Protein AF-0000000074011811 (afdb_homodimer)

Foldseek 3Di:
DAPPPPCQVVWFFEDEVQFTFFTAHPVLVVLCVVCVQFKDADDCPPPPDPHHGHIYGDPVQPAQASNQVVQAVSLVVVVVVVPALLSVLFDVFWFFGDLDPPDDGSYIDTPSCCQNRGGEWEKEAEWEWEADPVGFIKTKKFAFDQPRSPQHRFIAHQWMDTDTPPDDRLRRVVVRCCAAFVDDPVQSVQKDFDDWFWAWYADSNHIYTYIYTYIYTYDDPPDGTDHHHRRTDHMDIGGVVVVVVSLVVVRHDVLRSLNVVVVCDVVVVDDVVNDVCVVVSVCNRCPPVSVVSCVVSPVPPCPPD/DAPPPPCQVVWFFEDEVQFTFFTAHPVLVVLCVVCVQFKDADDCPPPPDPHHGHIYGDPVQPAQASNQVVQAVSLVVVVVVVPALLSVLFDVFWFFGDLDPPDDGSYIDTPSCCQNRGGEWEKEAEWEWEADPVGFIKTKKFAFDQPRSPQHRFIAHQWMDTDTPPDDRLRRVVVRCCAAFVDDPVQSVQKDFDDWFWAWYADSNHIYTYIYTYIYTYDYPPDGTDHHHRRTDHMDIGGVVVVVVSLVVVRHDVLRSLNVVVVCDVVVVDDVVNDVCVVVSVCNRCPPVSVVSCVVSPVPVCPPD

Nearest PDB structures (foldseek):
  3dup-assembly1_B  TM=9.409E-01  e=6.859E-28  Rhodospirillum rubrum ATCC 11170
  2fkb-assembly2_B  TM=7.990E-01  e=1.199E-08  Escherichia coli K-12
  2o5f-assembly2_B  TM=7.553E-01  e=4.397E-07  Deinococcus radiodurans R1 = ATCC 13939 = DSM 20539
  3oga-assembly1_A  TM=8.080E-01  e=2.312E-05  Salmonella enterica subsp. enterica serovar Typhimurium str. LT2
  1xsc-assembly1_A  TM=6.958E-01  e=4.305E-06  Homo sapiens

Organism: Pomacea canaliculata (NCBI:txid400727)

InterPro domains:
  IPR000086 NUDIX hydrolase domain [PS51462] (121-262)
  IPR015797 NUDIX hydrolase-like domain superfamily [SSF55811] (101-268)
  IPR031804 Domain of unknown function DUF4743 [PF15916] (6-120)

Sequence (610 aa):
MYPESSSWEECLGLYVEKVQVGVVRKDIVEKLVQFPDIFEVVKADSEGNEKPPGVYLSQYLLLPEDRTKALDHVMRVLRQQDELVALRGWRDEMYNVMRTFSGRPYFQVERAASSLIGVMTYGVHINGYTYSPDGKLMMWIGHRSKSKPTYPDMYDNMSAGGLTAGLSVMECALKECSEEAAVPDEHLKHLKQVGLVSCCYENEKGVFPENLFVFDLELPADFKPVNRDGEMDTFYLLPLDKVKELIIGDGFKPNCALVILDFFIRHGIITADSEPNYCLLVEQLHVPLQTIFSKFDKHQFCIPTMYPESSSWEECLGLYVEKVQVGVVRKDIVEKLVQFPDIFEVVKADSEGNEKPPGVYLSQYLLLPEDRTKALDHVMRVLRQQDELVALRGWRDEMYNVMRTFSGRPYFQVERAASSLIGVMTYGVHINGYTYSPDGKLMMWIGHRSKSKPTYPDMYDNMSAGGLTAGLSVMECALKECSEEAAVPDEHLKHLKQVGLVSCCYENEKGVFPENLFVFDLELPADFKPVNRDGEMDTFYLLPLDKVKELIIGDGFKPNCALVILDFFIRHGIITADSEPNYCLLVEQLHVPLQTIFSKFDKHQFCIPT

Radius of gyration: 25.66 Å; Cα contacts (8 Å, |Δi|>4): 1282; chains: 2; bounding box: 69×67×52 Å

Secondary structure (DSSP, 8-state):
---TT-GGGG-EEEEETTEEEEEE-HHHHHHHTT-TTTEEEE-TT-TT-SSPSEEEE-TT--SHHHHHHHHHHHHHHHHHHT--GGGGG--S-EEEE-SSTTSPPSEEEEGGGTTTTT--EEEEEEEEEEE-TTS-EEEEEEEE-TT-SSSTT-EE-SEEEE--TT--HHHHHHHHHHHHH---HHHHTT-EEEEEEEEEEEETTEEEEEEEEEEEEE--TT-----SSSSEEEEEEEEHHHHHHHHHTT-B-HHHHHHHHHHHHHTTSS-TTT-TTHHHHHHHTB--HHHHHHHTT-S------/---TT-GGGG-EEEEETTEEEEEE-HHHHHHHTT-TTTEEEEPTT-TT-SSPSEEEE-TT--SHHHHHHHHHHHHHHHHHHT--GGGGG--S-EEEE-SSTTSPPSEEEEGGGTTTTT--EEEEEEEEEEE-TTS-EEEEEEEE-TT-SSSTT-EE-SEEEE--TT--HHHHHHHHHHHHH---HHHHTT-EEEEEEEEEEEETTEEEEEEEEEEEEE--TT-----SSSSEEEEEEEEHHHHHHHHHTT-B-HHHHHHHHHHHHHTTSS-TTT-TTHHHHHHHTB--HHHHHHHTT-S------

pLDDT: mean 90.15, std 15.16, range [16.67, 98.94]

Solvent-accessible surface area (backbone atoms only — not comparable to full-atom values): 31748 Å² total; per-residue (Å²): 122,62,55,95,75,53,58,32,66,62,16,29,29,25,22,58,81,82,41,48,48,22,36,23,43,60,76,50,48,64,59,48,57,75,37,63,82,47,33,42,79,43,59,75,82,52,79,89,57,91,63,75,50,21,36,28,47,33,84,83,49,77,46,34,65,52,39,20,51,51,50,50,51,52,50,52,55,47,40,72,68,63,77,50,68,29,43,74,49,63,73,92,42,45,29,55,37,35,73,43,93,62,47,74,56,56,27,45,42,48,56,31,50,35,24,46,46,16,28,53,41,48,26,35,37,32,46,33,30,33,52,45,97,88,64,46,63,29,36,38,33,20,29,31,15,75,79,41,82,70,68,45,65,20,35,38,45,37,22,59,46,71,49,46,60,91,56,52,66,65,56,44,45,52,48,29,32,38,42,42,21,51,53,53,73,84,55,54,76,53,54,32,47,38,45,68,38,18,40,60,46,72,57,94,44,33,28,43,35,37,37,34,38,31,28,42,29,69,44,62,74,84,65,74,72,40,56,69,72,64,60,35,66,48,73,42,82,36,47,57,70,57,51,52,51,41,50,76,66,66,41,36,39,67,72,42,42,53,53,49,50,51,49,33,24,50,69,42,72,49,38,70,82,78,31,66,58,37,68,59,52,54,32,58,40,31,43,50,56,62,57,60,48,45,33,77,65,42,87,69,66,49,58,51,65,122,62,56,94,78,55,59,30,69,61,17,30,28,26,22,58,82,82,42,48,48,23,35,24,44,57,76,48,48,65,58,47,58,75,38,62,83,48,32,43,80,43,60,76,81,52,80,88,56,90,62,73,50,23,38,29,47,33,85,82,49,76,46,34,67,51,38,20,52,52,48,50,52,52,49,52,54,47,39,72,67,65,77,50,71,30,43,73,48,63,73,91,42,45,28,54,38,36,71,43,91,64,46,74,56,56,26,45,40,49,54,31,49,35,26,45,44,15,29,52,43,48,26,34,37,32,46,34,29,34,52,45,97,88,65,46,62,28,36,38,34,21,27,30,15,76,80,40,81,70,68,45,65,19,34,39,45,36,21,60,45,70,48,48,60,91,55,51,65,66,56,45,45,53,49,29,33,39,42,41,20,52,53,52,73,85,55,55,75,52,55,33,47,37,47,69,39,18,40,61,48,73,57,94,44,33,28,44,34,37,38,34,39,30,28,40,30,69,44,64,75,85,66,72,72,40,59,69,71,64,60,36,67,48,72,42,82,37,48,55,71,58,51,52,50,40,51,75,66,66,41,37,38,66,73,39,42,53,54,49,50,52,49,32,23,50,69,41,71,48,37,71,82,79,30,66,56,38,68,59,52,54,33,59,40,31,44,50,56,62,58,54,47,44,33,78,65,42,87,66,64,47,63,41,73

Structure (mmCIF, N/CA/C/O backbone):
data_AF-0000000074011811-model_v1
#
loop_
_entity.id
_entity.type
_entity.pdbx_description
1 polymer 'Nudix hydrolase domain-containing protein'
#
loop_
_atom_site.group_PDB
_atom_site.id
_atom_site.type_symbol
_atom_site.label_atom_id
_atom_site.label_alt_id
_atom_site.label_comp_id
_atom_site.label_asym_id
_atom_site.label_entity_id
_atom_site.label_seq_id
_atom_site.pdbx_PDB_ins_code
_atom_site.Cartn_x
_atom_site.Cartn_y
_atom_site.Cartn_z
_atom_site.occupancy
_atom_site.B_iso_or_equiv
_atom_site.auth_seq_id
_atom_site.auth_comp_id
_atom_site.auth_asym_id
_atom_site.auth_atom_id
_atom_site.pdbx_PDB_model_num
ATOM 1 N N . MET A 1 1 ? -6.805 -1.158 -11.914 1 31.22 1 MET A N 1
ATOM 2 C CA . MET A 1 1 ? -8.203 -0.747 -11.789 1 31.22 1 MET A CA 1
ATOM 3 C C . MET A 1 1 ? -9.117 -1.693 -12.562 1 31.22 1 MET A C 1
ATOM 5 O O . MET A 1 1 ? -8.758 -2.178 -13.633 1 31.22 1 MET A O 1
ATOM 9 N N . TYR A 1 2 ? -9.945 -2.379 -11.789 1 39.53 2 TYR A N 1
ATOM 10 C CA . TYR A 1 2 ? -10.844 -3.215 -12.578 1 39.53 2 TYR A CA 1
ATOM 11 C C . TYR A 1 2 ? -11.438 -2.432 -13.742 1 39.53 2 TYR A C 1
ATOM 13 O O . TYR A 1 2 ? -11.781 -1.255 -13.594 1 39.53 2 TYR A O 1
ATOM 21 N N . PRO A 1 3 ? -11.227 -2.834 -14.797 1 40.94 3 PRO A N 1
ATOM 22 C CA . PRO A 1 3 ? -11.93 -2.137 -15.875 1 40.94 3 PRO A CA 1
ATOM 23 C C . PRO A 1 3 ? -13.414 -1.914 -15.57 1 40.94 3 PRO A C 1
ATOM 25 O O . PRO A 1 3 ? -13.984 -2.615 -14.727 1 40.94 3 PRO A O 1
ATOM 28 N N . GLU A 1 4 ? -13.992 -0.771 -15.781 1 42.75 4 GLU A N 1
ATOM 29 C CA . GLU A 1 4 ? -15.414 -0.43 -15.758 1 42.75 4 GLU A CA 1
ATOM 30 C C . GLU A 1 4 ? -16.281 -1.675 -15.922 1 42.75 4 GLU A C 1
ATOM 32 O O . GLU A 1 4 ? -17.391 -1.744 -15.367 1 42.75 4 GLU A O 1
ATOM 37 N N . SER A 1 5 ? -15.797 -2.633 -16.641 1 45.09 5 SER A N 1
ATOM 38 C CA . SER A 1 5 ? -16.594 -3.807 -16.969 1 45.09 5 SER A CA 1
ATOM 39 C C . SER A 1 5 ? -16.359 -4.938 -15.977 1 45.09 5 SER A C 1
ATOM 41 O O . SER A 1 5 ? -16.594 -6.105 -16.281 1 45.09 5 SER A O 1
ATOM 43 N N . SER A 1 6 ? -15.82 -4.566 -14.82 1 56.28 6 SER A N 1
ATOM 44 C CA . SER A 1 6 ? -15.539 -5.703 -13.953 1 56.28 6 SER A CA 1
ATOM 45 C C . SER A 1 6 ? -16.828 -6.332 -13.43 1 56.28 6 SER A C 1
ATOM 47 O O . SER A 1 6 ? -17.766 -5.625 -13.078 1 56.28 6 SER A O 1
ATOM 49 N N . SER A 1 7 ? -17.031 -7.633 -13.82 1 64.56 7 SER A N 1
ATOM 50 C CA . SER A 1 7 ? -18.125 -8.484 -13.375 1 64.56 7 SER A CA 1
ATOM 51 C C . SER A 1 7 ? -18.094 -8.711 -11.867 1 64.56 7 SER A C 1
ATOM 53 O O . SER A 1 7 ? -18.812 -9.547 -11.344 1 64.56 7 SER A O 1
ATOM 55 N N . TRP A 1 8 ? -17.25 -7.906 -11.172 1 65.25 8 TRP A N 1
ATOM 56 C CA . TRP A 1 8 ? -17.047 -8.164 -9.75 1 65.25 8 TRP A CA 1
ATOM 57 C C . TRP A 1 8 ? -18.359 -8.094 -8.984 1 65.25 8 TRP A C 1
ATOM 59 O O . TRP A 1 8 ? -18.609 -8.922 -8.102 1 65.25 8 TRP A O 1
ATOM 69 N N . GLU A 1 9 ? -19.125 -7.156 -9.438 1 68.38 9 GLU A N 1
ATOM 70 C CA . GLU A 1 9 ? -20.406 -6.98 -8.742 1 68.38 9 GLU A CA 1
ATOM 71 C C . GLU A 1 9 ? -21.281 -8.211 -8.898 1 68.38 9 GLU A C 1
ATOM 73 O O . GLU A 1 9 ? -22.141 -8.477 -8.047 1 68.38 9 GLU A O 1
ATOM 78 N N . GLU A 1 10 ? -20.938 -8.93 -9.898 1 79.56 10 GLU A N 1
ATOM 79 C CA . GLU A 1 10 ? -21.766 -10.094 -10.172 1 79.56 10 GLU A CA 1
ATOM 80 C C . GLU A 1 10 ? -21.125 -11.367 -9.633 1 79.56 10 GLU A C 1
ATOM 82 O O . GLU A 1 10 ? -21.734 -12.438 -9.656 1 79.56 10 GLU A O 1
ATOM 87 N N . CYS A 1 11 ? -19.953 -11.227 -9.125 1 88.06 11 CYS A N 1
ATOM 88 C CA . CYS A 1 11 ? -19.266 -12.398 -8.594 1 88.06 11 CYS A CA 1
ATOM 89 C C . CYS A 1 11 ? -19.812 -12.789 -7.23 1 88.06 11 CYS A C 1
ATOM 91 O O . CYS A 1 11 ? -20.422 -11.969 -6.535 1 88.06 11 CYS A O 1
ATOM 93 N N . LEU A 1 12 ? -19.734 -14.039 -6.957 1 89.94 12 LEU A N 1
ATOM 94 C CA . LEU A 1 12 ? -20.125 -14.555 -5.652 1 89.94 12 LEU A CA 1
ATOM 95 C C . LEU A 1 12 ? -18.922 -14.945 -4.82 1 89.94 12 LEU A C 1
ATOM 97 O O . LEU A 1 12 ? -17.922 -15.43 -5.359 1 89.94 12 LEU A O 1
ATOM 101 N N . GLY A 1 13 ? -19.062 -14.797 -3.562 1 92.5 13 GLY A N 1
ATOM 102 C CA . GLY A 1 13 ? -18.016 -15.266 -2.672 1 92.5 13 GLY A CA 1
ATOM 103 C C . GLY A 1 13 ? -17.953 -16.781 -2.572 1 92.5 13 GLY A C 1
ATOM 104 O O . GLY A 1 13 ? -18.984 -17.453 -2.619 1 92.5 13 GLY A O 1
ATOM 105 N N . LEU A 1 14 ? -16.781 -17.312 -2.494 1 95.44 14 LEU A N 1
ATOM 106 C CA . LEU A 1 14 ? -16.547 -18.703 -2.15 1 95.44 14 LEU A CA 1
ATOM 107 C C . LEU A 1 14 ? -16.219 -18.859 -0.668 1 95.44 14 LEU A C 1
ATOM 109 O O . LEU A 1 14 ? -15.328 -18.172 -0.156 1 95.44 14 LEU A O 1
ATOM 113 N N . TYR A 1 15 ? -16.906 -19.828 -0.044 1 94.81 15 TYR A N 1
ATOM 114 C CA . TYR A 1 15 ? -16.812 -19.891 1.409 1 94.81 15 TYR A CA 1
ATOM 115 C C . TYR A 1 15 ? -16.453 -21.312 1.867 1 94.81 15 TYR A C 1
ATOM 117 O O . TYR A 1 15 ? -16.922 -22.297 1.297 1 94.81 15 TYR A O 1
ATOM 125 N N . VAL A 1 16 ? -15.594 -21.375 2.838 1 95.38 16 VAL A N 1
ATOM 126 C CA . VAL A 1 16 ? -15.453 -22.531 3.715 1 95.38 16 VAL A CA 1
ATOM 127 C C . VAL A 1 16 ? -16.047 -22.219 5.086 1 95.38 16 VAL A C 1
ATOM 129 O O . VAL A 1 16 ? -15.516 -21.375 5.824 1 95.38 16 VAL A O 1
ATOM 132 N N . GLU A 1 17 ? -17.188 -22.797 5.324 1 89.81 17 GLU A N 1
ATOM 133 C CA . GLU A 1 17 ? -17.953 -22.406 6.5 1 89.81 17 GLU A CA 1
ATOM 134 C C . GLU A 1 17 ? -18.344 -20.938 6.441 1 89.81 17 GLU A C 1
ATOM 136 O O . GLU A 1 17 ? -18.984 -20.5 5.484 1 89.81 17 GLU A O 1
ATOM 141 N N . LYS A 1 18 ? -17.781 -20.125 7.348 1 87.06 18 LYS A N 1
ATOM 142 C CA . LYS A 1 18 ? -18.172 -18.719 7.375 1 87.06 18 LYS A CA 1
ATOM 143 C C . LYS A 1 18 ? -17.047 -17.828 6.859 1 87.06 18 LYS A C 1
ATOM 145 O O . LYS A 1 18 ? -17.141 -16.609 6.91 1 87.06 18 LYS A O 1
ATOM 150 N N . VAL A 1 19 ? -16.094 -18.5 6.285 1 91.44 19 VAL A N 1
ATOM 151 C CA . VAL A 1 19 ? -14.914 -17.734 5.883 1 91.44 19 VAL A CA 1
ATOM 152 C C . VAL A 1 19 ? -14.859 -17.641 4.359 1 91.44 19 VAL A C 1
ATOM 154 O O . VAL A 1 19 ? -14.836 -18.672 3.67 1 91.44 19 VAL A O 1
ATOM 157 N N . GLN A 1 20 ? -14.852 -16.469 3.85 1 92.69 20 GLN A N 1
ATOM 158 C CA . GLN A 1 20 ? -14.695 -16.297 2.41 1 92.69 20 GLN A CA 1
ATOM 159 C C . GLN A 1 20 ? -13.25 -16.531 1.981 1 92.69 20 GLN A C 1
ATOM 161 O O . GLN A 1 20 ? -12.328 -15.898 2.492 1 92.69 20 GLN A O 1
ATOM 166 N N . VAL A 1 21 ? -13.086 -17.391 1.006 1 94.94 21 VAL A N 1
ATOM 167 C CA . VAL A 1 21 ? -11.727 -17.75 0.609 1 94.94 21 VAL A CA 1
ATOM 168 C C . VAL A 1 21 ? -11.508 -17.391 -0.862 1 94.94 21 VAL A C 1
ATOM 170 O O . VAL A 1 21 ? -10.383 -17.422 -1.354 1 94.94 21 VAL A O 1
ATOM 173 N N . GLY A 1 22 ? -12.594 -17.047 -1.536 1 94.88 22 GLY A N 1
ATOM 174 C CA . GLY A 1 22 ? -12.461 -16.719 -2.947 1 94.88 22 GLY A CA 1
ATOM 175 C C . GLY A 1 22 ? -13.641 -15.945 -3.494 1 94.88 22 GLY A C 1
ATOM 176 O O . GLY A 1 22 ? -14.547 -15.57 -2.746 1 94.88 22 GLY A O 1
ATOM 177 N N . VAL A 1 23 ? -13.516 -15.625 -4.758 1 93.19 23 VAL A N 1
ATOM 178 C CA . VAL A 1 23 ? -14.562 -14.945 -5.5 1 93.19 23 VAL A CA 1
ATOM 179 C C . VAL A 1 23 ? -14.766 -15.617 -6.855 1 93.19 23 VAL A C 1
ATOM 181 O O . VAL A 1 23 ? -13.812 -15.789 -7.621 1 93.19 23 VAL A O 1
ATOM 184 N N . VAL A 1 24 ? -16.016 -15.977 -7.098 1 93.94 24 VAL A N 1
ATOM 185 C CA . VAL A 1 24 ? -16.297 -16.797 -8.273 1 93.94 24 VAL A CA 1
ATOM 186 C C . VAL A 1 24 ? -17.219 -16.047 -9.227 1 93.94 24 VAL A C 1
ATOM 188 O O . VAL A 1 24 ? -18.25 -15.508 -8.805 1 93.94 24 VAL A O 1
ATOM 191 N N . ARG A 1 25 ? -16.797 -16.031 -10.438 1 93.19 25 ARG A N 1
ATOM 192 C CA . ARG A 1 25 ? -17.641 -15.422 -11.461 1 93.19 25 ARG A CA 1
ATOM 193 C C . ARG A 1 25 ? -18.891 -16.25 -11.695 1 93.19 25 ARG A C 1
ATOM 195 O O . ARG A 1 25 ? -18.891 -17.469 -11.492 1 93.19 25 ARG A O 1
ATOM 202 N N . LYS A 1 26 ? -19.859 -15.609 -12.289 1 90.62 26 LYS A N 1
ATOM 203 C CA . LYS A 1 26 ? -21.156 -16.234 -12.508 1 90.62 26 LYS A CA 1
ATOM 204 C C . LYS A 1 26 ? -21.031 -17.438 -13.453 1 90.62 26 LYS A C 1
ATOM 206 O O . LYS A 1 26 ? -21.672 -18.469 -13.234 1 90.62 26 LYS A O 1
ATOM 211 N N . ASP A 1 27 ? -20.312 -17.297 -14.484 1 93.12 27 ASP A N 1
ATOM 212 C CA . ASP A 1 27 ? -20.172 -18.375 -15.461 1 93.12 27 ASP A CA 1
ATOM 213 C C . ASP A 1 27 ? -19.484 -19.594 -14.844 1 93.12 27 ASP A C 1
ATOM 215 O O . ASP A 1 27 ? -19.766 -20.734 -15.227 1 93.12 27 ASP A O 1
ATOM 219 N N . ILE A 1 28 ? -18.625 -19.359 -13.906 1 95.12 28 ILE A N 1
ATOM 220 C CA . ILE A 1 28 ? -17.922 -20.453 -13.227 1 95.12 28 ILE A CA 1
ATOM 221 C C . ILE A 1 28 ? -18.859 -21.094 -12.203 1 95.12 28 ILE A C 1
ATOM 223 O O . ILE A 1 28 ? -18.828 -22.312 -12 1 95.12 28 ILE A O 1
ATOM 227 N N . VAL A 1 29 ? -19.672 -20.297 -11.578 1 94.81 29 VAL A N 1
ATOM 228 C CA . VAL A 1 29 ? -20.656 -20.812 -10.625 1 94.81 29 VAL A CA 1
ATOM 229 C C . VAL A 1 29 ? -21.547 -21.844 -11.312 1 94.81 29 VAL A C 1
ATOM 231 O O . VAL A 1 29 ? -21.844 -22.891 -10.734 1 94.81 29 VAL A O 1
ATOM 234 N N . GLU A 1 30 ? -21.875 -21.625 -12.531 1 94.94 30 GLU A N 1
ATOM 235 C CA . GLU A 1 30 ? -22.734 -22.516 -13.305 1 94.94 30 GLU A CA 1
ATOM 236 C C . GLU A 1 30 ? -22.062 -23.875 -13.516 1 94.94 30 GLU A C 1
ATOM 238 O O . GLU A 1 30 ? -22.75 -24.891 -13.633 1 94.94 30 GLU A O 1
ATOM 243 N N . LYS A 1 31 ? -20.812 -23.891 -13.547 1 96.69 31 LYS A N 1
ATOM 244 C CA . LYS A 1 31 ? -20.078 -25.141 -13.672 1 96.69 31 LYS A CA 1
ATOM 245 C C . LYS A 1 31 ? -19.953 -25.859 -12.328 1 96.69 31 LYS A C 1
ATOM 247 O O . LYS A 1 31 ? -20.078 -27.078 -12.258 1 96.69 31 LYS A O 1
ATOM 252 N N . LEU A 1 32 ? -19.812 -25.094 -11.266 1 96.25 32 LEU A N 1
ATOM 253 C CA . LEU A 1 32 ? -19.578 -25.672 -9.938 1 96.25 32 LEU A CA 1
ATOM 254 C C . LEU A 1 32 ? -20.859 -26.281 -9.383 1 96.25 32 LEU A C 1
ATOM 256 O O . LEU A 1 32 ? -20.797 -27.266 -8.633 1 96.25 32 LEU A O 1
ATOM 260 N N . VAL A 1 33 ? -21.938 -25.797 -9.82 1 93.44 33 VAL A N 1
ATOM 261 C CA . VAL A 1 33 ? -23.234 -26.25 -9.305 1 93.44 33 VAL A CA 1
ATOM 262 C C . VAL A 1 33 ? -23.5 -27.672 -9.773 1 93.44 33 VAL A C 1
ATOM 264 O O . VAL A 1 33 ? -24.344 -28.375 -9.211 1 93.44 33 VAL A O 1
ATOM 267 N N . GLN A 1 34 ? -22.812 -28.062 -10.773 1 95.94 34 GLN A N 1
ATOM 268 C CA . GLN A 1 34 ? -22.953 -29.406 -11.297 1 95.94 34 GLN A CA 1
ATOM 269 C C . GLN A 1 34 ? -22.391 -30.438 -10.32 1 95.94 34 GLN A C 1
ATOM 271 O O . GLN A 1 34 ? -22.562 -31.641 -10.5 1 95.94 34 GLN A O 1
ATOM 276 N N . PHE A 1 35 ? -21.781 -30.016 -9.32 1 97.62 35 PHE A N 1
ATOM 277 C CA . PHE A 1 35 ? -21.219 -30.875 -8.281 1 97.62 35 PHE A CA 1
ATOM 278 C C . PHE A 1 35 ? -21.859 -30.578 -6.93 1 97.62 35 PHE A C 1
ATOM 280 O O . PHE A 1 35 ? -21.188 -30.125 -6 1 97.62 35 PHE A O 1
ATOM 287 N N . PRO A 1 36 ? -23.094 -31.031 -6.742 1 95.94 36 PRO A N 1
ATOM 288 C CA . PRO A 1 36 ? -23.875 -30.641 -5.562 1 95.94 36 PRO A CA 1
ATOM 289 C C . PRO A 1 36 ? -23.344 -31.266 -4.277 1 95.94 36 PRO A C 1
ATOM 291 O O . PRO A 1 36 ? -23.656 -30.797 -3.178 1 95.94 36 PRO A O 1
ATOM 294 N N . ASP A 1 37 ? -22.578 -32.312 -4.445 1 96.5 37 ASP A N 1
ATOM 295 C CA . ASP A 1 37 ? -22 -32.938 -3.264 1 96.5 37 ASP A CA 1
ATOM 296 C C . ASP A 1 37 ? -20.844 -32.125 -2.707 1 96.5 37 ASP A C 1
ATOM 298 O O . ASP A 1 37 ? -20.453 -32.281 -1.551 1 96.5 37 ASP A O 1
ATOM 302 N N . ILE A 1 38 ? -20.359 -31.234 -3.506 1 97.94 38 ILE A N 1
ATOM 303 C CA . ILE A 1 38 ? -19.156 -30.516 -3.129 1 97.94 38 ILE A CA 1
ATOM 304 C C . ILE A 1 38 ? -19.484 -29.031 -2.91 1 97.94 38 ILE A C 1
ATOM 306 O O . ILE A 1 38 ? -18.953 -28.406 -1.994 1 97.94 38 ILE A O 1
ATOM 310 N N . PHE A 1 39 ? -20.375 -28.516 -3.691 1 97.69 39 PHE A N 1
ATOM 311 C CA . PHE A 1 39 ? -20.672 -27.094 -3.621 1 97.69 39 PHE A CA 1
ATOM 312 C C . PHE A 1 39 ? -22.156 -26.875 -3.336 1 97.69 39 PHE A C 1
ATOM 314 O O . PHE A 1 39 ? -23.016 -27.578 -3.871 1 97.69 39 PHE A O 1
ATOM 321 N N . GLU A 1 40 ? -22.375 -25.906 -2.494 1 94.38 40 GLU A N 1
ATOM 322 C CA . GLU A 1 40 ? -23.719 -25.391 -2.242 1 94.38 40 GLU A CA 1
ATOM 323 C C . GLU A 1 40 ? -23.812 -23.906 -2.621 1 94.38 40 GLU A C 1
ATOM 325 O O . GLU A 1 40 ? -23 -23.094 -2.176 1 94.38 40 GLU A O 1
ATOM 330 N N . VAL A 1 41 ? -24.781 -23.594 -3.408 1 92.75 41 VAL A N 1
ATOM 331 C CA . VAL A 1 41 ? -24.969 -22.188 -3.803 1 92.75 41 VAL A CA 1
ATOM 332 C C . VAL A 1 41 ? -26.125 -21.578 -3.02 1 92.75 41 VAL A C 1
ATOM 334 O O . VAL A 1 41 ? -27.234 -22.109 -3.033 1 92.75 41 VAL A O 1
ATOM 337 N N . VAL A 1 42 ? -25.781 -20.5 -2.307 1 90 42 VAL A N 1
ATOM 338 C CA . VAL A 1 42 ? -26.797 -19.75 -1.567 1 90 42 VAL A CA 1
ATOM 339 C C . VAL A 1 42 ? -27.125 -18.453 -2.314 1 90 42 VAL A C 1
ATOM 341 O O . VAL A 1 42 ? -26.234 -17.641 -2.578 1 90 42 VAL A O 1
ATOM 344 N N . LYS A 1 43 ? -28.406 -18.188 -2.586 1 82.88 43 LYS A N 1
ATOM 345 C CA . LYS A 1 43 ? -28.844 -17 -3.318 1 82.88 43 LYS A CA 1
ATOM 346 C C . LYS A 1 43 ? -29.25 -15.883 -2.361 1 82.88 43 LYS A C 1
ATOM 348 O O . LYS A 1 43 ? -29.516 -16.141 -1.187 1 82.88 43 LYS A O 1
ATOM 353 N N . ALA A 1 44 ? -29.125 -14.641 -2.836 1 73.25 44 ALA A N 1
ATOM 354 C CA . ALA A 1 44 ? -29.438 -13.445 -2.057 1 73.25 44 ALA A CA 1
ATOM 355 C C . ALA A 1 44 ? -30.844 -13.508 -1.486 1 73.25 44 ALA A C 1
ATOM 357 O O . ALA A 1 44 ? -31.094 -13.039 -0.372 1 73.25 44 ALA A O 1
ATOM 358 N N . ASP A 1 45 ? -31.812 -13.812 -2.303 1 64.75 45 ASP A N 1
ATOM 359 C CA . ASP A 1 45 ? -33.219 -13.742 -1.962 1 64.75 45 ASP A CA 1
ATOM 360 C C . ASP A 1 45 ? -33.625 -14.844 -0.981 1 64.75 45 ASP A C 1
ATOM 362 O O . ASP A 1 45 ? -34.781 -14.977 -0.617 1 64.75 45 ASP A O 1
ATOM 366 N N . SER A 1 46 ? -32.656 -15.531 -0.673 1 56.16 46 SER A N 1
ATOM 367 C CA . SER A 1 46 ? -33.094 -16.625 0.195 1 56.16 46 SER A CA 1
ATOM 368 C C . SER A 1 46 ? -33.438 -16.094 1.584 1 56.16 46 SER A C 1
ATOM 370 O O . SER A 1 46 ? -32.594 -15.578 2.299 1 56.16 46 SER A O 1
ATOM 372 N N . GLU A 1 47 ? -34.688 -15.727 1.825 1 53.56 47 GLU A N 1
ATOM 373 C CA . GLU A 1 47 ? -35.312 -15.352 3.084 1 53.56 47 GLU A CA 1
ATOM 374 C C . GLU A 1 47 ? -34.938 -16.312 4.207 1 53.56 47 GLU A C 1
ATOM 376 O O . GLU A 1 47 ? -34.938 -17.531 4.02 1 53.56 47 GLU A O 1
ATOM 381 N N . GLY A 1 48 ? -34.344 -15.719 5.332 1 56.09 48 GLY A N 1
ATOM 382 C CA . GLY A 1 48 ? -34.125 -16.453 6.562 1 56.09 48 GLY A CA 1
ATOM 383 C C . GLY A 1 48 ? -32.719 -17 6.699 1 56.09 48 GLY A C 1
ATOM 384 O O . GLY A 1 48 ? -32.375 -17.656 7.691 1 56.09 48 GLY A O 1
ATOM 385 N N . ASN A 1 49 ? -31.953 -16.953 5.602 1 60.69 49 ASN A N 1
ATOM 386 C CA . ASN A 1 49 ? -30.688 -17.656 5.672 1 60.69 49 ASN A CA 1
ATOM 387 C C . ASN A 1 49 ? -29.625 -16.859 6.418 1 60.69 49 ASN A C 1
ATOM 389 O O . ASN A 1 49 ? -29.516 -15.641 6.219 1 60.69 49 ASN A O 1
ATOM 393 N N . GLU A 1 50 ? -29.109 -17.5 7.34 1 70.75 50 GLU A N 1
ATOM 394 C CA . GLU A 1 50 ? -28.047 -17 8.227 1 70.75 50 GLU A CA 1
ATOM 395 C C . GLU A 1 50 ? -26.75 -16.781 7.465 1 70.75 50 GLU A C 1
ATOM 397 O O . GLU A 1 50 ? -25.891 -16.016 7.898 1 70.75 50 GLU A O 1
ATOM 402 N N . LYS A 1 51 ? -26.719 -17.391 6.176 1 79.31 51 LYS A N 1
ATOM 403 C CA . LYS A 1 51 ? -25.469 -17.297 5.438 1 79.31 51 LYS A CA 1
ATOM 404 C C . LYS A 1 51 ? -25.547 -16.219 4.363 1 79.31 51 LYS A C 1
ATOM 406 O O . LYS A 1 51 ? -26.562 -16.078 3.689 1 79.31 51 LYS A O 1
ATOM 411 N N . PRO A 1 52 ? -24.531 -15.492 4.184 1 82.44 52 PRO A N 1
ATOM 412 C CA . PRO A 1 52 ? -24.469 -14.578 3.039 1 82.44 52 PRO A CA 1
ATOM 413 C C . PRO A 1 52 ? -24.562 -15.305 1.699 1 82.44 52 PRO A C 1
ATOM 415 O O . PRO A 1 52 ? -24.188 -16.484 1.604 1 82.44 52 PRO A O 1
ATOM 418 N N . PRO A 1 53 ? -25.188 -14.688 0.73 1 87 53 PRO A N 1
ATOM 419 C CA . PRO A 1 53 ? -25.188 -15.297 -0.602 1 87 53 PRO A CA 1
ATOM 420 C C . PRO A 1 53 ? -23.781 -15.641 -1.095 1 87 53 PRO A C 1
ATOM 422 O O . PRO A 1 53 ? -22.844 -14.883 -0.857 1 87 53 PRO A O 1
ATOM 425 N N . GLY A 1 54 ? -23.656 -16.797 -1.667 1 93 54 GLY A N 1
ATOM 426 C CA . GLY A 1 54 ? -22.328 -17.219 -2.123 1 93 54 GLY A CA 1
ATOM 427 C C . GLY A 1 54 ? -22.266 -18.703 -2.438 1 93 54 GLY A C 1
ATOM 428 O O . GLY A 1 54 ? -23.297 -19.391 -2.475 1 93 54 GLY A O 1
ATOM 429 N N . VAL A 1 55 ? -21.125 -19.141 -2.822 1 95.19 55 VAL A N 1
ATOM 430 C CA . VAL A 1 55 ? -20.828 -20.547 -3.066 1 95.19 55 VAL A CA 1
ATOM 431 C C . VAL A 1 55 ? -20.125 -21.156 -1.854 1 95.19 55 VAL A C 1
ATOM 433 O O . VAL A 1 55 ? -19.094 -20.641 -1.421 1 95.19 55 VAL A O 1
ATOM 436 N N . TYR A 1 56 ? -20.703 -22.234 -1.33 1 95.81 56 TYR A N 1
ATOM 437 C CA . TYR A 1 56 ? -20.141 -22.844 -0.125 1 95.81 56 TYR A CA 1
ATOM 438 C C . TYR A 1 56 ? -19.625 -24.25 -0.411 1 95.81 56 TYR A C 1
ATOM 440 O O . TYR A 1 56 ? -20.297 -25.047 -1.082 1 95.81 56 TYR A O 1
ATOM 448 N N . LEU A 1 57 ? -18.422 -24.516 0.055 1 97.19 57 LEU A N 1
ATOM 449 C CA . LEU A 1 57 ? -18.016 -25.906 0.085 1 97.19 57 LEU A CA 1
ATOM 450 C C . LEU A 1 57 ? -18.875 -26.703 1.057 1 97.19 57 LEU A C 1
ATOM 452 O O . LEU A 1 57 ? -19.266 -26.203 2.107 1 97.19 57 LEU A O 1
ATOM 456 N N . SER A 1 58 ? -19.047 -27.906 0.753 1 96.38 58 SER A N 1
ATOM 457 C CA . SER A 1 58 ? -19.906 -28.766 1.545 1 96.38 58 SER A CA 1
ATOM 458 C C . SER A 1 58 ? -19.453 -28.828 3 1 96.38 58 SER A C 1
ATOM 460 O O . SER A 1 58 ? -18.25 -28.906 3.275 1 96.38 58 SER A O 1
ATOM 462 N N . GLN A 1 59 ? -20.406 -28.844 3.883 1 92.88 59 GLN A N 1
ATOM 463 C CA . GLN A 1 59 ? -20.141 -28.938 5.316 1 92.88 59 GLN A CA 1
ATOM 464 C C . GLN A 1 59 ? -19.578 -30.297 5.695 1 92.88 59 GLN A C 1
ATOM 466 O O . GLN A 1 59 ? -19.062 -30.469 6.797 1 92.88 59 GLN A O 1
ATOM 471 N N . TYR A 1 60 ? -19.688 -31.203 4.789 1 94.75 60 TYR A N 1
ATOM 472 C CA . TYR A 1 60 ? -19.234 -32.562 5.07 1 94.75 60 TYR A CA 1
ATOM 473 C C . TYR A 1 60 ? -17.734 -32.688 4.773 1 94.75 60 TYR A C 1
ATOM 475 O O . TYR A 1 60 ? -17.109 -33.688 5.156 1 94.75 60 TYR A O 1
ATOM 483 N N . LEU A 1 61 ? -17.234 -31.734 4.098 1 96.31 61 LEU A N 1
ATOM 484 C CA . LEU A 1 61 ? -15.797 -31.703 3.863 1 96.31 61 LEU A CA 1
ATOM 485 C C . LEU A 1 61 ? -15.078 -30.969 5 1 96.31 61 LEU A C 1
ATOM 487 O O . LEU A 1 61 ? -14.734 -29.797 4.871 1 96.31 61 LEU A O 1
ATOM 491 N N . LEU A 1 62 ? -14.719 -31.672 5.996 1 93 62 LEU A N 1
ATOM 492 C CA . LEU A 1 62 ? -14.273 -31.094 7.254 1 93 62 LEU A CA 1
ATOM 493 C C . LEU A 1 62 ? -12.773 -30.812 7.223 1 93 62 LEU A C 1
ATOM 495 O O . LEU A 1 62 ? -12.32 -29.75 7.652 1 93 62 LEU A O 1
ATOM 499 N N . LEU A 1 63 ? -12.023 -31.766 6.656 1 95.88 63 LEU A N 1
ATOM 500 C CA . LEU A 1 63 ? -10.57 -31.656 6.688 1 95.88 63 LEU A CA 1
ATOM 501 C C . LEU A 1 63 ? -10.055 -31 5.41 1 95.88 63 LEU A C 1
ATOM 503 O O . LEU A 1 63 ? -10.617 -31.203 4.332 1 95.88 63 LEU A O 1
ATOM 507 N N . PRO A 1 64 ? -8.977 -30.25 5.52 1 96.88 64 PRO A N 1
ATOM 508 C CA . PRO A 1 64 ? -8.359 -29.625 4.34 1 96.88 64 PRO A CA 1
ATOM 509 C C . PRO A 1 64 ? -8.023 -30.656 3.256 1 96.88 64 PRO A C 1
ATOM 511 O O . PRO A 1 64 ? -8.164 -30.359 2.064 1 96.88 64 PRO A O 1
ATOM 514 N N . GLU A 1 65 ? -7.605 -31.797 3.695 1 97.25 65 GLU A N 1
ATOM 515 C CA . GLU A 1 65 ? -7.246 -32.844 2.738 1 97.25 65 GLU A CA 1
ATOM 516 C C . GLU A 1 65 ? -8.461 -33.312 1.938 1 97.25 65 GLU A C 1
ATOM 518 O O . GLU A 1 65 ? -8.367 -33.562 0.737 1 97.25 65 GLU A O 1
ATOM 523 N N . ASP A 1 66 ? -9.531 -33.406 2.627 1 97.69 66 ASP A N 1
ATOM 524 C CA . ASP A 1 66 ? -10.773 -33.812 1.96 1 97.69 66 ASP A CA 1
ATOM 525 C C . ASP A 1 66 ? -11.219 -32.75 0.962 1 97.69 66 ASP A C 1
ATOM 527 O O . ASP A 1 66 ? -11.625 -33.062 -0.157 1 97.69 66 ASP A O 1
ATOM 531 N N . ARG A 1 67 ? -11.117 -31.547 1.376 1 98.19 67 ARG A N 1
ATOM 532 C CA . ARG A 1 67 ? -11.469 -30.453 0.487 1 98.19 67 ARG A CA 1
ATOM 533 C C . ARG A 1 67 ? -10.547 -30.406 -0.725 1 98.19 67 ARG A C 1
ATOM 535 O O . ARG A 1 67 ? -11 -30.203 -1.852 1 98.19 67 ARG A O 1
ATOM 542 N N . THR A 1 68 ? -9.273 -30.625 -0.449 1 98.38 68 THR A N 1
ATOM 543 C CA . THR A 1 68 ? -8.281 -30.625 -1.516 1 98.38 68 THR A CA 1
ATOM 544 C C . THR A 1 68 ? -8.602 -31.719 -2.545 1 98.38 68 THR A C 1
ATOM 546 O O . THR A 1 68 ? -8.602 -31.453 -3.748 1 98.38 68 THR A O 1
ATOM 549 N N . LYS A 1 69 ? -8.906 -32.875 -2.08 1 98.19 69 LYS A N 1
ATOM 550 C CA . LYS A 1 69 ? -9.234 -34 -2.959 1 98.19 69 LYS A CA 1
ATOM 551 C C . LYS A 1 69 ? -10.5 -33.719 -3.758 1 98.19 69 LYS A C 1
ATOM 553 O O . LYS A 1 69 ? -10.562 -34 -4.957 1 98.19 69 LYS A O 1
ATOM 558 N N . ALA A 1 70 ? -11.469 -33.219 -3.092 1 98.31 70 ALA A N 1
ATOM 559 C CA . ALA A 1 70 ? -12.734 -32.906 -3.74 1 98.31 70 ALA A CA 1
ATOM 560 C C . ALA A 1 70 ? -12.547 -31.875 -4.855 1 98.31 70 ALA A C 1
ATOM 562 O O . ALA A 1 70 ? -13.039 -32.062 -5.969 1 98.31 70 ALA A O 1
ATOM 563 N N . LEU A 1 71 ? -11.852 -30.844 -4.566 1 98.12 71 LEU A N 1
ATOM 564 C CA . LEU A 1 71 ? -11.617 -29.797 -5.559 1 98.12 71 LEU A CA 1
ATOM 565 C C . LEU A 1 71 ? -10.766 -30.312 -6.707 1 98.12 71 LEU A C 1
ATOM 567 O O . LEU A 1 71 ? -10.992 -29.969 -7.867 1 98.12 71 LEU A O 1
ATOM 571 N N . ASP A 1 72 ? -9.797 -31.094 -6.336 1 98.25 72 ASP A N 1
ATOM 572 C CA . ASP A 1 72 ? -8.977 -31.688 -7.379 1 98.25 72 ASP A CA 1
ATOM 573 C C . ASP A 1 72 ? -9.828 -32.531 -8.344 1 98.25 72 ASP A C 1
ATOM 575 O O . ASP A 1 72 ? -9.656 -32.438 -9.562 1 98.25 72 ASP A O 1
ATOM 579 N N . HIS A 1 73 ? -10.703 -33.281 -7.77 1 97.94 73 HIS A N 1
ATOM 580 C CA . HIS A 1 73 ? -11.609 -34.094 -8.578 1 97.94 73 HIS A CA 1
ATOM 581 C C . HIS A 1 73 ? -12.445 -33.219 -9.508 1 97.94 73 HIS A C 1
ATOM 583 O O . HIS A 1 73 ? -12.516 -33.469 -10.711 1 97.94 73 HIS A O 1
ATOM 589 N N . VAL A 1 74 ? -13.016 -32.188 -8.961 1 98.25 74 VAL A N 1
ATOM 590 C CA . VAL A 1 74 ? -13.867 -31.297 -9.719 1 98.25 74 VAL A CA 1
ATOM 591 C C . VAL A 1 74 ? -13.07 -30.656 -10.859 1 98.25 74 VAL A C 1
ATOM 593 O O . VAL A 1 74 ? -13.508 -30.641 -12.008 1 98.25 74 VAL A O 1
ATOM 596 N N . MET A 1 75 ? -11.875 -30.203 -10.578 1 98.25 75 MET A N 1
ATOM 597 C CA . MET A 1 75 ? -11.078 -29.484 -11.562 1 98.25 75 MET A CA 1
ATOM 598 C C . MET A 1 75 ? -10.594 -30.422 -12.664 1 98.25 75 MET A C 1
ATOM 600 O O . MET A 1 75 ? -10.477 -30.016 -13.82 1 98.25 75 MET A O 1
ATOM 604 N N . ARG A 1 76 ? -10.328 -31.609 -12.328 1 98 76 ARG A N 1
ATOM 605 C CA . ARG A 1 76 ? -9.93 -32.562 -13.336 1 98 76 ARG A CA 1
ATOM 606 C C . ARG A 1 76 ? -11.078 -32.875 -14.289 1 98 76 ARG A C 1
ATOM 608 O O . ARG A 1 76 ? -10.883 -33 -15.5 1 98 76 ARG A O 1
ATOM 615 N N . VAL A 1 77 ? -12.258 -33.062 -13.734 1 98.12 77 VAL A N 1
ATOM 616 C CA . VAL A 1 77 ? -13.43 -33.281 -14.562 1 98.12 77 VAL A CA 1
ATOM 617 C C . VAL A 1 77 ? -13.664 -32.125 -15.5 1 98.12 77 VAL A C 1
ATOM 619 O O . VAL A 1 77 ? -13.867 -32.281 -16.703 1 98.12 77 VAL A O 1
ATOM 622 N N . LEU A 1 78 ? -13.578 -30.938 -14.914 1 97.94 78 LEU A N 1
ATOM 623 C CA . LEU A 1 78 ? -13.797 -29.734 -15.711 1 97.94 78 LEU A CA 1
ATOM 624 C C . LEU A 1 78 ? -12.711 -29.578 -16.766 1 97.94 78 LEU A C 1
ATOM 626 O O . LEU A 1 78 ? -12.969 -29.094 -17.875 1 97.94 78 LEU A O 1
ATOM 630 N N . ARG A 1 79 ? -11.5 -29.906 -16.422 1 97.81 79 ARG A N 1
ATOM 631 C CA . ARG A 1 79 ? -10.398 -29.859 -17.375 1 97.81 79 ARG A CA 1
ATOM 632 C C . ARG A 1 79 ? -10.664 -30.781 -18.562 1 97.81 79 ARG A C 1
ATOM 634 O O . ARG A 1 79 ? -10.406 -30.406 -19.719 1 97.81 79 ARG A O 1
ATOM 641 N N . GLN A 1 80 ? -11.164 -31.938 -18.344 1 97.44 80 GLN A N 1
ATOM 642 C CA . GLN A 1 80 ? -11.477 -32.906 -19.391 1 97.44 80 GLN A CA 1
ATOM 643 C C . GLN A 1 80 ? -12.562 -32.375 -20.328 1 97.44 80 GLN A C 1
ATOM 645 O O . GLN A 1 80 ? -12.547 -32.656 -21.516 1 97.44 80 GLN A O 1
ATOM 650 N N . GLN A 1 81 ? -13.453 -31.609 -19.766 1 96.5 81 GLN A N 1
ATOM 651 C CA . GLN A 1 81 ? -14.508 -31.016 -20.578 1 96.5 81 GLN A CA 1
ATOM 652 C C . GLN A 1 81 ? -13.945 -29.953 -21.516 1 96.5 81 GLN A C 1
ATOM 654 O O . GLN A 1 81 ? -14.578 -29.609 -22.516 1 96.5 81 GLN A O 1
ATOM 659 N N . ASP A 1 82 ? -12.828 -29.406 -21.188 1 96.25 82 ASP A N 1
ATOM 660 C CA . ASP A 1 82 ? -12.047 -28.484 -22.016 1 96.25 82 ASP A CA 1
ATOM 661 C C . ASP A 1 82 ? -12.859 -27.234 -22.375 1 96.25 82 ASP A C 1
ATOM 663 O O . ASP A 1 82 ? -12.797 -26.766 -23.5 1 96.25 82 ASP A O 1
ATOM 667 N N . GLU A 1 83 ? -13.648 -26.734 -21.422 1 95.38 83 GLU A N 1
ATOM 668 C CA . GLU A 1 83 ? -14.445 -25.531 -21.641 1 95.38 83 GLU A CA 1
ATOM 669 C C . GLU A 1 83 ? -13.812 -24.328 -20.953 1 95.38 83 GLU A C 1
ATOM 671 O O . GLU A 1 83 ? -14.094 -23.188 -21.312 1 95.38 83 GLU A O 1
ATOM 676 N N . LEU A 1 84 ? -13.031 -24.609 -19.953 1 96.25 84 LEU A N 1
ATOM 677 C CA . LEU A 1 84 ? -12.398 -23.547 -19.188 1 96.25 84 LEU A CA 1
ATOM 678 C C . LEU A 1 84 ? -10.93 -23.391 -19.578 1 96.25 84 LEU A C 1
ATOM 680 O O . LEU A 1 84 ? -10.109 -24.25 -19.25 1 96.25 84 LEU A O 1
ATOM 684 N N . VAL A 1 85 ? -10.633 -22.312 -20.188 1 94.88 85 VAL A N 1
ATOM 685 C CA . VAL A 1 85 ? -9.312 -22.078 -20.766 1 94.88 85 VAL A CA 1
ATOM 686 C C . VAL A 1 85 ? -8.258 -22.078 -19.656 1 94.88 85 VAL A C 1
ATOM 688 O O . VAL A 1 85 ? -7.125 -22.516 -19.875 1 94.88 85 VAL A O 1
ATOM 691 N N . ALA A 1 86 ? -8.625 -21.656 -18.438 1 95.38 86 ALA A N 1
ATOM 692 C CA . ALA A 1 86 ? -7.699 -21.609 -17.312 1 95.38 86 ALA A CA 1
ATOM 693 C C . ALA A 1 86 ? -7.074 -22.969 -17.047 1 95.38 86 ALA A C 1
ATOM 695 O O . ALA A 1 86 ? -5.887 -23.062 -16.734 1 95.38 86 ALA A O 1
ATOM 696 N N . LEU A 1 87 ? -7.766 -24 -17.25 1 97 87 LEU A N 1
ATOM 697 C CA . LEU A 1 87 ? -7.34 -25.328 -16.859 1 97 87 LEU A CA 1
ATOM 698 C C . LEU A 1 87 ? -6.43 -25.938 -17.922 1 97 87 LEU A C 1
ATOM 700 O O . LEU A 1 87 ? -5.816 -26.984 -17.703 1 97 87 LEU A O 1
ATOM 704 N N . ARG A 1 88 ? -6.285 -25.297 -19.047 1 93.88 88 ARG A N 1
ATOM 705 C CA . ARG A 1 88 ? -5.355 -25.766 -20.078 1 93.88 88 ARG A CA 1
ATOM 706 C C . ARG A 1 88 ? -3.91 -25.547 -19.641 1 93.88 88 ARG A C 1
ATOM 708 O O . ARG A 1 88 ? -2.994 -26.172 -20.172 1 93.88 88 ARG A O 1
ATOM 715 N N . GLY A 1 89 ? -3.738 -24.672 -18.688 1 91.88 89 GLY A N 1
ATOM 716 C CA . GLY A 1 89 ? -2.406 -24.391 -18.172 1 91.88 89 GLY A CA 1
ATOM 717 C C . GLY A 1 89 ? -2.047 -25.219 -16.953 1 91.88 89 GLY A C 1
ATOM 718 O O . GLY A 1 89 ? -1.355 -24.734 -16.062 1 91.88 89 GLY A O 1
ATOM 719 N N . TRP A 1 90 ? -2.539 -26.422 -16.953 1 93.56 90 TRP A N 1
ATOM 720 C CA . TRP A 1 90 ? -2.291 -27.312 -15.82 1 93.56 90 TRP A CA 1
ATOM 721 C C . TRP A 1 90 ? -0.795 -27.531 -15.609 1 93.56 90 TRP A C 1
ATOM 723 O O . TRP A 1 90 ? -0.051 -27.734 -16.578 1 93.56 90 TRP A O 1
ATOM 733 N N . ARG A 1 91 ? -0.227 -27.453 -14.367 1 88.62 91 ARG A N 1
ATOM 734 C CA . ARG A 1 91 ? 1.203 -27.5 -14.078 1 88.62 91 ARG A CA 1
ATOM 735 C C . ARG A 1 91 ? 1.516 -28.609 -13.078 1 88.62 91 ARG A C 1
ATOM 737 O O . ARG A 1 91 ? 2.684 -28.906 -12.805 1 88.62 91 ARG A O 1
ATOM 744 N N . ASP A 1 92 ? 0.503 -29.188 -12.531 1 91.69 92 ASP A N 1
ATOM 745 C CA . ASP A 1 92 ? 0.675 -30.109 -11.406 1 91.69 92 ASP A CA 1
ATOM 746 C C . ASP A 1 92 ? 1.381 -29.422 -10.242 1 91.69 92 ASP A C 1
ATOM 748 O O . ASP A 1 92 ? 2.35 -29.953 -9.695 1 91.69 92 ASP A O 1
ATOM 752 N N . GLU A 1 93 ? 1.066 -28.203 -9.961 1 92.31 93 GLU A N 1
ATOM 753 C CA . GLU A 1 93 ? 1.541 -27.375 -8.852 1 92.31 93 GLU A CA 1
ATOM 754 C C . GLU A 1 93 ? 0.38 -26.891 -7.992 1 92.31 93 GLU A C 1
ATOM 756 O O . GLU A 1 93 ? -0.555 -26.266 -8.5 1 92.31 93 GLU A O 1
ATOM 761 N N . MET A 1 94 ? 0.54 -27.172 -6.699 1 96.31 94 MET A N 1
ATOM 762 C CA . MET A 1 94 ? -0.559 -26.844 -5.801 1 96.31 94 MET A CA 1
ATOM 763 C C . MET A 1 94 ? -0.267 -25.547 -5.047 1 96.31 94 MET A C 1
ATOM 765 O O . MET A 1 94 ? 0.873 -25.297 -4.645 1 96.31 94 MET A O 1
ATOM 769 N N . TYR A 1 95 ? -1.314 -24.75 -4.902 1 96.88 95 TYR A N 1
ATOM 770 C CA . TYR A 1 95 ? -1.269 -23.547 -4.078 1 96.88 95 TYR A CA 1
ATOM 771 C C . TYR A 1 95 ? -2.061 -23.75 -2.791 1 96.88 95 TYR A C 1
ATOM 773 O O . TYR A 1 95 ? -3.135 -24.344 -2.801 1 96.88 95 TYR A O 1
ATOM 781 N N . ASN A 1 96 ? -1.51 -23.25 -1.702 1 96.62 96 ASN A N 1
ATOM 782 C CA . ASN A 1 96 ? -2.283 -23.156 -0.469 1 96.62 96 ASN A CA 1
ATOM 783 C C . ASN A 1 96 ? -3.35 -22.062 -0.552 1 96.62 96 ASN A C 1
ATOM 785 O O . ASN A 1 96 ? -3.08 -20.969 -1.03 1 96.62 96 ASN A O 1
ATOM 789 N N . VAL A 1 97 ? -4.543 -22.406 -0.164 1 96.69 97 VAL A N 1
ATOM 790 C CA . VAL A 1 97 ? -5.605 -21.422 -0.041 1 96.69 97 VAL A CA 1
ATOM 791 C C . VAL A 1 97 ? -5.805 -21.047 1.428 1 96.69 97 VAL A C 1
ATOM 793 O O . VAL A 1 97 ? -6.234 -21.891 2.229 1 96.69 97 VAL A O 1
ATOM 796 N N . MET A 1 98 ? -5.477 -19.859 1.696 1 92.69 98 MET A N 1
ATOM 797 C CA . MET A 1 98 ? -5.52 -19.359 3.07 1 92.69 98 MET A CA 1
ATOM 798 C C . MET A 1 98 ? -6.277 -18.047 3.148 1 92.69 98 MET A C 1
ATOM 800 O O . MET A 1 98 ? -6.336 -17.297 2.172 1 92.69 98 MET A O 1
ATOM 804 N N . ARG A 1 99 ? -6.84 -17.844 4.289 1 86.88 99 ARG A N 1
ATOM 805 C CA . ARG A 1 99 ? -7.469 -16.547 4.516 1 86.88 99 ARG A CA 1
ATOM 806 C C . ARG A 1 99 ? -6.422 -15.453 4.719 1 86.88 99 ARG A C 1
ATOM 808 O O . ARG A 1 99 ? -6.566 -14.344 4.199 1 86.88 99 ARG A O 1
ATOM 815 N N . THR A 1 100 ? -5.512 -15.742 5.492 1 87.25 100 THR A N 1
ATOM 816 C CA . THR A 1 100 ? -4.34 -14.898 5.703 1 87.25 100 THR A CA 1
ATOM 817 C C . THR A 1 100 ? -3.057 -15.664 5.398 1 87.25 100 THR A C 1
ATOM 819 O O . THR A 1 100 ? -3.008 -16.891 5.551 1 87.25 100 THR A O 1
ATOM 822 N N . PHE A 1 101 ? -2.07 -15.016 4.965 1 87.06 101 PHE A N 1
ATOM 823 C CA . PHE A 1 101 ? -0.856 -15.664 4.488 1 87.06 101 PHE A CA 1
ATOM 824 C C . PHE A 1 101 ? -0.286 -16.594 5.551 1 87.06 101 PHE A C 1
ATOM 826 O O . PHE A 1 101 ? 0.251 -17.656 5.23 1 87.06 101 PHE A O 1
ATOM 833 N N . SER A 1 102 ? -0.374 -16.25 6.809 1 82.31 102 SER A N 1
ATOM 834 C CA . SER A 1 102 ? 0.23 -17.078 7.844 1 82.31 102 SER A CA 1
ATOM 835 C C . SER A 1 102 ? -0.787 -18.047 8.438 1 82.31 102 SER A C 1
ATOM 837 O O . SER A 1 102 ? -0.464 -18.812 9.344 1 82.31 102 SER A O 1
ATOM 839 N N . GLY A 1 103 ? -1.912 -18.062 7.93 1 85.5 103 GLY A N 1
ATOM 840 C CA . GLY A 1 103 ? -2.93 -18.953 8.477 1 85.5 103 GLY A CA 1
ATOM 841 C C . GLY A 1 103 ? -2.824 -20.359 7.953 1 85.5 103 GLY A C 1
ATOM 842 O O . GLY A 1 103 ? -2.057 -20.641 7.027 1 85.5 103 GLY A O 1
ATOM 843 N N . ARG A 1 104 ? -3.543 -21.281 8.625 1 90.69 104 ARG A N 1
ATOM 844 C CA . ARG A 1 104 ? -3.629 -22.656 8.141 1 90.69 104 ARG A CA 1
ATOM 845 C C . ARG A 1 104 ? -4.422 -22.734 6.84 1 90.69 104 ARG A C 1
ATOM 847 O O . ARG A 1 104 ? -5.477 -22.094 6.711 1 90.69 104 ARG A O 1
ATOM 854 N N . PRO A 1 105 ? -3.863 -23.5 5.895 1 95.62 105 PRO A N 1
ATOM 855 C CA . PRO A 1 105 ? -4.598 -23.625 4.637 1 95.62 105 PRO A CA 1
ATOM 856 C C . PRO A 1 105 ? -5.941 -24.344 4.805 1 95.62 105 PRO A C 1
ATOM 858 O O . PRO A 1 105 ? -6.047 -25.297 5.57 1 95.62 105 PRO A O 1
ATOM 861 N N . TYR A 1 106 ? -6.922 -23.859 4.113 1 96.56 106 TYR A N 1
ATOM 862 C CA . TYR A 1 106 ? -8.234 -24.484 4.082 1 96.56 106 TYR A CA 1
ATOM 863 C C . TYR A 1 106 ? -8.258 -25.656 3.105 1 96.56 106 TYR A C 1
ATOM 865 O O . TYR A 1 106 ? -8.984 -26.625 3.307 1 96.56 106 TYR A O 1
ATOM 873 N N . PHE A 1 107 ? -7.512 -25.531 2.109 1 97.69 107 PHE A N 1
ATOM 874 C CA . PHE A 1 107 ? -7.285 -26.562 1.106 1 97.69 107 PHE A CA 1
ATOM 875 C C . PHE A 1 107 ? -6.191 -26.141 0.132 1 97.69 107 PHE A C 1
ATOM 877 O O . PHE A 1 107 ? -5.625 -25.062 0.258 1 97.69 107 PHE A O 1
ATOM 884 N N . GLN A 1 108 ? -5.848 -27.047 -0.733 1 97.88 108 GLN A N 1
ATOM 885 C CA . GLN A 1 108 ? -4.941 -26.75 -1.839 1 97.88 108 GLN A CA 1
ATOM 886 C C . GLN A 1 108 ? -5.652 -26.875 -3.182 1 97.88 108 GLN A C 1
ATOM 888 O O . GLN A 1 108 ? -6.652 -27.594 -3.297 1 97.88 108 GLN A O 1
ATOM 893 N N . VAL A 1 109 ? -5.172 -26.156 -4.082 1 97.88 109 VAL A N 1
ATOM 894 C CA . VAL A 1 109 ? -5.766 -26.203 -5.414 1 97.88 109 VAL A CA 1
ATOM 895 C C . VAL A 1 109 ? -4.672 -26.078 -6.473 1 97.88 109 VAL A C 1
ATOM 897 O O . VAL A 1 109 ? -3.646 -25.438 -6.238 1 97.88 109 VAL A O 1
ATOM 900 N N . GLU A 1 110 ? -4.953 -26.781 -7.574 1 97.5 110 GLU A N 1
ATOM 901 C CA . GLU A 1 110 ? -4.051 -26.625 -8.711 1 97.5 110 GLU A CA 1
ATOM 902 C C . GLU A 1 110 ? -3.916 -25.172 -9.133 1 97.5 110 GLU A C 1
ATOM 904 O O . GLU A 1 110 ? -4.914 -24.453 -9.242 1 97.5 110 GLU A O 1
ATOM 909 N N . ARG A 1 111 ? -2.721 -24.75 -9.398 1 95.31 111 ARG A N 1
ATOM 910 C CA . ARG A 1 111 ? -2.4 -23.375 -9.75 1 95.31 111 ARG A CA 1
ATOM 911 C C . ARG A 1 111 ? -3.299 -22.875 -10.875 1 95.31 111 ARG A C 1
ATOM 913 O O . ARG A 1 111 ? -3.814 -21.75 -10.82 1 95.31 111 ARG A O 1
ATOM 920 N N . ALA A 1 112 ? -3.506 -23.641 -11.875 1 95.38 112 ALA A N 1
ATOM 921 C CA . ALA A 1 112 ? -4.285 -23.25 -13.047 1 95.38 112 ALA A CA 1
ATOM 922 C C . ALA A 1 112 ? -5.754 -23.047 -12.688 1 95.38 112 ALA A C 1
ATOM 924 O O . ALA A 1 112 ? -6.496 -22.406 -13.438 1 95.38 112 ALA A O 1
ATOM 925 N N . ALA A 1 113 ? -6.188 -23.578 -11.578 1 97.75 113 ALA A N 1
ATOM 926 C CA . ALA A 1 113 ? -7.59 -23.516 -11.172 1 97.75 113 ALA A CA 1
ATOM 927 C C . ALA A 1 113 ? -7.824 -22.359 -10.195 1 97.75 113 ALA A C 1
ATOM 929 O O . ALA A 1 113 ? -8.969 -22.031 -9.883 1 97.75 113 ALA A O 1
ATOM 930 N N . SER A 1 114 ? -6.777 -21.719 -9.719 1 97.5 114 SER A N 1
ATOM 931 C CA . SER A 1 114 ? -6.875 -20.719 -8.664 1 97.5 114 SER A CA 1
ATOM 932 C C . SER A 1 114 ? -7.734 -19.531 -9.102 1 97.5 114 SER A C 1
ATOM 934 O O . SER A 1 114 ? -8.539 -19.016 -8.32 1 97.5 114 SER A O 1
ATOM 936 N N . SER A 1 115 ? -7.625 -19.141 -10.352 1 96.12 115 SER A N 1
ATOM 937 C CA . SER A 1 115 ? -8.352 -17.984 -10.852 1 96.12 115 SER A CA 1
ATOM 938 C C . SER A 1 115 ? -9.836 -18.281 -11.031 1 96.12 115 SER A C 1
ATOM 940 O O . SER A 1 115 ? -10.672 -17.375 -10.969 1 96.12 115 SER A O 1
ATOM 942 N N . LEU A 1 116 ? -10.172 -19.562 -11.266 1 97.25 116 LEU A N 1
ATOM 943 C CA . LEU A 1 116 ? -11.57 -19.953 -11.453 1 97.25 116 LEU A CA 1
ATOM 944 C C . LEU A 1 116 ? -12.367 -19.75 -10.172 1 97.25 116 LEU A C 1
ATOM 946 O O . LEU A 1 116 ? -13.547 -19.375 -10.227 1 97.25 116 LEU A O 1
ATOM 950 N N . ILE A 1 117 ? -11.656 -19.969 -9.078 1 97.06 117 ILE A N 1
ATOM 951 C CA . ILE A 1 117 ? -12.367 -19.828 -7.816 1 97.06 117 ILE A CA 1
ATOM 952 C C . ILE A 1 117 ? -11.867 -18.578 -7.082 1 97.06 117 ILE A C 1
ATOM 954 O O . ILE A 1 117 ? -12.156 -18.391 -5.898 1 97.06 117 ILE A O 1
ATOM 958 N N . GLY A 1 118 ? -11.078 -17.797 -7.699 1 96.06 118 GLY A N 1
ATOM 959 C CA . GLY A 1 118 ? -10.703 -16.453 -7.277 1 96.06 118 GLY A CA 1
ATOM 960 C C . GLY A 1 118 ? -10.078 -16.422 -5.895 1 96.06 118 GLY A C 1
ATOM 961 O O . GLY A 1 118 ? -10.398 -15.547 -5.086 1 96.06 118 GLY A O 1
ATOM 962 N N . VAL A 1 119 ? -9.227 -17.375 -5.582 1 96.31 119 VAL A N 1
ATOM 963 C CA . VAL A 1 119 ? -8.555 -17.406 -4.289 1 96.31 119 VAL A CA 1
ATOM 964 C C . VAL A 1 119 ? -7.305 -16.531 -4.332 1 96.31 119 VAL A C 1
ATOM 966 O O . VAL A 1 119 ? -6.73 -16.312 -5.402 1 96.31 119 VAL A O 1
ATOM 969 N N . MET A 1 120 ? -6.922 -16.062 -3.18 1 95.31 120 MET A N 1
ATOM 970 C CA . MET A 1 120 ? -5.691 -15.273 -3.113 1 95.31 120 MET A CA 1
ATOM 971 C C . MET A 1 120 ? -4.473 -16.156 -3.404 1 95.31 120 MET A C 1
ATOM 973 O O . MET A 1 120 ? -4.34 -17.234 -2.848 1 95.31 120 MET A O 1
ATOM 977 N N . THR A 1 121 ? -3.723 -15.672 -4.277 1 96.56 121 THR A N 1
ATOM 978 C CA . THR A 1 121 ? -2.482 -16.375 -4.59 1 96.56 121 THR A CA 1
ATOM 979 C C . THR A 1 121 ? -1.272 -15.531 -4.188 1 96.56 121 THR A C 1
ATOM 981 O O . THR A 1 121 ? -1.391 -14.32 -3.979 1 96.56 121 THR A O 1
ATOM 984 N N . TYR A 1 122 ? -0.156 -16.219 -4.066 1 96.94 122 TYR A N 1
ATOM 985 C CA . TYR A 1 122 ? 1.089 -15.602 -3.629 1 96.94 122 TYR A CA 1
ATOM 986 C C . TYR A 1 122 ? 2.234 -15.953 -4.57 1 96.94 122 TYR A C 1
ATOM 988 O O . TYR A 1 122 ? 2.318 -17.078 -5.062 1 96.94 122 TYR A O 1
ATOM 996 N N . GLY A 1 123 ? 3.047 -14.992 -4.828 1 97.38 123 GLY A N 1
ATOM 997 C CA . GLY A 1 123 ? 4.219 -15.188 -5.664 1 97.38 123 GLY A CA 1
ATOM 998 C C . GLY A 1 123 ? 5.391 -14.305 -5.273 1 97.38 123 GLY A C 1
ATOM 999 O O . GLY A 1 123 ? 5.242 -13.406 -4.449 1 97.38 123 GLY A O 1
ATOM 1000 N N . VAL A 1 124 ? 6.551 -14.633 -5.809 1 98.56 124 VAL A N 1
ATOM 1001 C CA . VAL A 1 124 ? 7.758 -13.844 -5.582 1 98.56 124 VAL A CA 1
ATOM 1002 C C . VAL A 1 124 ? 8.227 -13.219 -6.895 1 98.56 124 VAL A C 1
ATOM 1004 O O . VAL A 1 124 ? 8.133 -13.852 -7.953 1 98.56 124 VAL A O 1
ATOM 1007 N N . HIS A 1 125 ? 8.625 -12.023 -6.848 1 98.81 125 HIS A N 1
ATOM 1008 C CA . HIS A 1 125 ? 9.188 -11.305 -7.98 1 98.81 125 HIS A CA 1
ATOM 1009 C C . HIS A 1 125 ? 10.523 -10.664 -7.617 1 98.81 125 HIS A C 1
ATOM 1011 O O . HIS A 1 125 ? 10.625 -9.953 -6.613 1 98.81 125 HIS A O 1
ATOM 1017 N N . ILE A 1 126 ? 11.555 -10.859 -8.414 1 98.81 126 ILE A N 1
ATOM 1018 C CA . ILE A 1 126 ? 12.906 -10.406 -8.094 1 98.81 126 ILE A CA 1
ATOM 1019 C C . ILE A 1 126 ? 13.375 -9.414 -9.156 1 98.81 126 ILE A C 1
ATOM 1021 O O . ILE A 1 126 ? 13.5 -9.766 -10.336 1 98.81 126 ILE A O 1
ATOM 1025 N N . ASN A 1 127 ? 13.609 -8.227 -8.734 1 98.81 127 ASN A N 1
ATOM 1026 C CA . ASN A 1 127 ? 14.289 -7.242 -9.578 1 98.81 127 ASN A CA 1
ATOM 1027 C C . ASN A 1 127 ? 15.805 -7.402 -9.5 1 98.81 127 ASN A C 1
ATOM 1029 O O . ASN A 1 127 ? 16.422 -7.09 -8.477 1 98.81 127 ASN A O 1
ATOM 1033 N N . GLY A 1 128 ? 16.391 -7.906 -10.555 1 98.62 128 GLY A N 1
ATOM 1034 C CA . GLY A 1 128 ? 17.828 -7.863 -10.672 1 98.62 128 GLY A CA 1
ATOM 1035 C C . GLY A 1 128 ? 18.344 -6.57 -11.266 1 98.62 128 GLY A C 1
ATOM 1036 O O . GLY A 1 128 ? 17.859 -6.117 -12.305 1 98.62 128 GLY A O 1
ATOM 1037 N N . TYR A 1 129 ? 19.281 -5.926 -10.609 1 98.56 129 TYR A N 1
ATOM 1038 C CA . TYR A 1 129 ? 19.781 -4.656 -11.125 1 98.56 129 TYR A CA 1
ATOM 1039 C C . TYR A 1 129 ? 21.281 -4.512 -10.875 1 98.56 129 TYR A C 1
ATOM 1041 O O . TYR A 1 129 ? 21.859 -5.289 -10.125 1 98.56 129 TYR A O 1
ATOM 1049 N N . THR A 1 130 ? 21.891 -3.645 -11.555 1 98 130 THR A N 1
ATOM 1050 C CA . THR A 1 130 ? 23.297 -3.305 -11.414 1 98 130 THR A CA 1
ATOM 1051 C C . THR A 1 130 ? 23.547 -1.864 -11.852 1 98 130 THR A C 1
ATOM 1053 O O . THR A 1 130 ? 22.609 -1.123 -12.141 1 98 130 THR A O 1
ATOM 1056 N N . TYR A 1 131 ? 24.766 -1.45 -11.727 1 97.06 131 TYR A N 1
ATOM 1057 C CA . TYR A 1 131 ? 25.156 -0.122 -12.18 1 97.06 131 TYR A CA 1
ATOM 1058 C C . TYR A 1 131 ? 26.141 -0.214 -13.328 1 97.06 131 TYR A C 1
ATOM 1060 O O . TYR A 1 131 ? 27.062 -1.041 -13.305 1 97.06 131 TYR A O 1
ATOM 1068 N N . SER A 1 132 ? 25.906 0.609 -14.344 1 95.44 132 SER A N 1
ATOM 1069 C CA . SER A 1 132 ? 26.891 0.719 -15.422 1 95.44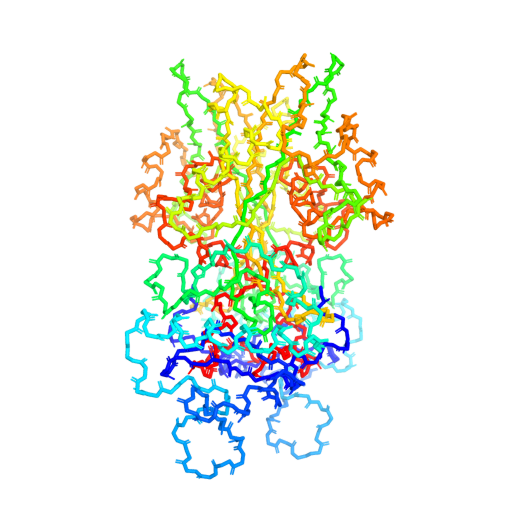 132 SER A CA 1
ATOM 1070 C C . SER A 1 132 ? 28.172 1.37 -14.93 1 95.44 132 SER A C 1
ATOM 1072 O O . SER A 1 132 ? 28.219 1.94 -13.836 1 95.44 132 SER A O 1
ATOM 1074 N N . PRO A 1 133 ? 29.172 1.243 -15.773 1 93.31 133 PRO A N 1
ATOM 1075 C CA . PRO A 1 133 ? 30.438 1.857 -15.375 1 93.31 133 PRO A CA 1
ATOM 1076 C C . PRO A 1 133 ? 30.312 3.357 -15.109 1 93.31 133 PRO A C 1
ATOM 1078 O O . PRO A 1 133 ? 31.031 3.902 -14.266 1 93.31 133 PRO A O 1
ATOM 1081 N N . ASP A 1 134 ? 29.375 3.984 -15.719 1 93.56 134 ASP A N 1
ATOM 1082 C CA . ASP A 1 134 ? 29.188 5.422 -15.539 1 93.56 134 ASP A CA 1
ATOM 1083 C C . ASP A 1 134 ? 28.219 5.711 -14.398 1 93.56 134 ASP A C 1
ATOM 1085 O O . ASP A 1 134 ? 27.812 6.859 -14.195 1 93.56 134 ASP A O 1
ATOM 1089 N N . GLY A 1 135 ? 27.75 4.727 -13.781 1 93 135 GLY A N 1
ATOM 1090 C CA . GLY A 1 135 ? 26.969 4.906 -12.562 1 93 135 GLY A CA 1
ATOM 1091 C C . GLY A 1 135 ? 25.469 4.906 -12.805 1 93 135 GLY A C 1
ATOM 1092 O O . GLY A 1 135 ? 24.703 5.281 -11.922 1 93 135 GLY A O 1
ATOM 1093 N N . LYS A 1 136 ? 25.109 4.492 -13.914 1 95.06 136 LYS A N 1
ATOM 1094 C CA . LYS A 1 136 ? 23.688 4.473 -14.234 1 95.06 136 LYS A CA 1
ATOM 1095 C C . LYS A 1 136 ? 23.031 3.174 -13.758 1 95.06 136 LYS A C 1
ATOM 1097 O O . LYS A 1 136 ? 23.594 2.092 -13.938 1 95.06 136 LYS A O 1
ATOM 1102 N N . LEU A 1 137 ? 21.891 3.328 -13.109 1 97.19 137 LEU A N 1
ATOM 1103 C CA . LEU A 1 137 ? 21.141 2.172 -12.656 1 97.19 137 LEU A CA 1
ATOM 1104 C C . LEU A 1 137 ? 20.547 1.4 -13.836 1 97.19 137 LEU A C 1
ATOM 1106 O O . LEU A 1 137 ? 19.875 1.981 -14.688 1 97.19 137 LEU A O 1
ATOM 1110 N N . MET A 1 138 ? 20.906 0.065 -13.898 1 98.25 138 MET A N 1
ATOM 1111 C CA . MET A 1 138 ? 20.453 -0.84 -14.945 1 98.25 138 MET A CA 1
ATOM 1112 C C . MET A 1 138 ? 19.641 -1.986 -14.367 1 98.25 138 MET A C 1
ATOM 1114 O O . MET A 1 138 ? 19.875 -2.408 -13.234 1 98.25 138 MET A O 1
ATOM 1118 N N . MET A 1 139 ? 18.703 -2.477 -15.109 1 98.5 139 MET A N 1
ATOM 1119 C CA . MET A 1 139 ? 17.828 -3.543 -14.633 1 98.5 139 MET A CA 1
ATOM 1120 C C . MET A 1 139 ? 17.828 -4.723 -15.594 1 98.5 139 MET A C 1
ATOM 1122 O O . MET A 1 139 ? 17.812 -4.531 -16.812 1 98.5 139 MET A O 1
ATOM 1126 N N . TRP A 1 140 ? 17.891 -5.898 -15.086 1 98.5 140 TRP A N 1
ATOM 1127 C CA . TRP A 1 140 ? 17.734 -7.117 -15.875 1 98.5 140 TRP A CA 1
ATOM 1128 C C . TRP A 1 140 ? 16.266 -7.434 -16.125 1 98.5 140 TRP A C 1
ATOM 1130 O O . TRP A 1 140 ? 15.484 -7.555 -15.18 1 98.5 140 TRP A O 1
ATOM 1140 N N . ILE A 1 141 ? 15.938 -7.566 -17.422 1 98 141 ILE A N 1
ATOM 1141 C CA . ILE A 1 141 ? 14.578 -7.895 -17.844 1 98 141 ILE A CA 1
ATOM 1142 C C . ILE A 1 141 ? 14.57 -9.25 -18.547 1 98 141 ILE A C 1
ATOM 1144 O O . ILE A 1 141 ? 15.375 -9.484 -19.453 1 98 141 ILE A O 1
ATOM 1148 N N . GLY A 1 142 ? 13.734 -10.109 -18.047 1 96.62 142 GLY A N 1
ATOM 1149 C CA . GLY A 1 142 ? 13.57 -11.375 -18.75 1 96.62 142 GLY A CA 1
ATOM 1150 C C . GLY A 1 142 ? 12.578 -11.305 -19.891 1 96.62 142 GLY A C 1
ATOM 1151 O O . GLY A 1 142 ? 11.641 -10.508 -19.859 1 96.62 142 GLY A O 1
ATOM 1152 N N . HIS A 1 143 ? 12.844 -12.07 -20.875 1 95.88 143 HIS A N 1
ATOM 1153 C CA . HIS A 1 143 ? 11.898 -12.305 -21.969 1 95.88 143 HIS A CA 1
ATOM 1154 C C . HIS A 1 143 ? 11.344 -13.727 -21.922 1 95.88 143 HIS A C 1
ATOM 1156 O O . HIS A 1 143 ? 12.102 -14.695 -22.031 1 95.88 143 HIS A O 1
ATOM 1162 N N . ARG A 1 144 ? 10.062 -13.812 -21.734 1 94.56 144 ARG A N 1
ATOM 1163 C CA . ARG A 1 144 ? 9.414 -15.109 -21.547 1 94.56 144 ARG A CA 1
ATOM 1164 C C . ARG A 1 144 ? 9.43 -15.922 -22.828 1 94.56 144 ARG A C 1
ATOM 1166 O O . ARG A 1 144 ? 9.211 -15.383 -23.922 1 94.56 144 ARG A O 1
ATOM 1173 N N . SER A 1 145 ? 9.602 -17.203 -22.672 1 92.19 145 SER A N 1
ATOM 1174 C CA . SER A 1 145 ? 9.594 -18.125 -23.812 1 92.19 145 SER A CA 1
ATOM 1175 C C . SER A 1 145 ? 8.219 -18.156 -24.484 1 92.19 145 SER A C 1
ATOM 1177 O O . SER A 1 145 ? 7.199 -17.938 -23.828 1 92.19 145 SER A O 1
ATOM 1179 N N . LYS A 1 146 ? 8.211 -18.516 -25.797 1 91.06 146 LYS A N 1
ATOM 1180 C CA . LYS A 1 146 ? 6.965 -18.625 -26.547 1 91.06 146 LYS A CA 1
ATOM 1181 C C . LYS A 1 146 ? 6.16 -19.844 -26.094 1 91.06 146 LYS A C 1
ATOM 1183 O O . LYS A 1 146 ? 4.957 -19.922 -26.344 1 91.06 146 LYS A O 1
ATOM 1188 N N . SER A 1 147 ? 6.801 -20.688 -25.391 1 86.69 147 SER A N 1
ATOM 1189 C CA . SER A 1 147 ? 6.164 -21.938 -25.016 1 86.69 147 SER A CA 1
ATOM 1190 C C . SER A 1 147 ? 5.488 -21.828 -23.641 1 86.69 147 SER A C 1
ATOM 1192 O O . SER A 1 147 ? 4.777 -22.734 -23.219 1 86.69 147 SER A O 1
ATOM 1194 N N . LYS A 1 148 ? 5.719 -20.688 -22.938 1 85.81 148 LYS A N 1
ATOM 1195 C CA . LYS A 1 148 ? 5.078 -20.516 -21.641 1 85.81 148 LYS A CA 1
ATOM 1196 C C . LYS A 1 148 ? 3.557 -20.531 -21.781 1 85.81 148 LYS A C 1
ATOM 1198 O O . LYS A 1 148 ? 2.998 -19.922 -22.688 1 85.81 148 LYS A O 1
ATOM 1203 N N . PRO A 1 149 ? 2.92 -21.172 -20.875 1 80.19 149 PRO A N 1
ATOM 1204 C CA . PRO A 1 149 ? 1.46 -21.266 -20.953 1 80.19 149 PRO A CA 1
ATOM 1205 C C . PRO A 1 149 ? 0.778 -19.906 -20.734 1 80.19 149 PRO A C 1
ATOM 1207 O O . PRO A 1 149 ? -0.314 -19.672 -21.25 1 80.19 149 PRO A O 1
ATOM 1210 N N . THR A 1 150 ? 1.439 -19.109 -19.906 1 81.44 150 THR A N 1
ATOM 1211 C CA . THR A 1 150 ? 0.836 -17.828 -19.578 1 81.44 150 THR A CA 1
ATOM 1212 C C . THR A 1 150 ? 1.748 -16.672 -20.016 1 81.44 150 THR A C 1
ATOM 1214 O O . THR A 1 150 ? 2.936 -16.656 -19.688 1 81.44 150 THR A O 1
ATOM 1217 N N . TYR A 1 151 ? 1.17 -15.766 -20.844 1 88.25 151 TYR A N 1
ATOM 1218 C CA . TYR A 1 151 ? 1.831 -14.555 -21.312 1 88.25 151 TYR A CA 1
ATOM 1219 C C . TYR A 1 151 ? 3.113 -14.898 -22.062 1 88.25 151 TYR A C 1
ATOM 1221 O O . TYR A 1 151 ? 4.188 -14.391 -21.734 1 88.25 151 TYR A O 1
ATOM 1229 N N . PRO A 1 152 ? 3.01 -15.68 -23.078 1 90.56 152 PRO A N 1
ATOM 1230 C CA . PRO A 1 152 ? 4.199 -15.992 -23.875 1 90.56 152 PRO A CA 1
ATOM 1231 C C . PRO A 1 152 ? 4.762 -14.781 -24.594 1 90.56 152 PRO A C 1
ATOM 1233 O O . PRO A 1 152 ? 4.008 -13.898 -25.016 1 90.56 152 PRO A O 1
ATOM 1236 N N . ASP A 1 153 ? 6.031 -14.656 -24.672 1 93 153 ASP A N 1
ATOM 1237 C CA . ASP A 1 153 ? 6.734 -13.672 -25.484 1 93 153 ASP A CA 1
ATOM 1238 C C . ASP A 1 153 ? 6.676 -12.289 -24.859 1 93 153 ASP A C 1
ATOM 1240 O O . ASP A 1 153 ? 6.957 -11.281 -25.516 1 93 153 ASP A O 1
ATOM 1244 N N . MET A 1 154 ? 6.266 -12.203 -23.609 1 95.19 154 MET A N 1
ATOM 1245 C CA . MET A 1 154 ? 6.211 -10.922 -22.922 1 95.19 154 MET A CA 1
ATOM 1246 C C . MET A 1 154 ? 7.441 -10.727 -22.047 1 95.19 154 MET A C 1
ATOM 1248 O O . MET A 1 154 ? 8.164 -11.68 -21.766 1 95.19 154 MET A O 1
ATOM 1252 N N . TYR A 1 155 ? 7.656 -9.516 -21.688 1 96.5 155 TYR A N 1
ATOM 1253 C CA . TYR A 1 155 ? 8.742 -9.211 -20.766 1 96.5 155 TYR A CA 1
ATOM 1254 C C . TYR A 1 155 ? 8.352 -9.547 -19.328 1 96.5 155 TYR A C 1
ATOM 1256 O O . TYR A 1 155 ? 7.172 -9.5 -18.969 1 96.5 155 TYR A O 1
ATOM 1264 N N . ASP A 1 156 ? 9.352 -9.891 -18.547 1 96.94 156 ASP A N 1
ATOM 1265 C CA . ASP A 1 156 ? 9.219 -10.328 -17.156 1 96.94 156 ASP A CA 1
ATOM 1266 C C . ASP A 1 156 ? 10.297 -9.703 -16.281 1 96.94 156 ASP A C 1
ATOM 1268 O O . ASP A 1 156 ? 11.227 -9.062 -16.781 1 96.94 156 ASP A O 1
ATOM 1272 N N . ASN A 1 157 ? 10.078 -9.789 -14.969 1 98 157 ASN A N 1
ATOM 1273 C CA . ASN A 1 157 ? 11.203 -9.531 -14.078 1 98 157 ASN A CA 1
ATOM 1274 C C . ASN A 1 157 ? 12.352 -10.508 -14.32 1 98 157 ASN A C 1
ATOM 1276 O O . ASN A 1 157 ? 12.211 -11.453 -15.102 1 98 157 ASN A O 1
ATOM 1280 N N . MET A 1 158 ? 13.477 -10.25 -13.688 1 97.88 158 MET A N 1
ATOM 1281 C CA . MET A 1 158 ? 14.586 -11.18 -13.875 1 97.88 158 MET A CA 1
ATOM 1282 C C . MET A 1 158 ? 14.18 -12.594 -13.492 1 97.88 158 MET A C 1
ATOM 1284 O O . MET A 1 158 ? 14.484 -13.547 -14.219 1 97.88 158 MET A O 1
ATOM 1288 N N . SER A 1 159 ? 13.555 -12.664 -12.383 1 97.12 159 SER A N 1
ATOM 1289 C CA . SER A 1 159 ? 12.984 -13.93 -11.922 1 97.12 159 SER A CA 1
ATOM 1290 C C . SER A 1 159 ? 11.664 -13.711 -11.195 1 97.12 159 SER A C 1
ATOM 1292 O O . SER A 1 159 ? 11.469 -12.688 -10.547 1 97.12 159 SER A O 1
ATOM 1294 N N . ALA A 1 160 ? 10.805 -14.672 -11.375 1 97.06 160 ALA A N 1
ATOM 1295 C CA . ALA A 1 160 ? 9.508 -14.641 -10.695 1 97.06 160 ALA A CA 1
ATOM 1296 C C . ALA A 1 160 ? 8.867 -16.016 -10.672 1 97.06 160 ALA A C 1
ATOM 1298 O O . ALA A 1 160 ? 9.18 -16.875 -11.5 1 97.06 160 ALA A O 1
ATOM 1299 N N . GLY A 1 161 ? 7.918 -16.188 -9.727 1 94.88 161 GLY A N 1
ATOM 1300 C CA . GLY A 1 161 ? 7.188 -17.438 -9.688 1 94.88 161 GLY A CA 1
ATOM 1301 C C . GLY A 1 161 ? 6.121 -17.469 -8.602 1 94.88 161 GLY A C 1
ATOM 1302 O O . GLY A 1 161 ? 6.219 -16.75 -7.609 1 94.88 161 GLY A O 1
ATOM 1303 N N . GLY A 1 162 ? 5.184 -18.281 -8.836 1 94.75 162 GLY A N 1
ATOM 1304 C CA . GLY A 1 162 ? 4.176 -18.516 -7.809 1 94.75 162 GLY A CA 1
ATOM 1305 C C . GLY A 1 162 ? 4.727 -19.219 -6.586 1 94.75 162 GLY A C 1
ATOM 1306 O O . GLY A 1 162 ? 5.68 -20 -6.688 1 94.75 162 GLY A O 1
ATOM 1307 N N . LEU A 1 163 ? 4.145 -18.891 -5.516 1 95.31 163 LEU A N 1
ATOM 1308 C CA . LEU A 1 163 ? 4.574 -19.531 -4.277 1 95.31 163 LEU A CA 1
ATOM 1309 C C . LEU A 1 163 ? 3.932 -20.906 -4.125 1 95.31 163 LEU A C 1
ATOM 1311 O O . LEU A 1 163 ? 2.781 -21.016 -3.697 1 95.31 163 LEU A O 1
ATOM 1315 N N . THR A 1 164 ? 4.668 -21.891 -4.383 1 90.06 164 THR A N 1
ATOM 1316 C CA . THR A 1 164 ? 4.215 -23.281 -4.281 1 90.06 164 THR A CA 1
ATOM 1317 C C . THR A 1 164 ? 4 -23.672 -2.822 1 90.06 164 THR A C 1
ATOM 1319 O O . THR A 1 164 ? 4.773 -23.281 -1.946 1 90.06 164 THR A O 1
ATOM 1322 N N . ALA A 1 165 ? 3.049 -24.531 -2.621 1 90.94 165 ALA A N 1
ATOM 1323 C CA . ALA A 1 165 ? 2.762 -25.016 -1.271 1 90.94 165 ALA A CA 1
ATOM 1324 C C . ALA A 1 165 ? 3.988 -25.688 -0.654 1 90.94 165 ALA A C 1
ATOM 1326 O O . ALA A 1 165 ? 4.66 -26.484 -1.307 1 90.94 165 ALA A O 1
ATOM 1327 N N . GLY A 1 166 ? 4.297 -25.25 0.562 1 89.62 166 GLY A N 1
ATOM 1328 C CA . GLY A 1 166 ? 5.367 -25.906 1.296 1 89.62 166 GLY A CA 1
ATOM 1329 C C . GLY A 1 166 ? 6.656 -25.109 1.311 1 89.62 166 GLY A C 1
ATOM 1330 O O . GLY A 1 166 ? 7.551 -25.375 2.111 1 89.62 166 GLY A O 1
ATOM 1331 N N . LEU A 1 167 ? 6.801 -24.156 0.475 1 92.75 167 LEU A N 1
ATOM 1332 C CA . LEU A 1 167 ? 8 -23.328 0.439 1 92.75 167 LEU A CA 1
ATOM 1333 C C . LEU A 1 167 ? 7.789 -22.031 1.22 1 92.75 167 LEU A C 1
ATOM 1335 O O . LEU A 1 167 ? 6.703 -21.453 1.182 1 92.75 167 LEU A O 1
ATOM 1339 N N . SER A 1 168 ? 8.859 -21.641 1.907 1 95.69 168 SER A N 1
ATOM 1340 C CA . SER A 1 168 ? 8.852 -20.266 2.422 1 95.69 168 SER A CA 1
ATOM 1341 C C . SER A 1 168 ? 9.031 -19.25 1.298 1 95.69 168 SER A C 1
ATOM 1343 O O . SER A 1 168 ? 9.414 -19.609 0.183 1 95.69 168 SER A O 1
ATOM 1345 N N . VAL A 1 169 ? 8.773 -18.047 1.602 1 97.69 169 VAL A N 1
ATOM 1346 C CA . VAL A 1 169 ? 8.875 -16.984 0.609 1 97.69 169 VAL A CA 1
ATOM 1347 C C . VAL A 1 169 ? 10.32 -16.844 0.133 1 97.69 169 VAL A C 1
ATOM 1349 O O . VAL A 1 169 ? 10.578 -16.797 -1.071 1 97.69 169 VAL A O 1
ATOM 1352 N N . MET A 1 170 ? 11.258 -16.859 1.066 1 98 170 MET A N 1
ATOM 1353 C CA . MET A 1 170 ? 12.672 -16.75 0.725 1 98 170 MET A CA 1
ATOM 1354 C C . MET A 1 170 ? 13.141 -17.969 -0.066 1 98 170 MET A C 1
ATOM 1356 O O . MET A 1 170 ? 13.852 -17.828 -1.067 1 98 170 MET A O 1
ATOM 1360 N N . GLU A 1 171 ? 12.727 -19.125 0.352 1 97.19 171 GLU A N 1
ATOM 1361 C CA . GLU A 1 171 ? 13.094 -20.328 -0.374 1 97.19 171 GLU A CA 1
ATOM 1362 C C . GLU A 1 171 ? 12.602 -20.281 -1.816 1 97.19 171 GLU A C 1
ATOM 1364 O O . GLU A 1 171 ? 13.32 -20.672 -2.74 1 97.19 171 GLU A O 1
ATOM 1369 N N . CYS A 1 172 ? 11.391 -19.828 -1.924 1 97.12 172 CYS A N 1
ATOM 1370 C CA . CYS A 1 172 ? 10.82 -19.719 -3.26 1 97.12 172 CYS A CA 1
ATOM 1371 C C . CYS A 1 172 ? 11.617 -18.719 -4.105 1 97.12 172 CYS A C 1
ATOM 1373 O O . CYS A 1 172 ? 11.914 -19 -5.27 1 97.12 172 CYS A O 1
ATOM 1375 N N . ALA A 1 173 ? 11.992 -17.609 -3.543 1 98.31 173 ALA A N 1
ATOM 1376 C CA . ALA A 1 173 ? 12.758 -16.578 -4.258 1 98.31 173 ALA A CA 1
ATOM 1377 C C . ALA A 1 173 ? 14.117 -17.109 -4.688 1 98.31 173 ALA A C 1
ATOM 1379 O O . ALA A 1 173 ? 14.531 -16.922 -5.832 1 98.31 173 ALA A O 1
ATOM 1380 N N . LEU A 1 174 ? 14.773 -17.812 -3.807 1 97.81 174 LEU A N 1
ATOM 1381 C CA . LEU A 1 174 ? 16.078 -18.391 -4.109 1 97.81 174 LEU A CA 1
ATOM 1382 C C . LEU A 1 174 ? 15.977 -19.422 -5.219 1 97.81 174 LEU A C 1
ATOM 1384 O O . LEU A 1 174 ? 16.797 -19.438 -6.137 1 97.81 174 LEU A O 1
ATOM 1388 N N . LYS A 1 175 ? 14.953 -20.188 -5.09 1 95.44 175 LYS A N 1
ATOM 1389 C CA . LYS A 1 175 ? 14.719 -21.234 -6.09 1 95.44 175 LYS A CA 1
ATOM 1390 C C . LYS A 1 175 ? 14.508 -20.625 -7.473 1 95.44 175 LYS A C 1
ATOM 1392 O O . LYS A 1 175 ? 15.125 -21.062 -8.445 1 95.44 175 LYS A O 1
ATOM 1397 N N . GLU A 1 176 ? 13.641 -19.594 -7.586 1 96.38 176 GLU A N 1
ATOM 1398 C CA . GLU A 1 176 ? 13.336 -18.969 -8.867 1 96.38 176 GLU A CA 1
ATOM 1399 C C . GLU A 1 176 ? 14.57 -18.312 -9.461 1 96.38 176 GLU A C 1
ATOM 1401 O O . GLU A 1 176 ? 14.789 -18.359 -10.672 1 96.38 176 GLU A O 1
ATOM 1406 N N . CYS A 1 177 ? 15.414 -17.703 -8.648 1 96.75 177 CYS A N 1
ATOM 1407 C CA . CYS A 1 177 ? 16.641 -17.078 -9.125 1 96.75 177 CYS A CA 1
ATOM 1408 C C . CYS A 1 177 ? 17.594 -18.109 -9.695 1 96.75 177 CYS A C 1
ATOM 1410 O O . CYS A 1 177 ? 18.234 -17.859 -10.727 1 96.75 177 CYS A O 1
ATOM 1412 N N . SER A 1 178 ? 17.672 -19.203 -9.07 1 94.62 178 SER A N 1
ATOM 1413 C CA . SER A 1 178 ? 18.562 -20.266 -9.508 1 94.62 178 SER A CA 1
ATOM 1414 C C . SER A 1 178 ? 18.062 -20.922 -10.781 1 94.62 178 SER A C 1
ATOM 1416 O O . SER A 1 178 ? 18.828 -21.156 -11.719 1 94.62 178 SER A O 1
ATOM 1418 N N . GLU A 1 179 ? 16.75 -21.188 -10.883 1 92.62 179 GLU A N 1
ATOM 1419 C CA . GLU A 1 179 ? 16.172 -21.906 -12 1 92.62 179 GLU A CA 1
ATOM 1420 C C . GLU A 1 179 ? 16.031 -21.016 -13.234 1 92.62 179 GLU A C 1
ATOM 1422 O O . GLU A 1 179 ? 16.375 -21.422 -14.344 1 92.62 179 GLU A O 1
ATOM 1427 N N . GLU A 1 180 ? 15.594 -19.75 -13.023 1 93.12 180 GLU A N 1
ATOM 1428 C CA . GLU A 1 180 ? 15.227 -18.922 -14.164 1 93.12 180 GLU A CA 1
ATOM 1429 C C . GLU A 1 180 ? 16.406 -18.078 -14.633 1 93.12 180 GLU A C 1
ATOM 1431 O O . GLU A 1 180 ? 16.5 -17.719 -15.805 1 93.12 180 GLU A O 1
ATOM 1436 N N . ALA A 1 181 ? 17.406 -17.812 -13.727 1 95.5 181 ALA A N 1
ATOM 1437 C CA . ALA A 1 181 ? 18.453 -16.859 -14.094 1 95.5 181 ALA A CA 1
ATOM 1438 C C . ALA A 1 181 ? 19.828 -17.391 -13.734 1 95.5 181 ALA A C 1
ATOM 1440 O O . ALA A 1 181 ? 20.844 -16.703 -13.93 1 95.5 181 ALA A O 1
ATOM 1441 N N . ALA A 1 182 ? 19.938 -18.562 -13.211 1 95.56 182 ALA A N 1
ATOM 1442 C CA . ALA A 1 182 ? 21.203 -19.203 -12.844 1 95.56 182 ALA A CA 1
ATOM 1443 C C . ALA A 1 182 ? 22.062 -18.281 -11.984 1 95.56 182 ALA A C 1
ATOM 1445 O O . ALA A 1 182 ? 23.266 -18.141 -12.219 1 95.56 182 ALA A O 1
ATOM 1446 N N . VAL A 1 183 ? 21.453 -17.609 -11.023 1 96.31 183 VAL A N 1
ATOM 1447 C CA . VAL A 1 183 ? 22.203 -16.75 -10.125 1 96.31 183 VAL A CA 1
ATOM 1448 C C . VAL A 1 183 ? 23.031 -17.594 -9.156 1 96.31 183 VAL A C 1
ATOM 1450 O O . VAL A 1 183 ? 22.5 -18.453 -8.469 1 96.31 183 VAL A O 1
ATOM 1453 N N . PRO A 1 184 ? 24.312 -17.359 -9.094 1 95.5 184 PRO A N 1
ATOM 1454 C CA . PRO A 1 184 ? 25.156 -18.141 -8.18 1 95.5 184 PRO A CA 1
ATOM 1455 C C . PRO A 1 184 ? 24.844 -17.859 -6.707 1 95.5 184 PRO A C 1
ATOM 1457 O O . PRO A 1 184 ? 24.438 -16.75 -6.363 1 95.5 184 PRO A O 1
ATOM 1460 N N . ASP A 1 185 ? 25.188 -18.797 -5.879 1 94.81 185 ASP A N 1
ATOM 1461 C CA . ASP A 1 185 ? 24.922 -18.719 -4.441 1 94.81 185 ASP A CA 1
ATOM 1462 C C . ASP A 1 185 ? 25.625 -17.5 -3.828 1 94.81 185 ASP A C 1
ATOM 1464 O O . ASP A 1 185 ? 25.094 -16.875 -2.916 1 94.81 185 ASP A O 1
ATOM 1468 N N . GLU A 1 186 ? 26.766 -17.203 -4.324 1 95.06 186 GLU A N 1
ATOM 1469 C CA . GLU A 1 186 ? 27.547 -16.109 -3.768 1 95.06 186 GLU A CA 1
ATOM 1470 C C . GLU A 1 186 ? 26.828 -14.773 -3.924 1 95.06 186 GLU A C 1
ATOM 1472 O O . GLU A 1 186 ? 27 -13.867 -3.104 1 95.06 186 GLU A O 1
ATOM 1477 N N . HIS A 1 187 ? 26.016 -14.641 -5 1 96.12 187 HIS A N 1
ATOM 1478 C CA . HIS A 1 187 ? 25.297 -13.391 -5.23 1 96.12 187 HIS A CA 1
ATOM 1479 C C . HIS A 1 187 ? 23.938 -13.391 -4.527 1 96.12 187 HIS A C 1
ATOM 1481 O O . HIS A 1 187 ? 23.406 -12.328 -4.211 1 96.12 187 HIS A O 1
ATOM 1487 N N . LE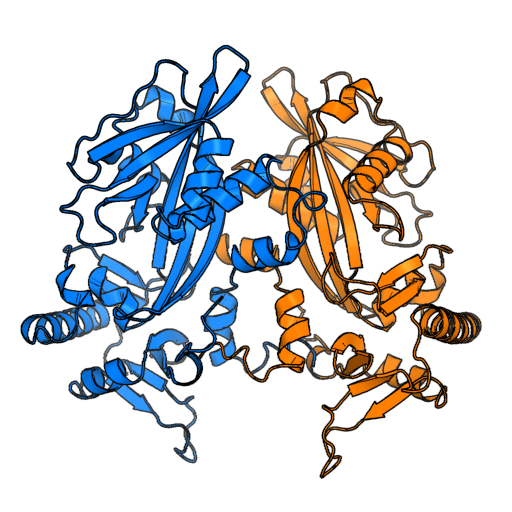U A 1 188 ? 23.422 -14.555 -4.246 1 96.5 188 LEU A N 1
ATOM 1488 C CA . LEU A 1 188 ? 22.094 -14.688 -3.666 1 96.5 188 LEU A CA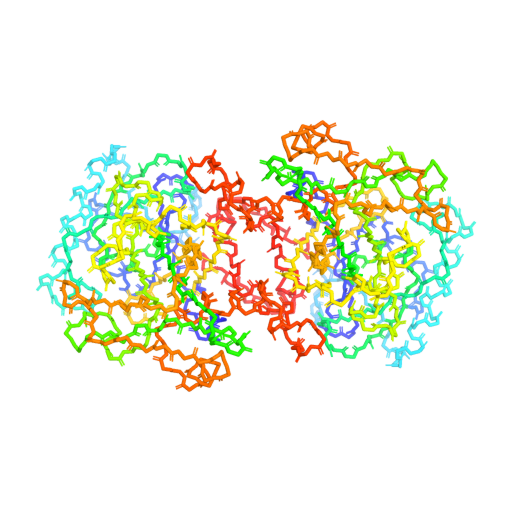 1
ATOM 1489 C C . LEU A 1 188 ? 22.078 -14.195 -2.221 1 96.5 188 LEU A C 1
ATOM 1491 O O . LEU A 1 188 ? 21.016 -13.953 -1.654 1 96.5 188 LEU A O 1
ATOM 1495 N N . LYS A 1 189 ? 23.25 -14 -1.576 1 93.56 189 LYS A N 1
ATOM 1496 C CA . LYS A 1 189 ? 23.344 -13.492 -0.213 1 93.56 189 LYS A CA 1
ATOM 1497 C C . LYS A 1 189 ? 22.859 -12.047 -0.131 1 93.56 189 LYS A C 1
ATOM 1499 O O . LYS A 1 189 ? 22.5 -11.57 0.949 1 93.56 189 LYS A O 1
ATOM 1504 N N . HIS A 1 190 ? 22.75 -11.383 -1.302 1 94.44 190 HIS A N 1
ATOM 1505 C CA . HIS A 1 190 ? 22.344 -9.984 -1.342 1 94.44 190 HIS A CA 1
ATOM 1506 C C . HIS A 1 190 ? 20.859 -9.844 -1.669 1 94.44 190 HIS A C 1
ATOM 1508 O O . HIS A 1 190 ? 20.344 -8.727 -1.774 1 94.44 190 HIS A O 1
ATOM 1514 N N . LEU A 1 191 ? 20.234 -11.031 -1.858 1 98.12 191 LEU A N 1
ATOM 1515 C CA . LEU A 1 191 ? 18.797 -11 -2.139 1 98.12 191 LEU A CA 1
ATOM 1516 C C . LEU A 1 191 ? 18.031 -10.453 -0.945 1 98.12 191 LEU A C 1
ATOM 1518 O O . LEU A 1 191 ? 18.172 -10.945 0.177 1 98.12 191 LEU A O 1
ATOM 1522 N N . LYS A 1 192 ? 17.219 -9.383 -1.161 1 97.88 192 LYS A N 1
ATOM 1523 C CA . LYS A 1 192 ? 16.5 -8.719 -0.071 1 97.88 192 LYS A CA 1
ATOM 1524 C C . LYS A 1 192 ? 15.023 -8.562 -0.398 1 97.88 192 LYS A C 1
ATOM 1526 O O . LYS A 1 192 ? 14.672 -8.062 -1.469 1 97.88 192 LYS A O 1
ATOM 1531 N N . GLN A 1 193 ? 14.18 -9.086 0.478 1 98.69 193 GLN A N 1
ATOM 1532 C CA . GLN A 1 193 ? 12.766 -8.75 0.336 1 98.69 193 GLN A CA 1
ATOM 1533 C C . GLN A 1 193 ? 12.516 -7.281 0.663 1 98.69 193 GLN A C 1
ATOM 1535 O O . GLN A 1 193 ? 12.945 -6.789 1.709 1 98.69 193 GLN A O 1
ATOM 1540 N N . VAL A 1 194 ? 11.75 -6.582 -0.179 1 98.75 194 VAL A N 1
ATOM 1541 C CA . VAL A 1 194 ? 11.695 -5.133 -0.027 1 98.75 194 VAL A CA 1
ATOM 1542 C C . VAL A 1 194 ? 10.242 -4.672 0.048 1 98.75 194 VAL A C 1
ATOM 1544 O O . VAL A 1 194 ? 9.969 -3.482 0.211 1 98.75 194 VAL A O 1
ATOM 1547 N N . GLY A 1 195 ? 9.328 -5.629 -0.108 1 98.5 195 GLY A N 1
ATOM 1548 C CA . GLY A 1 195 ? 7.945 -5.188 -0.004 1 98.5 195 GLY A CA 1
ATOM 1549 C C . GLY A 1 195 ? 6.953 -6.191 -0.556 1 98.5 195 GLY A C 1
ATOM 1550 O O . GLY A 1 195 ? 7.27 -7.375 -0.697 1 98.5 195 GLY A O 1
ATOM 1551 N N . LEU A 1 196 ? 5.777 -5.699 -0.77 1 98.69 196 LEU A N 1
ATOM 1552 C CA . LEU A 1 196 ? 4.633 -6.457 -1.261 1 98.69 196 LEU A CA 1
ATOM 1553 C C . LEU A 1 196 ? 3.785 -5.609 -2.205 1 98.69 196 LEU A C 1
ATOM 1555 O O . LEU A 1 196 ? 3.459 -4.461 -1.893 1 98.69 196 LEU A O 1
ATOM 1559 N N . VAL A 1 197 ? 3.562 -6.121 -3.35 1 98.5 197 VAL A N 1
ATOM 1560 C CA . VAL A 1 197 ? 2.586 -5.566 -4.281 1 98.5 197 VAL A CA 1
ATOM 1561 C C . VAL A 1 197 ? 1.347 -6.457 -4.32 1 98.5 197 VAL A C 1
ATOM 1563 O O . VAL A 1 197 ? 1.459 -7.688 -4.344 1 98.5 197 VAL A O 1
ATOM 1566 N N . SER A 1 198 ? 0.203 -5.898 -4.191 1 97.5 198 SER A N 1
ATOM 1567 C CA . SER A 1 198 ? -1.049 -6.645 -4.262 1 97.5 198 SER A CA 1
ATOM 1568 C C . SER A 1 198 ? -1.989 -6.051 -5.305 1 97.5 198 SER A C 1
ATOM 1570 O O . SER A 1 198 ? -2.145 -4.828 -5.383 1 97.5 198 SER A O 1
ATOM 1572 N N . CYS A 1 199 ? -2.555 -6.902 -6.078 1 94.94 199 CYS A N 1
ATOM 1573 C CA . CYS A 1 199 ? -3.451 -6.473 -7.145 1 94.94 199 CYS A CA 1
ATOM 1574 C C . CYS A 1 199 ? -4.559 -7.492 -7.375 1 94.94 199 CYS A C 1
ATOM 1576 O O . CYS A 1 199 ? -4.5 -8.609 -6.848 1 94.94 199 CYS A O 1
ATOM 1578 N N . CYS A 1 200 ? -5.57 -7.066 -8.016 1 92.31 200 CYS A N 1
ATOM 1579 C CA . CYS A 1 200 ? -6.691 -7.922 -8.398 1 92.31 200 CYS A CA 1
ATOM 1580 C C . CYS A 1 200 ? -7.199 -7.57 -9.789 1 92.31 200 CYS A C 1
ATOM 1582 O O . CYS A 1 200 ? -7.512 -6.41 -10.07 1 92.31 200 CYS A O 1
ATOM 1584 N N . TYR A 1 201 ? -7.191 -8.523 -10.625 1 88.75 201 TYR A N 1
ATOM 1585 C CA . TYR A 1 201 ? -7.715 -8.305 -11.969 1 88.75 201 TYR A CA 1
ATOM 1586 C C . TYR A 1 201 ? -8.516 -9.516 -12.445 1 88.75 201 TYR A C 1
ATOM 1588 O O . TYR A 1 201 ? -8.602 -10.523 -11.742 1 88.75 201 TYR A O 1
ATOM 1596 N N . GLU A 1 202 ? -9.188 -9.312 -13.547 1 89.5 202 GLU A N 1
ATOM 1597 C CA . GLU A 1 202 ? -10.016 -10.367 -14.125 1 89.5 202 GLU A CA 1
ATOM 1598 C C . GLU A 1 202 ? -9.773 -10.508 -15.625 1 89.5 202 GLU A C 1
ATOM 1600 O O . GLU A 1 202 ? -9.477 -9.523 -16.297 1 89.5 202 GLU A O 1
ATOM 1605 N N . ASN A 1 203 ? -9.781 -11.711 -16.078 1 87.94 203 ASN A N 1
ATOM 1606 C CA . ASN A 1 203 ? -9.773 -11.992 -17.5 1 87.94 203 ASN A CA 1
ATOM 1607 C C . ASN A 1 203 ? -10.539 -13.266 -17.828 1 87.94 203 ASN A C 1
ATOM 1609 O O . ASN A 1 203 ? -11.375 -13.711 -17.031 1 87.94 203 ASN A O 1
ATOM 1613 N N . GLU A 1 204 ? -10.344 -13.812 -18.969 1 88.88 204 GLU A N 1
ATOM 1614 C CA . GLU A 1 204 ? -11.109 -14.969 -19.422 1 88.88 204 GLU A CA 1
ATOM 1615 C C . GLU A 1 204 ? -10.852 -16.172 -18.516 1 88.88 204 GLU A C 1
ATOM 1617 O O . GLU A 1 204 ? -11.648 -17.109 -18.484 1 88.88 204 GLU A O 1
ATOM 1622 N N . LYS A 1 205 ? -9.781 -16.141 -17.766 1 92.06 205 LYS A N 1
ATOM 1623 C CA . LYS A 1 205 ? -9.398 -17.266 -16.906 1 92.06 205 LYS A CA 1
ATOM 1624 C C . LYS A 1 205 ? -10 -17.125 -15.516 1 92.06 205 LYS A C 1
ATOM 1626 O O . LYS A 1 205 ? -9.883 -18.031 -14.688 1 92.06 205 LYS A O 1
ATOM 1631 N N . GLY A 1 206 ? -10.578 -15.992 -15.234 1 92.5 206 GLY A N 1
ATOM 1632 C CA . GLY A 1 206 ? -11.211 -15.805 -13.938 1 92.5 206 GLY A CA 1
ATOM 1633 C C . GLY A 1 206 ? -10.719 -14.57 -13.203 1 92.5 206 GLY A C 1
ATOM 1634 O O . GLY A 1 206 ? -10.43 -13.547 -13.828 1 92.5 206 GLY A O 1
ATOM 1635 N N . VAL A 1 207 ? -10.766 -14.68 -11.898 1 93.56 207 VAL A N 1
ATOM 1636 C CA . VAL A 1 207 ? -10.359 -13.57 -11.039 1 93.56 207 VAL A CA 1
ATOM 1637 C C . VAL A 1 207 ? -9.008 -13.875 -10.406 1 93.56 207 VAL A C 1
ATOM 1639 O O . VAL A 1 207 ? -8.766 -14.992 -9.953 1 93.56 207 VAL A O 1
ATOM 1642 N N . PHE A 1 208 ? -8.141 -12.805 -10.383 1 93.81 208 PHE A N 1
ATOM 1643 C CA . PHE A 1 208 ? -6.773 -13.008 -9.922 1 93.81 208 PHE A CA 1
ATOM 1644 C C . PHE A 1 208 ? -6.449 -12.078 -8.758 1 93.81 208 PHE A C 1
ATOM 1646 O O . PHE A 1 208 ? -5.812 -11.031 -8.945 1 93.81 208 PHE A O 1
ATOM 1653 N N . PRO A 1 209 ? -6.863 -12.398 -7.547 1 94.94 209 PRO A N 1
ATOM 1654 C CA . PRO A 1 209 ? -6.297 -11.695 -6.391 1 94.94 209 PRO A CA 1
ATOM 1655 C C . PRO A 1 209 ? -4.871 -12.141 -6.074 1 94.94 209 PRO A C 1
ATOM 1657 O O . PRO A 1 209 ? -4.664 -13.25 -5.57 1 94.94 209 PRO A O 1
ATOM 1660 N N . GLU A 1 210 ? -3.92 -11.258 -6.309 1 96.56 210 GLU A N 1
ATOM 1661 C CA . GLU A 1 210 ? -2.527 -11.695 -6.23 1 96.56 210 GLU A CA 1
ATOM 1662 C C . GLU A 1 210 ? -1.746 -10.859 -5.215 1 96.56 210 GLU A C 1
ATOM 1664 O O . GLU A 1 210 ? -1.924 -9.641 -5.141 1 96.56 210 GLU A O 1
ATOM 1669 N N . ASN A 1 211 ? -1.024 -11.523 -4.391 1 97.5 211 ASN A N 1
ATOM 1670 C CA . ASN A 1 211 ? -0.002 -10.945 -3.529 1 97.5 211 ASN A CA 1
ATOM 1671 C C . ASN A 1 211 ? 1.403 -11.266 -4.031 1 97.5 211 ASN A C 1
ATOM 1673 O O . ASN A 1 211 ? 1.791 -12.43 -4.105 1 97.5 211 ASN A O 1
ATOM 1677 N N . LEU A 1 212 ? 2.158 -10.258 -4.367 1 98.62 212 LEU A N 1
ATOM 1678 C CA . LEU A 1 212 ? 3.48 -10.422 -4.965 1 98.62 212 LEU A CA 1
ATOM 1679 C C . LEU A 1 212 ? 4.57 -9.945 -4.012 1 98.62 212 LEU A C 1
ATOM 1681 O O . LEU A 1 212 ? 4.762 -8.742 -3.834 1 98.62 212 LEU A O 1
ATOM 1685 N N . PHE A 1 213 ? 5.262 -10.875 -3.434 1 98.81 213 PHE A N 1
ATOM 1686 C CA . PHE A 1 213 ? 6.406 -10.508 -2.607 1 98.81 213 PHE A CA 1
ATOM 1687 C C . PHE A 1 213 ? 7.555 -10 -3.473 1 98.81 213 PHE A C 1
ATOM 1689 O O . PHE A 1 213 ? 8 -10.695 -4.387 1 98.81 213 PHE A O 1
ATOM 1696 N N . VAL A 1 214 ? 8.055 -8.836 -3.158 1 98.94 214 VAL A N 1
ATOM 1697 C CA . VAL A 1 214 ? 9.016 -8.156 -4.016 1 98.94 214 VAL A CA 1
ATOM 1698 C C . VAL A 1 214 ? 10.422 -8.281 -3.424 1 98.94 214 VAL A C 1
ATOM 1700 O O . VAL A 1 214 ? 10.617 -8.055 -2.229 1 98.94 214 VAL A O 1
ATOM 1703 N N . PHE A 1 215 ? 11.352 -8.656 -4.254 1 98.94 215 PHE A N 1
ATOM 1704 C CA . PHE A 1 215 ? 12.758 -8.75 -3.881 1 98.94 215 PHE A CA 1
ATOM 1705 C C . PHE A 1 215 ? 13.617 -7.902 -4.809 1 98.94 215 PHE A C 1
ATOM 1707 O O . PHE A 1 215 ? 13.289 -7.727 -5.984 1 98.94 215 PHE A O 1
ATOM 1714 N N . ASP A 1 216 ? 14.625 -7.371 -4.262 1 98.81 216 ASP A N 1
ATOM 1715 C CA . ASP A 1 216 ? 15.688 -6.738 -5.039 1 98.81 216 ASP A CA 1
ATOM 1716 C C . ASP A 1 216 ? 17 -7.496 -4.891 1 98.81 216 ASP A C 1
ATOM 1718 O O . ASP A 1 216 ? 17.328 -7.977 -3.805 1 98.81 216 ASP A O 1
ATOM 1722 N N . LEU A 1 217 ? 17.688 -7.598 -5.953 1 98.69 217 LEU A N 1
ATOM 1723 C CA . LEU A 1 217 ? 19 -8.234 -5.961 1 98.69 217 LEU A CA 1
ATOM 1724 C C . LEU A 1 217 ? 20 -7.398 -6.754 1 98.69 217 LEU A C 1
ATOM 1726 O O . LEU A 1 217 ? 19.906 -7.301 -7.98 1 98.69 217 LEU A O 1
ATOM 1730 N N . GLU A 1 218 ? 20.922 -6.777 -6.074 1 97.81 218 GLU A N 1
ATOM 1731 C CA . GLU A 1 218 ? 22.016 -6.105 -6.754 1 97.81 218 GLU A CA 1
ATOM 1732 C C . GLU A 1 218 ? 23.062 -7.105 -7.242 1 97.81 218 GLU A C 1
ATOM 1734 O O . GLU A 1 218 ? 23.562 -7.914 -6.461 1 97.81 218 GLU A O 1
ATOM 1739 N N . LEU A 1 219 ? 23.328 -7.07 -8.469 1 98.06 219 LEU A N 1
ATOM 1740 C CA . LEU A 1 219 ? 24.234 -8.023 -9.086 1 98.06 219 LEU A CA 1
ATOM 1741 C C . LEU A 1 219 ? 25.5 -7.312 -9.586 1 98.06 219 LEU A C 1
ATOM 1743 O O . LEU A 1 219 ? 25.469 -6.121 -9.883 1 98.06 219 LEU A O 1
ATOM 1747 N N . PRO A 1 220 ? 26.609 -8.039 -9.609 1 96.06 220 PRO A N 1
ATOM 1748 C CA . PRO A 1 220 ? 27.828 -7.434 -10.164 1 96.06 220 PRO A CA 1
ATOM 1749 C C . PRO A 1 220 ? 27.688 -7.082 -11.641 1 96.06 220 PRO A C 1
ATOM 1751 O O . PRO A 1 220 ? 26.875 -7.691 -12.352 1 96.06 220 PRO A O 1
ATOM 1754 N N . ALA A 1 221 ? 28.5 -6.184 -12.062 1 93.69 221 ALA A N 1
ATOM 1755 C CA . ALA A 1 221 ? 28.422 -5.668 -13.422 1 93.69 221 ALA A CA 1
ATOM 1756 C C . ALA A 1 221 ? 28.734 -6.758 -14.445 1 93.69 221 ALA A C 1
ATOM 1758 O O . ALA A 1 221 ? 28.266 -6.707 -15.586 1 93.69 221 ALA A O 1
ATOM 1759 N N . ASP A 1 222 ? 29.438 -7.746 -14.086 1 93.62 222 ASP A N 1
ATOM 1760 C CA . ASP A 1 222 ? 29.875 -8.766 -15.031 1 93.62 222 ASP A CA 1
ATOM 1761 C C . ASP A 1 222 ? 28.953 -9.977 -15.008 1 93.62 222 ASP A C 1
ATOM 1763 O O . ASP A 1 222 ? 29.141 -10.93 -15.773 1 93.62 222 ASP A O 1
ATOM 1767 N N . PHE A 1 223 ? 27.938 -9.898 -14.195 1 96 223 PHE A N 1
ATOM 1768 C CA . PHE A 1 223 ? 26.969 -10.992 -14.141 1 96 223 PHE A CA 1
ATOM 1769 C C . PHE A 1 223 ? 26.062 -10.961 -15.367 1 96 223 PHE A C 1
ATOM 1771 O O . PHE A 1 223 ? 25.656 -9.891 -15.82 1 96 223 PHE A O 1
ATOM 1778 N N . LYS A 1 224 ? 25.828 -12.203 -15.867 1 95.5 224 LYS A N 1
ATOM 1779 C CA . LYS A 1 224 ? 24.859 -12.383 -16.938 1 95.5 224 LYS A CA 1
ATOM 1780 C C . LYS A 1 224 ? 23.922 -13.555 -16.641 1 95.5 224 LYS A C 1
ATOM 1782 O O . LYS A 1 224 ? 24.359 -14.703 -16.562 1 95.5 224 LYS A O 1
ATOM 1787 N N . PRO A 1 225 ? 22.672 -13.219 -16.5 1 96.31 225 PRO A N 1
ATOM 1788 C CA . PRO A 1 225 ? 21.734 -14.32 -16.234 1 96.31 225 PRO A CA 1
ATOM 1789 C C . PRO A 1 225 ? 21.641 -15.305 -17.406 1 96.31 225 PRO A C 1
ATOM 1791 O O . PRO A 1 225 ? 21.766 -14.906 -18.562 1 96.31 225 PRO A O 1
ATOM 1794 N N . VAL A 1 226 ? 21.438 -16.547 -17.078 1 93.19 226 VAL A N 1
ATOM 1795 C CA . VAL A 1 226 ? 21.266 -17.625 -18.047 1 93.19 226 VAL A CA 1
ATOM 1796 C C . VAL A 1 226 ? 20.047 -18.469 -17.688 1 93.19 226 VAL A C 1
ATOM 1798 O O . VAL A 1 226 ? 19.844 -18.812 -16.516 1 93.19 226 VAL A O 1
ATOM 1801 N N . ASN A 1 227 ? 19.312 -18.641 -18.656 1 89.69 227 ASN A N 1
ATOM 1802 C CA . ASN A 1 227 ? 18.141 -19.484 -18.438 1 89.69 227 ASN A CA 1
ATOM 1803 C C . ASN A 1 227 ? 18.531 -20.953 -18.297 1 89.69 227 ASN A C 1
ATOM 1805 O O . ASN A 1 227 ? 19.266 -21.484 -19.125 1 89.69 227 ASN A O 1
ATOM 1809 N N . ARG A 1 228 ? 17.938 -21.656 -17.312 1 86.12 228 ARG A N 1
ATOM 1810 C CA . ARG A 1 228 ? 18.312 -23.047 -17.094 1 86.12 228 ARG A CA 1
ATOM 1811 C C . ARG A 1 228 ? 17.125 -23.969 -17.359 1 86.12 228 ARG A C 1
ATOM 1813 O O . ARG A 1 228 ? 17.297 -25.172 -17.609 1 86.12 228 ARG A O 1
ATOM 1820 N N . ASP A 1 229 ? 15.93 -23.438 -17.312 1 85.19 229 ASP A N 1
ATOM 1821 C CA . ASP A 1 229 ? 14.789 -24.344 -17.344 1 85.19 229 ASP A CA 1
ATOM 1822 C C . ASP A 1 229 ? 13.93 -24.109 -18.578 1 85.19 229 ASP A C 1
ATOM 1824 O O . ASP A 1 229 ? 12.883 -24.75 -18.75 1 85.19 229 ASP A O 1
ATOM 1828 N N . GLY A 1 230 ? 14.312 -23.25 -19.391 1 84.62 230 GLY A N 1
ATOM 1829 C CA . GLY A 1 230 ? 13.633 -23 -20.656 1 84.62 230 GLY A CA 1
ATOM 1830 C C . GLY A 1 230 ? 12.438 -22.078 -20.516 1 84.62 230 GLY A C 1
ATOM 1831 O O . GLY A 1 230 ? 11.766 -21.781 -21.5 1 84.62 230 GLY A O 1
ATOM 1832 N N . GLU A 1 231 ? 12.18 -21.516 -19.375 1 85.38 231 GLU A N 1
ATOM 1833 C CA . GLU A 1 231 ? 11.023 -20.656 -19.156 1 85.38 231 GLU A CA 1
ATOM 1834 C C . GLU A 1 231 ? 11.281 -19.234 -19.672 1 85.38 231 GLU A C 1
ATOM 1836 O O . GLU A 1 231 ? 10.352 -18.562 -20.109 1 85.38 231 GLU A O 1
ATOM 1841 N N . MET A 1 232 ? 12.578 -18.953 -19.641 1 89.5 232 MET A N 1
ATOM 1842 C CA . MET A 1 232 ? 12.984 -17.672 -20.219 1 89.5 232 MET A CA 1
ATOM 1843 C C . MET A 1 232 ? 13.734 -17.875 -21.531 1 89.5 232 MET A C 1
ATOM 1845 O O . MET A 1 232 ? 14.492 -18.828 -21.672 1 89.5 232 MET A O 1
ATOM 1849 N N . ASP A 1 233 ? 13.469 -17.016 -22.453 1 91.38 233 ASP A N 1
ATOM 1850 C CA . ASP A 1 233 ? 14.172 -17.078 -23.734 1 91.38 233 ASP A CA 1
ATOM 1851 C C . ASP A 1 233 ? 15.477 -16.281 -23.688 1 91.38 233 ASP A C 1
ATOM 1853 O O . ASP A 1 233 ? 16.531 -16.781 -24.078 1 91.38 233 ASP A O 1
ATOM 1857 N N . THR A 1 234 ? 15.344 -15.055 -23.297 1 94 234 THR A N 1
ATOM 1858 C CA . THR A 1 234 ? 16.5 -14.18 -23.25 1 94 234 THR A CA 1
ATOM 1859 C C . THR A 1 234 ? 16.375 -13.156 -22.125 1 94 234 THR A C 1
ATOM 1861 O O . THR A 1 234 ? 15.297 -13.008 -21.531 1 94 234 THR A O 1
ATOM 1864 N N . PHE A 1 235 ? 17.562 -12.594 -21.812 1 97.06 235 PHE A N 1
ATOM 1865 C CA . PHE A 1 235 ? 17.609 -11.516 -20.828 1 97.06 235 PHE A CA 1
ATOM 1866 C C . PHE A 1 235 ? 18.203 -10.258 -21.438 1 97.06 235 PHE A C 1
ATOM 1868 O O . PHE A 1 235 ? 19.109 -10.328 -22.266 1 97.06 235 PHE A O 1
ATOM 1875 N N . TYR A 1 236 ? 17.703 -9.117 -21.016 1 96.94 236 TYR A N 1
ATOM 1876 C CA . TYR A 1 236 ? 18.219 -7.816 -21.438 1 96.94 236 TYR A CA 1
ATOM 1877 C C . TYR A 1 236 ? 18.641 -6.996 -20.219 1 96.94 236 TYR A C 1
ATOM 1879 O O . TYR A 1 236 ? 17.969 -6.984 -19.203 1 96.94 236 TYR A O 1
ATOM 1887 N N . LEU A 1 237 ? 19.766 -6.457 -20.344 1 98 237 LEU A N 1
ATOM 1888 C CA . LEU A 1 237 ? 20.156 -5.426 -19.391 1 98 237 LEU A CA 1
ATOM 1889 C C . LEU A 1 237 ? 19.844 -4.035 -19.938 1 98 237 LEU A C 1
ATOM 1891 O O . LEU A 1 237 ? 20.453 -3.592 -20.906 1 98 237 LEU A O 1
ATOM 1895 N N . LEU A 1 238 ? 18.906 -3.326 -19.281 1 97.88 238 LEU A N 1
ATOM 1896 C CA . LEU A 1 238 ? 18.391 -2.094 -19.859 1 97.88 238 LEU A CA 1
ATOM 1897 C C . LEU A 1 238 ? 18.469 -0.943 -18.859 1 97.88 238 LEU A C 1
ATOM 1899 O O . LEU A 1 238 ? 18.281 -1.139 -17.656 1 97.88 238 LEU A O 1
ATOM 1903 N N . PRO A 1 239 ? 18.797 0.271 -19.422 1 97.69 239 PRO A N 1
ATOM 1904 C CA . PRO A 1 239 ? 18.594 1.437 -18.547 1 97.69 239 PRO A CA 1
ATOM 1905 C C . PRO A 1 239 ? 17.125 1.661 -18.203 1 97.69 239 PRO A C 1
ATOM 1907 O O . PRO A 1 239 ? 16.234 1.23 -18.938 1 97.69 239 PRO A O 1
ATOM 1910 N N . LEU A 1 240 ? 16.875 2.334 -17.125 1 97.06 240 LEU A N 1
ATOM 1911 C CA . LEU A 1 240 ? 15.531 2.424 -16.562 1 97.06 240 LEU A CA 1
ATOM 1912 C C . LEU A 1 240 ? 14.609 3.195 -17.516 1 97.06 240 LEU A C 1
ATOM 1914 O O . LEU A 1 240 ? 13.406 2.936 -17.562 1 97.06 240 LEU A O 1
ATOM 1918 N N . ASP A 1 241 ? 15.156 4.141 -18.266 1 95.62 241 ASP A N 1
ATOM 1919 C CA . ASP A 1 241 ? 14.336 4.871 -19.234 1 95.62 241 ASP A CA 1
ATOM 1920 C C . ASP A 1 241 ? 13.758 3.93 -20.281 1 95.62 241 ASP A C 1
ATOM 1922 O O . ASP A 1 241 ? 12.602 4.078 -20.703 1 95.62 241 ASP A O 1
ATOM 1926 N N . LYS A 1 242 ? 14.562 3.006 -20.734 1 96.38 242 LYS A N 1
ATOM 1927 C CA . LYS A 1 242 ? 14.086 2.023 -21.703 1 96.38 242 LYS A CA 1
ATOM 1928 C C . LYS A 1 242 ? 13.062 1.08 -21.062 1 96.38 242 LYS A C 1
ATOM 1930 O O . LYS A 1 242 ? 12.102 0.675 -21.719 1 96.38 242 LYS A O 1
ATOM 1935 N N . VAL A 1 243 ? 13.297 0.717 -19.828 1 97.38 243 VAL A N 1
ATOM 1936 C CA . VAL A 1 243 ? 12.344 -0.132 -19.109 1 97.38 243 VAL A CA 1
ATOM 1937 C C . VAL A 1 243 ? 10.992 0.57 -19.031 1 97.38 243 VAL A C 1
ATOM 1939 O O . VAL A 1 243 ? 9.945 -0.046 -19.25 1 97.38 243 VAL A O 1
ATOM 1942 N N . LYS A 1 244 ? 11.031 1.831 -18.703 1 94.56 244 LYS A N 1
ATOM 1943 C CA . LYS A 1 244 ? 9.812 2.631 -18.625 1 94.56 244 LYS A CA 1
ATOM 1944 C C . LYS A 1 244 ? 9.062 2.613 -19.953 1 94.56 244 LYS A C 1
ATOM 1946 O O . LYS A 1 244 ? 7.836 2.486 -19.984 1 94.56 244 LYS A O 1
ATOM 1951 N N . GLU A 1 245 ? 9.789 2.695 -21.031 1 94.44 245 GLU A N 1
ATOM 1952 C CA . GLU A 1 245 ? 9.195 2.66 -22.375 1 94.44 245 GLU A CA 1
ATOM 1953 C C . GLU A 1 245 ? 8.5 1.327 -22.625 1 94.44 245 GLU A C 1
ATOM 1955 O O . GLU A 1 245 ? 7.418 1.288 -23.219 1 94.44 245 GLU A O 1
ATOM 1960 N N . LEU A 1 246 ? 9.117 0.302 -22.219 1 94.38 246 LEU A N 1
ATOM 1961 C CA . LEU A 1 246 ? 8.555 -1.029 -22.422 1 94.38 246 LEU A CA 1
ATOM 1962 C C . LEU A 1 246 ? 7.27 -1.205 -21.625 1 94.38 246 LEU A C 1
ATOM 1964 O O . LEU A 1 246 ? 6.34 -1.875 -22.078 1 94.38 246 LEU A O 1
ATOM 1968 N N . ILE A 1 247 ? 7.23 -0.641 -20.438 1 93.19 247 ILE A N 1
ATOM 1969 C CA . ILE A 1 247 ? 6.035 -0.714 -19.594 1 93.19 247 ILE A CA 1
ATOM 1970 C C . ILE A 1 247 ? 4.883 0.015 -20.297 1 93.19 247 ILE A C 1
ATOM 1972 O O . ILE A 1 247 ? 3.764 -0.497 -20.359 1 93.19 247 ILE A O 1
ATOM 1976 N N . ILE A 1 248 ? 5.152 1.171 -20.828 1 87.5 248 ILE A N 1
ATOM 1977 C CA . ILE A 1 248 ? 4.152 1.999 -21.5 1 87.5 248 ILE A CA 1
ATOM 1978 C C . ILE A 1 248 ? 3.635 1.285 -22.75 1 87.5 248 ILE A C 1
ATOM 1980 O O . ILE A 1 248 ? 2.453 1.385 -23.078 1 87.5 248 ILE A O 1
ATOM 1984 N N . GLY A 1 249 ? 4.477 0.525 -23.375 1 87.81 249 GLY A N 1
ATOM 1985 C CA . GLY A 1 249 ? 4.121 -0.18 -24.594 1 87.81 249 GLY A CA 1
ATOM 1986 C C . GLY A 1 249 ? 3.393 -1.486 -24.344 1 87.81 249 GLY A C 1
ATOM 1987 O O . GLY A 1 249 ? 3.182 -2.275 -25.266 1 87.81 249 GLY A O 1
ATOM 1988 N N . ASP A 1 250 ? 3.037 -1.816 -23.125 1 84.06 250 ASP A N 1
ATOM 1989 C CA . ASP A 1 250 ? 2.289 -3 -22.719 1 84.06 250 ASP A CA 1
ATOM 1990 C C . ASP A 1 250 ? 3.031 -4.281 -23.094 1 84.06 250 ASP A C 1
ATOM 1992 O O . ASP A 1 250 ? 2.41 -5.266 -23.5 1 84.06 250 ASP A O 1
ATOM 1996 N N . GLY A 1 251 ? 4.285 -4.234 -23 1 88.69 251 GLY A N 1
ATOM 1997 C CA . GLY A 1 251 ? 5.098 -5.391 -23.344 1 88.69 251 GLY A CA 1
ATOM 1998 C C . GLY A 1 251 ? 5.27 -6.359 -22.188 1 88.69 251 GLY A C 1
ATOM 1999 O O . GLY A 1 251 ? 5.602 -7.527 -22.391 1 88.69 251 GLY A O 1
ATOM 2000 N N . PHE A 1 252 ? 5.043 -5.926 -21.031 1 93.88 252 PHE A N 1
ATOM 2001 C CA . PHE A 1 252 ? 5.289 -6.727 -19.828 1 93.88 252 PHE A CA 1
ATOM 2002 C C . PHE A 1 252 ? 4.055 -7.543 -19.469 1 93.88 252 PHE A C 1
ATOM 2004 O O . PHE A 1 252 ? 2.926 -7.105 -19.688 1 93.88 252 PHE A O 1
ATOM 2011 N N . LYS A 1 253 ? 4.355 -8.758 -18.953 1 92.56 253 LYS A N 1
ATOM 2012 C CA . LYS A 1 253 ? 3.316 -9.359 -18.125 1 92.56 253 LYS A CA 1
ATOM 2013 C C . LYS A 1 253 ? 2.809 -8.367 -17.078 1 92.56 253 LYS A C 1
ATOM 2015 O O . LYS A 1 253 ? 3.6 -7.746 -16.375 1 92.56 253 LYS A O 1
ATOM 2020 N N . PRO A 1 254 ? 1.549 -8.25 -16.938 1 89.25 254 PRO A N 1
ATOM 2021 C CA . PRO A 1 254 ? 0.982 -7.125 -16.188 1 89.25 254 PRO A CA 1
ATOM 2022 C C . PRO A 1 254 ? 1.502 -7.059 -14.75 1 89.25 254 PRO A C 1
ATOM 2024 O O . PRO A 1 254 ? 1.846 -5.977 -14.266 1 89.25 254 PRO A O 1
ATOM 2027 N N . ASN A 1 255 ? 1.557 -8.133 -14.055 1 93.94 255 ASN A N 1
ATOM 2028 C CA . ASN A 1 255 ? 1.971 -8.047 -12.656 1 93.94 255 ASN A CA 1
ATOM 2029 C C . ASN A 1 255 ? 3.461 -7.742 -12.531 1 93.94 255 ASN A C 1
ATOM 2031 O O . ASN A 1 255 ? 3.9 -7.191 -11.523 1 93.94 255 ASN A O 1
ATOM 2035 N N . CYS A 1 256 ? 4.219 -8.039 -13.578 1 96.81 256 CYS A N 1
ATOM 2036 C CA . CYS A 1 256 ? 5.633 -7.68 -13.578 1 96.81 256 CYS A CA 1
ATOM 2037 C C . CYS A 1 256 ? 5.816 -6.172 -13.711 1 96.81 256 CYS A C 1
ATOM 2039 O O . CYS A 1 256 ? 6.703 -5.594 -13.07 1 96.81 256 CYS A O 1
ATOM 2041 N N . ALA A 1 257 ? 4.984 -5.617 -14.547 1 96.62 257 ALA A N 1
ATOM 2042 C CA . ALA A 1 257 ? 5.031 -4.164 -14.695 1 96.62 257 ALA A CA 1
ATOM 2043 C C . ALA A 1 257 ? 4.762 -3.463 -13.367 1 96.62 257 ALA A C 1
ATOM 2045 O O . ALA A 1 257 ? 5.41 -2.467 -13.039 1 96.62 257 ALA A O 1
ATOM 2046 N N . LEU A 1 258 ? 3.854 -3.965 -12.602 1 97.25 258 LEU A N 1
ATOM 2047 C CA . LEU A 1 258 ? 3.523 -3.379 -11.312 1 97.25 258 LEU A CA 1
ATOM 2048 C C . LEU A 1 258 ? 4.719 -3.441 -10.367 1 97.25 258 LEU A C 1
ATOM 2050 O O . LEU A 1 258 ? 4.992 -2.482 -9.641 1 97.25 258 LEU A O 1
ATOM 2054 N N . VAL A 1 259 ? 5.395 -4.523 -10.391 1 98.44 259 VAL A N 1
ATOM 2055 C CA . VAL A 1 259 ? 6.555 -4.715 -9.523 1 98.44 259 VAL A CA 1
ATOM 2056 C C . VAL A 1 259 ? 7.66 -3.738 -9.922 1 98.44 259 VAL A C 1
ATOM 2058 O O . VAL A 1 259 ? 8.336 -3.182 -9.055 1 98.44 259 VAL A O 1
ATOM 2061 N N . ILE A 1 260 ? 7.824 -3.516 -11.211 1 98.31 260 ILE A N 1
ATOM 2062 C CA . ILE A 1 260 ? 8.836 -2.58 -11.688 1 98.31 260 ILE A CA 1
ATOM 2063 C C . ILE A 1 260 ? 8.453 -1.156 -11.289 1 98.31 260 ILE A C 1
ATOM 2065 O O . ILE A 1 260 ? 9.305 -0.363 -10.891 1 98.31 260 ILE A O 1
ATOM 2069 N N . LEU A 1 261 ? 7.199 -0.858 -11.406 1 97.31 261 LEU A N 1
ATOM 2070 C CA . LEU A 1 261 ? 6.738 0.457 -10.977 1 97.31 261 LEU A CA 1
ATOM 2071 C C . LEU A 1 261 ? 7.027 0.675 -9.492 1 97.31 261 LEU A C 1
ATOM 2073 O O . LEU A 1 261 ? 7.457 1.759 -9.094 1 97.31 261 LEU A O 1
ATOM 2077 N N . ASP A 1 262 ? 6.73 -0.313 -8.742 1 98.5 262 ASP A N 1
ATOM 2078 C CA . ASP A 1 262 ? 7.094 -0.269 -7.328 1 98.5 262 ASP A CA 1
ATOM 2079 C C . ASP A 1 262 ? 8.586 0.016 -7.152 1 98.5 262 ASP A C 1
ATOM 2081 O O . ASP A 1 262 ? 8.969 0.798 -6.281 1 98.5 262 ASP A O 1
ATOM 2085 N N . PHE A 1 263 ? 9.445 -0.626 -7.926 1 98.81 263 PHE A N 1
ATOM 2086 C CA . PHE A 1 263 ? 10.883 -0.4 -7.898 1 98.81 263 PHE A CA 1
ATOM 2087 C C . PHE A 1 263 ? 11.211 1.055 -8.219 1 98.81 263 PHE A C 1
ATOM 2089 O O . PHE A 1 263 ? 12.031 1.675 -7.539 1 98.81 263 PHE A O 1
ATOM 2096 N N . PHE A 1 264 ? 10.547 1.621 -9.266 1 98.25 264 PHE A N 1
ATOM 2097 C CA . PHE A 1 264 ? 10.766 3.004 -9.672 1 98.25 264 PHE A CA 1
ATOM 2098 C C . PHE A 1 264 ? 10.43 3.963 -8.539 1 98.25 264 PHE A C 1
ATOM 2100 O O . PHE A 1 264 ? 11.141 4.945 -8.312 1 98.25 264 PHE A O 1
ATOM 2107 N N . ILE A 1 265 ? 9.414 3.645 -7.824 1 98 265 ILE A N 1
ATOM 2108 C CA . ILE A 1 265 ? 8.984 4.488 -6.715 1 98 265 ILE A CA 1
ATOM 2109 C C . ILE A 1 265 ? 9.992 4.395 -5.574 1 98 265 ILE A C 1
ATOM 2111 O O . ILE A 1 265 ? 10.469 5.414 -5.074 1 98 265 ILE A O 1
ATOM 2115 N N . ARG A 1 266 ? 10.406 3.211 -5.234 1 98.31 266 ARG A N 1
ATOM 2116 C CA . ARG A 1 266 ? 11.297 2.992 -4.098 1 98.31 266 ARG A CA 1
ATOM 2117 C C . ARG A 1 266 ? 12.672 3.6 -4.355 1 98.31 266 ARG A C 1
ATOM 2119 O O . ARG A 1 266 ? 13.383 3.969 -3.414 1 98.31 266 ARG A O 1
ATOM 2126 N N . HIS A 1 267 ? 13 3.764 -5.617 1 97.06 267 HIS A N 1
ATOM 2127 C CA . HIS A 1 267 ? 14.336 4.25 -5.961 1 97.06 267 HIS A CA 1
ATOM 2128 C C . HIS A 1 267 ? 14.297 5.711 -6.398 1 97.06 267 HIS A C 1
ATOM 2130 O O . HIS A 1 267 ? 15.281 6.238 -6.906 1 97.06 267 HIS A O 1
ATOM 2136 N N . GLY A 1 268 ? 13.156 6.34 -6.23 1 96.56 268 GLY A N 1
ATOM 2137 C CA . GLY A 1 268 ? 13.039 7.773 -6.461 1 96.56 268 GLY A CA 1
ATOM 2138 C C . GLY A 1 268 ? 13.031 8.141 -7.93 1 96.56 268 GLY A C 1
ATOM 2139 O O . GLY A 1 268 ? 13.359 9.273 -8.289 1 96.56 268 GLY A O 1
ATOM 2140 N N . ILE A 1 269 ? 12.766 7.145 -8.758 1 96.5 269 ILE A N 1
ATOM 2141 C CA . ILE A 1 269 ? 12.664 7.41 -10.195 1 96.5 269 ILE A CA 1
ATOM 2142 C C . ILE A 1 269 ? 11.305 8.039 -10.508 1 96.5 269 ILE A C 1
ATOM 2144 O O . ILE A 1 269 ? 11.219 8.961 -11.32 1 96.5 269 ILE A O 1
ATOM 2148 N N . ILE A 1 270 ? 10.273 7.508 -9.961 1 96.19 270 ILE A N 1
ATOM 2149 C CA . ILE A 1 270 ? 8.953 8.117 -9.961 1 96.19 270 ILE A CA 1
ATOM 2150 C C . ILE A 1 270 ? 8.695 8.781 -8.609 1 96.19 270 ILE A C 1
ATOM 2152 O O . ILE A 1 270 ? 8.805 8.141 -7.559 1 96.19 270 ILE A O 1
ATOM 2156 N N . THR A 1 271 ? 8.422 10.102 -8.617 1 97.44 271 THR A N 1
ATOM 2157 C CA . THR A 1 271 ? 8.188 10.859 -7.391 1 97.44 271 THR A CA 1
ATOM 2158 C C . THR A 1 271 ? 6.844 11.586 -7.453 1 97.44 271 THR A C 1
ATOM 2160 O O . THR A 1 271 ? 6.238 11.688 -8.523 1 97.44 271 THR A O 1
ATOM 2163 N N . ALA A 1 272 ? 6.426 12.039 -6.289 1 96.94 272 ALA A N 1
ATOM 2164 C CA . ALA A 1 272 ? 5.156 12.758 -6.215 1 96.94 272 ALA A CA 1
ATOM 2165 C C . ALA A 1 272 ? 5.223 14.078 -6.98 1 96.94 272 ALA A C 1
ATOM 2167 O O . ALA A 1 272 ? 4.199 14.586 -7.438 1 96.94 272 ALA A O 1
ATOM 2168 N N . ASP A 1 273 ? 6.395 14.656 -7.129 1 96.38 273 ASP A N 1
ATOM 2169 C CA . ASP A 1 273 ? 6.559 15.914 -7.84 1 96.38 273 ASP A CA 1
ATOM 2170 C C . ASP A 1 273 ? 6.547 15.703 -9.352 1 96.38 273 ASP A C 1
ATOM 2172 O O . ASP A 1 273 ? 6.18 16.609 -10.109 1 96.38 273 ASP A O 1
ATOM 2176 N N . SER A 1 274 ? 6.898 14.484 -9.812 1 93.56 274 SER A N 1
ATOM 2177 C CA . SER A 1 274 ? 7.02 14.242 -11.25 1 93.56 274 SER A CA 1
ATOM 2178 C C . SER A 1 274 ? 5.824 13.453 -11.781 1 93.56 274 SER A C 1
ATOM 2180 O O . SER A 1 274 ? 5.586 13.414 -12.984 1 93.56 274 SER A O 1
ATOM 2182 N N . GLU A 1 275 ? 5.105 12.75 -10.945 1 94.69 275 GLU A N 1
ATOM 2183 C CA . GLU A 1 275 ? 3.961 11.922 -11.32 1 94.69 275 GLU A CA 1
ATOM 2184 C C . GLU A 1 275 ? 2.68 12.414 -10.656 1 94.69 275 GLU A C 1
ATOM 2186 O O . GLU A 1 275 ? 2.439 12.148 -9.477 1 94.69 275 GLU A O 1
ATOM 2191 N N . PRO A 1 276 ? 1.778 12.992 -11.445 1 92.5 276 PRO A N 1
ATOM 2192 C CA . PRO A 1 276 ? 0.561 13.562 -10.867 1 92.5 276 PRO A CA 1
ATOM 2193 C C . PRO A 1 276 ? -0.323 12.523 -10.188 1 92.5 276 PRO A C 1
ATOM 2195 O O . PRO A 1 276 ? -1.036 12.836 -9.234 1 92.5 276 PRO A O 1
ATOM 2198 N N . ASN A 1 277 ? -0.27 11.32 -10.672 1 93.69 277 ASN A N 1
ATOM 2199 C CA . ASN A 1 277 ? -1.111 10.266 -10.125 1 93.69 277 ASN A CA 1
ATOM 2200 C C . ASN A 1 277 ? -0.341 9.391 -9.141 1 93.69 277 ASN A C 1
ATOM 2202 O O . ASN A 1 277 ? -0.657 8.211 -8.977 1 93.69 277 ASN A O 1
ATOM 2206 N N . TYR A 1 278 ? 0.654 10 -8.531 1 96.62 278 TYR A N 1
ATOM 2207 C CA . TYR A 1 278 ? 1.555 9.25 -7.66 1 96.62 278 TYR A CA 1
ATOM 2208 C C . TYR A 1 278 ? 0.777 8.516 -6.578 1 96.62 278 TYR A C 1
ATOM 2210 O O . TYR A 1 278 ? 0.964 7.309 -6.383 1 96.62 278 TYR A O 1
ATOM 2218 N N . CYS A 1 279 ? -0.138 9.18 -5.867 1 96.31 279 CYS A N 1
ATOM 2219 C CA . CYS A 1 279 ? -0.877 8.57 -4.766 1 96.31 279 CYS A CA 1
ATOM 2220 C C . CYS A 1 279 ? -1.779 7.449 -5.262 1 96.31 279 CYS A C 1
ATOM 2222 O O . CYS A 1 279 ? -1.845 6.383 -4.648 1 96.31 279 CYS A O 1
ATOM 2224 N N . LEU A 1 280 ? -2.43 7.703 -6.324 1 93.88 280 LEU A N 1
ATOM 2225 C CA . LEU A 1 280 ? -3.299 6.684 -6.898 1 93.88 280 LEU A CA 1
ATOM 2226 C C . LEU A 1 280 ? -2.488 5.473 -7.355 1 93.88 280 LEU A C 1
ATOM 2228 O O . LEU A 1 280 ? -2.92 4.332 -7.184 1 93.88 280 LEU A O 1
ATOM 2232 N N . LEU A 1 281 ? -1.346 5.754 -7.941 1 95.19 281 LEU A N 1
ATOM 2233 C CA . LEU A 1 281 ? -0.457 4.684 -8.383 1 95.19 281 LEU A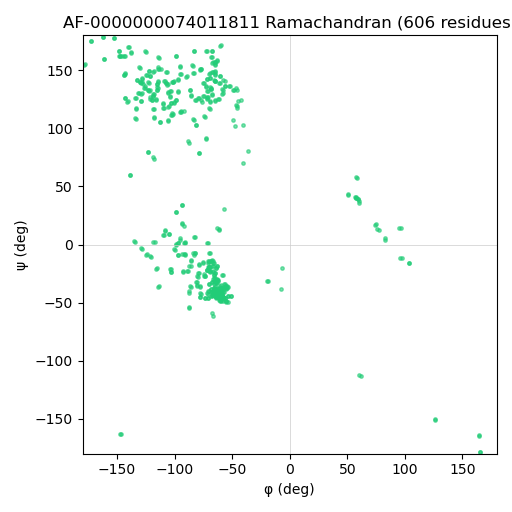 CA 1
ATOM 2234 C C . LEU A 1 281 ? -0.073 3.783 -7.211 1 95.19 281 LEU A C 1
ATOM 2236 O O . LEU A 1 281 ? -0.141 2.557 -7.32 1 95.19 281 LEU A O 1
ATOM 2240 N N . VAL A 1 282 ? 0.281 4.383 -6.086 1 97.62 282 VAL A N 1
ATOM 2241 C CA . VAL A 1 282 ? 0.671 3.611 -4.91 1 97.62 282 VAL A CA 1
ATOM 2242 C C . VAL A 1 282 ? -0.526 2.816 -4.395 1 97.62 282 VAL A C 1
ATOM 2244 O O . VAL A 1 282 ? -0.386 1.658 -3.994 1 97.62 282 VAL A O 1
ATOM 2247 N N . GLU A 1 283 ? -1.698 3.404 -4.43 1 94.25 283 GLU A N 1
ATOM 2248 C CA . GLU A 1 283 ? -2.902 2.688 -4.023 1 94.25 283 GLU A CA 1
ATOM 2249 C C . GLU A 1 283 ? -3.139 1.462 -4.898 1 94.25 283 GLU A C 1
ATOM 2251 O O . GLU A 1 283 ? -3.482 0.39 -4.398 1 94.25 283 GLU A O 1
ATOM 2256 N N . GLN A 1 284 ? -2.91 1.645 -6.156 1 93.56 284 GLN A N 1
ATOM 2257 C CA . GLN A 1 284 ? -3.168 0.567 -7.109 1 93.56 284 GLN A CA 1
ATOM 2258 C C . GLN A 1 284 ? -2.135 -0.547 -6.969 1 93.56 284 GLN A C 1
ATOM 2260 O O . GLN A 1 284 ? -2.389 -1.688 -7.363 1 93.56 284 GLN A O 1
ATOM 2265 N N . LEU A 1 285 ? -1.008 -0.199 -6.406 1 97.56 285 LEU A N 1
ATOM 2266 C CA . LEU A 1 285 ? 0.029 -1.196 -6.164 1 97.56 285 LEU A CA 1
ATOM 2267 C C . LEU A 1 285 ? -0.247 -1.968 -4.879 1 97.56 285 LEU A C 1
ATOM 2269 O O . LEU A 1 285 ? 0.438 -2.949 -4.578 1 97.56 285 LEU A O 1
ATOM 2273 N N . HIS A 1 286 ? -1.281 -1.497 -4.133 1 97.5 286 HIS A N 1
ATOM 2274 C CA . HIS A 1 286 ? -1.54 -2.105 -2.832 1 97.5 286 HIS A CA 1
ATOM 2275 C C . HIS A 1 286 ? -3.035 -2.295 -2.6 1 97.5 286 HIS A C 1
ATOM 2277 O O . HIS A 1 286 ? -3.582 -1.805 -1.608 1 97.5 286 HIS A O 1
ATOM 2283 N N . VAL A 1 287 ? -3.639 -3.061 -3.469 1 94.19 287 VAL A N 1
ATOM 2284 C CA . VAL A 1 287 ? -5.043 -3.41 -3.281 1 94.19 287 VAL A CA 1
ATOM 2285 C C . VAL A 1 287 ? -5.207 -4.195 -1.98 1 94.19 287 VAL A C 1
ATOM 2287 O O . VAL A 1 287 ? -4.48 -5.16 -1.731 1 94.19 287 VAL A O 1
ATOM 2290 N N . PRO A 1 288 ? -6.074 -3.713 -1.153 1 93.06 288 PRO A N 1
ATOM 2291 C CA . PRO A 1 288 ? -6.195 -4.359 0.156 1 93.06 288 PRO A CA 1
ATOM 2292 C C . PRO A 1 288 ? -7.004 -5.652 0.103 1 93.06 288 PRO A C 1
ATOM 2294 O O . PRO A 1 288 ? -8.125 -5.711 0.625 1 93.06 288 PRO A O 1
ATOM 2297 N N . LEU A 1 289 ? -6.438 -6.684 -0.317 1 92.19 289 LEU A N 1
ATOM 2298 C CA . LEU A 1 289 ? -7.105 -7.949 -0.606 1 92.19 289 LEU A CA 1
ATOM 2299 C C . LEU A 1 289 ? -7.617 -8.594 0.675 1 92.19 289 LEU A C 1
ATOM 2301 O O . LEU A 1 289 ? -8.742 -9.109 0.71 1 92.19 289 LEU A O 1
ATOM 2305 N N . GLN A 1 290 ? -6.824 -8.609 1.707 1 89.75 290 GLN A N 1
ATOM 2306 C CA . GLN A 1 290 ? -7.266 -9.234 2.951 1 89.75 290 GLN A CA 1
ATOM 2307 C C . GLN A 1 290 ? -8.492 -8.531 3.514 1 89.75 290 GLN A C 1
ATOM 2309 O O . GLN A 1 290 ? -9.414 -9.18 4.008 1 89.75 290 GLN A O 1
ATOM 2314 N N . THR A 1 291 ? -8.438 -7.262 3.365 1 84.81 291 THR A N 1
ATOM 2315 C CA . THR A 1 291 ? -9.578 -6.469 3.822 1 84.81 291 THR A CA 1
ATOM 2316 C C . THR A 1 291 ? -10.812 -6.754 2.973 1 84.81 291 THR A C 1
ATOM 2318 O O . THR A 1 291 ? -11.914 -6.918 3.504 1 84.81 291 THR A O 1
ATOM 2321 N N . ILE A 1 292 ? -10.648 -6.852 1.726 1 84.25 292 ILE A N 1
ATOM 2322 C CA . ILE A 1 292 ? -11.75 -7.094 0.796 1 84.25 292 ILE A CA 1
ATOM 2323 C C . ILE A 1 292 ? -12.359 -8.469 1.07 1 84.25 292 ILE A C 1
ATOM 2325 O O . ILE A 1 292 ? -13.586 -8.617 1.079 1 84.25 292 ILE A O 1
ATOM 2329 N N . PHE A 1 293 ? -11.555 -9.414 1.345 1 85.56 293 PHE A N 1
ATOM 2330 C CA . PHE A 1 293 ? -12.039 -10.773 1.561 1 85.56 293 PHE A CA 1
ATOM 2331 C C . PHE A 1 293 ? -12.617 -10.922 2.961 1 85.56 293 PHE A C 1
ATOM 2333 O O . PHE A 1 293 ? -13.359 -11.875 3.232 1 85.56 293 PHE A O 1
ATOM 2340 N N . SER A 1 294 ? -12.289 -9.977 3.842 1 77.44 294 SER A N 1
ATOM 2341 C CA . SER A 1 294 ? -12.828 -10.039 5.195 1 77.44 294 SER A CA 1
ATOM 2342 C C . SER A 1 294 ? -14.195 -9.375 5.281 1 77.44 294 SER A C 1
ATOM 2344 O O . SER A 1 294 ? -14.953 -9.625 6.227 1 77.44 294 SER A O 1
ATOM 2346 N N . LYS A 1 295 ? -14.484 -8.242 4.539 1 62.38 295 LYS A N 1
ATOM 2347 C CA . LYS A 1 295 ? -15.727 -7.473 4.617 1 62.38 295 LYS A CA 1
ATOM 2348 C C . LYS A 1 295 ? -16.938 -8.359 4.344 1 62.38 295 LYS A C 1
ATOM 2350 O O . LYS A 1 295 ? -18.016 -8.109 4.867 1 62.38 295 LYS A O 1
ATOM 2355 N N . PHE A 1 296 ? -16.781 -9.336 3.418 1 45.19 296 PHE A N 1
ATOM 2356 C CA . PHE A 1 296 ? -18 -10.117 3.305 1 45.19 296 PHE A CA 1
ATOM 2357 C C . PHE A 1 296 ? -18.406 -10.688 4.66 1 45.19 296 PHE A C 1
ATOM 2359 O O . PHE A 1 296 ? -19.578 -10.992 4.883 1 45.19 296 PHE A O 1
ATOM 2366 N N . ASP A 1 297 ? -17.422 -11.039 5.391 1 40.47 297 ASP A N 1
ATOM 2367 C CA . ASP A 1 297 ? -17.875 -11.492 6.707 1 40.47 297 ASP A CA 1
ATOM 2368 C C . ASP A 1 297 ? -18.453 -10.336 7.52 1 40.47 297 ASP A C 1
ATOM 2370 O O . ASP A 1 297 ? -19.391 -10.516 8.281 1 40.47 297 ASP A O 1
ATOM 2374 N N . LYS A 1 298 ? -17.688 -9.289 7.781 1 36.09 298 LYS A N 1
ATOM 2375 C CA . LYS A 1 298 ? -18.219 -8.172 8.562 1 36.09 298 LYS A CA 1
ATOM 2376 C C . LYS A 1 298 ? -18.766 -7.078 7.652 1 36.09 298 LYS A C 1
ATOM 2378 O O . LYS A 1 298 ? -18.25 -6.852 6.559 1 36.09 298 LYS A O 1
ATOM 2383 N N . HIS A 1 299 ? -20.125 -6.598 7.48 1 29.28 299 HIS A N 1
ATOM 2384 C CA . HIS A 1 299 ? -20.656 -5.266 7.227 1 29.28 299 HIS A CA 1
ATOM 2385 C C . HIS A 1 299 ? -19.562 -4.207 7.324 1 29.28 299 HIS A C 1
ATOM 2387 O O . HIS A 1 299 ? -19.812 -3.023 7.082 1 29.28 299 HIS A O 1
ATOM 2393 N N . GLN A 1 300 ? -18.594 -4.227 8.195 1 26.58 300 GLN A N 1
ATOM 2394 C CA . GLN A 1 300 ? -18.109 -2.98 8.773 1 26.58 300 GLN A CA 1
ATOM 2395 C C . GLN A 1 300 ? -16.938 -2.408 7.965 1 26.58 300 GLN A C 1
ATOM 2397 O O . GLN A 1 300 ? -15.805 -2.371 8.438 1 26.58 300 GLN A O 1
ATOM 2402 N N . PHE A 1 301 ? -16.688 -2.83 6.75 1 28.91 301 PHE A N 1
ATOM 2403 C CA . PHE A 1 301 ? -15.648 -1.966 6.191 1 28.91 301 PHE A CA 1
ATOM 2404 C C . PHE A 1 301 ? -16.094 -0.508 6.207 1 28.91 301 PHE A C 1
ATOM 2406 O O . PHE A 1 301 ? -16.703 -0.032 5.25 1 28.91 301 PHE A O 1
ATOM 2413 N N . CYS A 1 302 ? -16.875 -0.058 7.098 1 24.67 302 CYS A N 1
ATOM 2414 C CA . CYS A 1 302 ? -17.266 1.346 7.023 1 24.67 302 CYS A CA 1
ATOM 2415 C C . CYS A 1 302 ? -16.078 2.219 6.621 1 24.67 302 CYS A C 1
ATOM 2417 O O . CYS A 1 302 ? -15.133 2.375 7.387 1 24.67 302 CYS A O 1
ATOM 2419 N N . ILE A 1 303 ? -15.594 2.158 5.387 1 22.47 303 ILE A N 1
ATOM 2420 C CA . ILE A 1 303 ? -15.102 3.496 5.074 1 22.47 303 ILE A CA 1
ATOM 2421 C C . ILE A 1 303 ? -16.141 4.535 5.508 1 22.47 303 ILE A C 1
ATOM 2423 O O . ILE A 1 303 ? -17.328 4.375 5.258 1 22.47 303 ILE A O 1
ATOM 2427 N N . PRO A 1 304 ? -15.867 5.453 6.445 1 20.2 304 PRO A N 1
ATOM 2428 C CA . PRO A 1 304 ? -17.031 6.305 6.719 1 20.2 304 PRO A CA 1
ATOM 2429 C C . PRO A 1 304 ? -17.688 6.824 5.445 1 20.2 304 PRO A C 1
ATOM 2431 O O . PRO A 1 304 ? -17 7.176 4.484 1 20.2 304 PRO A O 1
ATOM 2434 N N . THR A 1 305 ? -18.938 6.277 4.832 1 16.91 305 THR A N 1
ATOM 2435 C CA . THR A 1 305 ? -19.719 7.438 4.43 1 16.91 305 THR A CA 1
ATOM 2436 C C . THR A 1 305 ? -19.703 8.516 5.512 1 16.91 305 THR A C 1
ATOM 2438 O O . THR A 1 305 ? -19.859 8.211 6.699 1 16.91 305 THR A O 1
ATOM 2441 N N . MET B 1 1 ? -5.711 0.077 12.07 1 31.59 1 MET B N 1
ATOM 2442 C CA . MET B 1 1 ? -7.051 -0.501 12.109 1 31.59 1 MET B CA 1
ATOM 2443 C C . MET B 1 1 ? -8.008 0.393 12.891 1 31.59 1 MET B C 1
ATOM 2445 O O . MET B 1 1 ? -7.625 0.971 13.914 1 31.59 1 MET B O 1
ATOM 2449 N N . TYR B 1 2 ? -8.914 0.941 12.141 1 39 2 TYR B N 1
ATOM 2450 C CA . TYR B 1 2 ? -9.852 1.698 12.961 1 39 2 TYR B CA 1
ATOM 2451 C C . TYR B 1 2 ? -10.281 0.895 14.18 1 39 2 TYR B C 1
ATOM 2453 O O . TYR B 1 2 ? -10.5 -0.316 14.094 1 39 2 TYR B O 1
ATOM 2461 N N . PRO B 1 3 ? -10.047 1.326 15.211 1 40.94 3 PRO B N 1
ATOM 2462 C CA . PRO B 1 3 ? -10.594 0.584 16.344 1 40.94 3 PRO B CA 1
ATOM 2463 C C . PRO B 1 3 ? -12.055 0.185 16.156 1 40.94 3 PRO B C 1
ATOM 2465 O O . PRO B 1 3 ? -12.766 0.807 15.359 1 40.94 3 PRO B O 1
ATOM 2468 N N . GLU B 1 4 ? -12.5 -1.005 16.391 1 42.72 4 GLU B N 1
ATOM 2469 C CA . GLU B 1 4 ? -13.867 -1.508 16.484 1 42.72 4 GLU B CA 1
ATOM 2470 C C . GLU B 1 4 ? -14.859 -0.373 16.719 1 42.72 4 GLU B C 1
ATOM 2472 O O . GLU B 1 4 ? -16 -0.428 16.25 1 42.72 4 GLU B O 1
ATOM 2477 N N . SER B 1 5 ? -14.406 0.635 17.406 1 44.97 5 SER B N 1
ATOM 2478 C CA . SER B 1 5 ? -15.289 1.714 17.828 1 44.97 5 SER B CA 1
ATOM 2479 C C . SER B 1 5 ? -15.281 2.859 16.812 1 44.97 5 SER B C 1
ATOM 2481 O O . SER B 1 5 ? -15.609 3.998 17.156 1 44.97 5 SER B O 1
ATOM 2483 N N . SER B 1 6 ? -14.805 2.535 15.617 1 56.44 6 SER B N 1
ATOM 2484 C CA . SER B 1 6 ? -14.742 3.695 14.734 1 56.44 6 SER B CA 1
ATOM 2485 C C . SER B 1 6 ? -16.141 4.176 14.352 1 56.44 6 SER B C 1
ATOM 2487 O O . SER B 1 6 ? -17.031 3.365 14.078 1 56.44 6 SER B O 1
ATOM 2489 N N . SER B 1 7 ? -16.453 5.445 14.789 1 64.75 7 SER B N 1
ATOM 2490 C CA . SER B 1 7 ? -17.672 6.16 14.461 1 64.75 7 SER B CA 1
ATOM 2491 C C . SER B 1 7 ? -17.797 6.387 12.961 1 64.75 7 SER B C 1
ATOM 2493 O O . SER B 1 7 ? -18.672 7.141 12.516 1 64.75 7 SER B O 1
ATOM 2495 N N . TRP B 1 8 ? -16.953 5.672 12.18 1 65.38 8 TRP B N 1
ATOM 2496 C CA . TRP B 1 8 ? -16.906 5.945 10.75 1 65.38 8 TRP B CA 1
ATOM 2497 C C . TRP B 1 8 ? -18.266 5.719 10.109 1 65.38 8 TRP B C 1
ATOM 2499 O O . TRP B 1 8 ? -18.703 6.504 9.266 1 65.38 8 TRP B O 1
ATOM 2509 N N . GLU B 1 9 ? -18.875 4.703 10.625 1 68.38 9 GLU B N 1
ATOM 2510 C CA . GLU B 1 9 ? -20.188 4.379 10.055 1 68.38 9 GLU B CA 1
ATOM 2511 C C . GLU B 1 9 ? -21.188 5.5 10.305 1 68.38 9 GLU B C 1
ATOM 2513 O O . GLU B 1 9 ? -22.141 5.664 9.539 1 68.38 9 GLU B O 1
ATOM 2518 N N . GLU B 1 10 ? -20.828 6.254 11.273 1 79.44 10 GLU B N 1
ATOM 2519 C CA . GLU B 1 10 ? -21.766 7.316 11.633 1 79.44 10 GLU B CA 1
ATOM 2520 C C . GLU B 1 10 ? -21.328 8.656 11.047 1 79.44 10 GLU B C 1
ATOM 2522 O O . GLU B 1 10 ? -22.062 9.648 11.133 1 79.44 10 GLU B O 1
ATOM 2527 N N . CYS B 1 11 ? -20.203 8.648 10.43 1 88.12 11 CYS B N 1
ATOM 2528 C CA . CYS B 1 11 ? -19.703 9.891 9.844 1 88.12 11 CYS B CA 1
ATOM 2529 C C . CYS B 1 11 ? -20.422 10.219 8.539 1 88.12 11 CYS B C 1
ATOM 2531 O O . CYS B 1 11 ? -20.984 9.328 7.898 1 88.12 11 CYS B O 1
ATOM 2533 N N . LEU B 1 12 ? -20.5 11.461 8.273 1 90 12 LEU B N 1
ATOM 2534 C CA . LEU B 1 12 ? -21.078 11.922 7.012 1 90 12 LEU B CA 1
ATOM 2535 C C . LEU B 1 12 ? -20 12.445 6.074 1 90 12 LEU B C 1
ATOM 2537 O O . LEU B 1 12 ? -19.016 13.039 6.527 1 90 12 LEU B O 1
ATOM 2541 N N . GLY B 1 13 ? -20.25 12.273 4.828 1 92.5 13 GLY B N 1
ATOM 2542 C CA . GLY B 1 13 ? -19.344 12.859 3.85 1 92.5 13 GLY B CA 1
ATOM 2543 C C . GLY B 1 13 ? -19.453 14.367 3.754 1 92.5 13 GLY B C 1
ATOM 2544 O O . GLY B 1 13 ? -20.547 14.922 3.9 1 92.5 13 GLY B O 1
ATOM 2545 N N . LEU B 1 14 ? -18.375 15.031 3.576 1 95.44 14 LEU B N 1
ATOM 2546 C CA . LEU B 1 14 ? -18.328 16.438 3.221 1 95.44 14 LEU B CA 1
ATOM 2547 C C . LEU B 1 14 ? -18.156 16.625 1.717 1 95.44 14 LEU B C 1
ATOM 2549 O O . LEU B 1 14 ? -17.25 16.047 1.121 1 95.44 14 LEU B O 1
ATOM 2553 N N . TYR B 1 15 ? -19.016 17.5 1.161 1 94.81 15 TYR B N 1
ATOM 2554 C CA . TYR B 1 15 ? -19.047 17.578 -0.295 1 94.81 15 TYR B CA 1
ATOM 2555 C C . TYR B 1 15 ? -18.906 19.016 -0.776 1 94.81 15 TYR B C 1
ATOM 2557 O O . TYR B 1 15 ? -19.438 19.938 -0.16 1 94.81 15 TYR B O 1
ATOM 2565 N N . VAL B 1 16 ? -18.141 19.172 -1.825 1 95.38 16 VAL B N 1
ATOM 2566 C CA . VAL B 1 16 ? -18.219 20.344 -2.705 1 95.38 16 VAL B CA 1
ATOM 2567 C C . VAL B 1 16 ? -18.891 19.953 -4.02 1 95.38 16 VAL B C 1
ATOM 2569 O O . VAL B 1 16 ? -18.328 19.188 -4.805 1 95.38 16 VAL B O 1
ATOM 2572 N N . GLU B 1 17 ? -20.109 20.406 -4.164 1 89.81 17 GLU B N 1
ATOM 2573 C CA . GLU B 1 17 ? -20.938 19.922 -5.266 1 89.81 17 GLU B CA 1
ATOM 2574 C C . GLU B 1 17 ? -21.141 18.406 -5.18 1 89.81 17 GLU B C 1
ATOM 2576 O O . GLU B 1 17 ? -21.625 17.906 -4.168 1 89.81 17 GLU B O 1
ATOM 2581 N N . LYS B 1 18 ? -20.578 17.672 -6.133 1 87.06 18 LYS B N 1
ATOM 2582 C CA . LYS B 1 18 ? -20.812 16.234 -6.129 1 87.06 18 LYS B CA 1
ATOM 2583 C C . LYS B 1 18 ? -19.547 15.484 -5.723 1 87.06 18 LYS B C 1
ATOM 2585 O O . LYS B 1 18 ? -19.5 14.25 -5.766 1 87.06 18 LYS B O 1
ATOM 2590 N N . VAL B 1 19 ? -18.625 16.25 -5.23 1 91.38 19 VAL B N 1
ATOM 2591 C CA . VAL B 1 19 ? -17.328 15.641 -4.938 1 91.38 19 VAL B CA 1
ATOM 2592 C C . VAL B 1 19 ? -17.125 15.562 -3.424 1 91.38 19 VAL B C 1
ATOM 2594 O O . VAL B 1 19 ? -17.156 16.578 -2.734 1 91.38 19 VAL B O 1
ATOM 2597 N N . GLN B 1 20 ? -16.938 14.398 -2.936 1 92.69 20 GLN B N 1
ATOM 2598 C CA . GLN B 1 20 ? -16.625 14.234 -1.518 1 92.69 20 GLN B CA 1
ATOM 2599 C C . GLN B 1 20 ? -15.188 14.648 -1.219 1 92.69 20 GLN B C 1
ATOM 2601 O O . GLN B 1 20 ? -14.25 14.117 -1.816 1 92.69 20 GLN B O 1
ATOM 2606 N N . VAL B 1 21 ? -15.047 15.523 -0.24 1 94.94 21 VAL B N 1
ATOM 2607 C CA . VAL B 1 21 ? -13.703 16.031 0.035 1 94.94 21 VAL B CA 1
ATOM 2608 C C . VAL B 1 21 ? -13.32 15.711 1.479 1 94.94 21 VAL B C 1
ATOM 2610 O O . VAL B 1 21 ? -12.156 15.875 1.867 1 94.94 21 VAL B O 1
ATOM 2613 N N . GLY B 1 22 ? -14.281 15.25 2.234 1 94.88 22 GLY B N 1
ATOM 2614 C CA . GLY B 1 22 ? -13.984 14.953 3.625 1 94.88 22 GLY B CA 1
ATOM 2615 C C . GLY B 1 22 ? -15.016 14.047 4.273 1 94.88 22 GLY B C 1
ATOM 2616 O O . GLY B 1 22 ? -15.938 13.562 3.605 1 94.88 22 GLY B O 1
ATOM 2617 N N . VAL B 1 23 ? -14.734 13.742 5.523 1 93.19 23 VAL B N 1
ATOM 2618 C CA . VAL B 1 23 ? -15.625 12.945 6.355 1 93.19 23 VAL B CA 1
ATOM 2619 C C . VAL B 1 23 ? -15.781 13.602 7.727 1 93.19 23 VAL B C 1
ATOM 2621 O O . VAL B 1 23 ? -14.789 13.875 8.406 1 93.19 23 VAL B O 1
ATOM 2624 N N . VAL B 1 24 ? -17.047 13.82 8.086 1 93.94 24 VAL B N 1
ATOM 2625 C CA . VAL B 1 24 ? -17.297 14.609 9.281 1 93.94 24 VAL B CA 1
ATOM 2626 C C . VAL B 1 24 ? -18.047 13.758 10.312 1 93.94 24 VAL B C 1
ATOM 2628 O O . VAL B 1 24 ? -19.031 13.109 9.992 1 93.94 24 VAL B O 1
ATOM 2631 N N . ARG B 1 25 ? -17.5 13.789 11.484 1 93.19 25 ARG B N 1
ATOM 2632 C CA . ARG B 1 25 ? -18.172 13.094 12.578 1 93.19 25 ARG B CA 1
ATOM 2633 C C . ARG B 1 25 ? -19.484 13.773 12.93 1 93.19 25 ARG B C 1
ATOM 2635 O O . ARG B 1 25 ? -19.641 14.977 12.727 1 93.19 25 ARG B O 1
ATOM 2642 N N . LYS B 1 26 ? -20.328 13.039 13.602 1 90.69 26 LYS B N 1
ATOM 2643 C CA . LYS B 1 26 ? -21.672 13.523 13.938 1 90.69 26 LYS B CA 1
ATOM 2644 C C . LYS B 1 26 ? -21.594 14.719 14.875 1 90.69 26 LYS B C 1
ATOM 2646 O O . LYS B 1 26 ? -22.359 15.68 14.727 1 90.69 26 LYS B O 1
ATOM 2651 N N . ASP B 1 27 ? -20.766 14.68 15.844 1 93.06 27 ASP B N 1
ATOM 2652 C CA . ASP B 1 27 ? -20.656 15.766 16.812 1 93.06 27 ASP B CA 1
ATOM 2653 C C . ASP B 1 27 ? -20.172 17.047 16.141 1 93.06 27 ASP B C 1
ATOM 2655 O O . ASP B 1 27 ? -20.547 18.156 16.547 1 93.06 27 ASP B O 1
ATOM 2659 N N . ILE B 1 28 ? -19.375 16.922 15.125 1 95.12 28 ILE B N 1
ATOM 2660 C CA . ILE B 1 28 ? -18.875 18.078 14.398 1 95.12 28 ILE B CA 1
ATOM 2661 C C . ILE B 1 28 ? -19.969 18.609 13.461 1 95.12 28 ILE B C 1
ATOM 2663 O O . ILE B 1 28 ? -20.094 19.812 13.258 1 95.12 28 ILE B O 1
ATOM 2667 N N . VAL B 1 29 ? -20.734 17.703 12.898 1 94.81 29 VAL B N 1
ATOM 2668 C CA . VAL B 1 29 ? -21.859 18.094 12.047 1 94.81 29 VAL B CA 1
ATOM 2669 C C . VAL B 1 29 ? -22.797 19.031 12.82 1 94.81 29 VAL B C 1
ATOM 2671 O O . VAL B 1 29 ? -23.266 20.031 12.273 1 94.81 29 VAL B O 1
ATOM 2674 N N . GLU B 1 30 ? -22.984 18.781 14.055 1 94.94 30 GLU B N 1
ATOM 2675 C CA . GLU B 1 30 ? -23.875 19.562 14.906 1 94.94 30 GLU B CA 1
ATOM 2676 C C . GLU B 1 30 ? -23.344 21 15.07 1 94.94 30 GLU B C 1
ATOM 2678 O O . GLU B 1 30 ? -24.125 21.922 15.258 1 94.94 30 GLU B O 1
ATOM 2683 N N . LYS B 1 31 ? -22.094 21.156 14.992 1 96.62 31 LYS B N 1
ATOM 2684 C CA . LYS B 1 31 ? -21.5 22.484 15.062 1 96.62 31 LYS B CA 1
ATOM 2685 C C . LYS B 1 31 ? -21.578 23.203 13.719 1 96.62 31 LYS B C 1
ATOM 2687 O O . LYS B 1 31 ? -21.859 24.406 13.664 1 96.62 31 LYS B O 1
ATOM 2692 N N . LEU B 1 32 ? -21.453 22.469 12.633 1 96.25 32 LEU B N 1
ATOM 2693 C CA . LEU B 1 32 ? -21.406 23.047 11.297 1 96.25 32 LEU B CA 1
ATOM 2694 C C . LEU B 1 32 ? -22.797 23.516 10.867 1 96.25 32 LEU B C 1
ATOM 2696 O O . LEU B 1 32 ? -22.922 24.484 10.117 1 96.25 32 LEU B O 1
ATOM 2700 N N . VAL B 1 33 ? -23.781 22.906 11.398 1 93.5 33 VAL B N 1
ATOM 2701 C CA . VAL B 1 33 ? -25.156 23.203 11.008 1 93.5 33 VAL B CA 1
ATOM 2702 C C . VAL B 1 33 ? -25.531 24.594 11.508 1 93.5 33 VAL B C 1
ATOM 2704 O O . VAL B 1 33 ? -26.5 25.188 11.023 1 93.5 33 VAL B O 1
ATOM 2707 N N . GLN B 1 34 ? -24.812 25.062 12.43 1 96 34 GLN B N 1
ATOM 2708 C CA . GLN B 1 34 ? -25.062 26.391 12.969 1 96 34 GLN B CA 1
ATOM 2709 C C . GLN B 1 34 ? -24.703 27.469 11.945 1 96 34 GLN B C 1
ATOM 2711 O O . GLN B 1 34 ? -25.016 28.641 12.156 1 96 34 GLN B O 1
ATOM 2716 N N . PHE B 1 35 ? -24.141 27.109 10.906 1 97.62 35 PHE B N 1
ATOM 2717 C CA . PHE B 1 35 ? -23.781 28.016 9.828 1 97.62 35 PHE B CA 1
ATOM 2718 C C . PHE B 1 35 ? -24.5 27.656 8.539 1 97.62 35 PHE B C 1
ATOM 2720 O O . PHE B 1 35 ? -23.875 27.281 7.551 1 97.62 35 PHE B O 1
ATOM 2727 N N . PRO B 1 36 ? -25.812 27.953 8.469 1 96 36 PRO B N 1
ATOM 2728 C CA . PRO B 1 36 ? -26.641 27.469 7.363 1 96 36 PRO B CA 1
ATOM 2729 C C . PRO B 1 36 ? -26.297 28.156 6.039 1 96 36 PRO B C 1
ATOM 2731 O O . PRO B 1 36 ? -26.656 27.641 4.973 1 96 36 PRO B O 1
ATOM 2734 N N . ASP B 1 37 ? -25.656 29.281 6.133 1 96.56 37 ASP B N 1
ATOM 2735 C CA . ASP B 1 37 ? -25.266 29.969 4.906 1 96.56 37 ASP B CA 1
ATOM 2736 C C . ASP B 1 37 ? -24.062 29.281 4.246 1 96.56 37 ASP B C 1
ATOM 2738 O O . ASP B 1 37 ? -23.812 29.484 3.059 1 96.56 37 ASP B O 1
ATOM 2742 N N . ILE B 1 38 ? -23.422 28.453 4.992 1 97.94 38 ILE B N 1
ATOM 2743 C CA . ILE B 1 38 ? -22.172 27.875 4.504 1 97.94 38 ILE B CA 1
ATOM 2744 C C . ILE B 1 38 ? -22.359 26.375 4.309 1 97.94 38 ILE B C 1
ATOM 2746 O O . ILE B 1 38 ? -21.844 25.797 3.342 1 97.94 38 ILE B O 1
ATOM 2750 N N . PHE B 1 39 ? -23.109 25.75 5.168 1 97.69 39 PHE B N 1
ATOM 2751 C CA . PHE B 1 39 ? -23.25 24.297 5.117 1 97.69 39 PHE B CA 1
ATOM 2752 C C . PHE B 1 39 ? -24.719 23.906 4.969 1 97.69 39 PHE B C 1
ATOM 2754 O O . PHE B 1 39 ? -25.594 24.516 5.582 1 97.69 39 PHE B O 1
ATOM 2761 N N . GLU B 1 40 ? -24.906 22.922 4.145 1 94.38 40 GLU B N 1
ATOM 2762 C CA . GLU B 1 40 ? -26.188 22.25 4.012 1 94.38 40 GLU B CA 1
ATOM 2763 C C . GLU B 1 40 ? -26.078 20.766 4.387 1 94.38 40 GLU B C 1
ATOM 2765 O O . GLU B 1 40 ? -25.219 20.047 3.857 1 94.38 40 GLU B O 1
ATOM 2770 N N . VAL B 1 41 ? -26.938 20.344 5.258 1 92.75 41 VAL B N 1
ATOM 2771 C CA . VAL B 1 41 ? -26.922 18.938 5.656 1 92.75 41 VAL B CA 1
ATOM 2772 C C . VAL B 1 41 ? -28.062 18.188 4.977 1 92.75 41 VAL B C 1
ATOM 2774 O O . VAL B 1 41 ? -29.234 18.594 5.09 1 92.75 41 VAL B O 1
ATOM 2777 N N . VAL B 1 42 ? -27.656 17.156 4.219 1 89.94 42 VAL B N 1
ATOM 2778 C CA . VAL B 1 42 ? -28.625 16.297 3.566 1 89.94 42 VAL B CA 1
ATOM 2779 C C . VAL B 1 42 ? -28.734 14.977 4.328 1 89.94 42 VAL B C 1
ATOM 2781 O O . VAL B 1 42 ? -27.75 14.266 4.504 1 89.94 42 VAL B O 1
ATOM 2784 N N . LYS B 1 43 ? -29.953 14.578 4.715 1 82.69 43 LYS B N 1
ATOM 2785 C CA . LYS B 1 43 ? -30.188 13.352 5.477 1 82.69 43 LYS B CA 1
ATOM 2786 C C . LYS B 1 43 ? -30.547 12.195 4.555 1 82.69 43 LYS B C 1
ATOM 2788 O O . LYS B 1 43 ? -30.953 12.406 3.41 1 82.69 43 LYS B O 1
ATOM 2793 N N . ALA B 1 44 ? -30.25 10.984 5.008 1 73.31 44 ALA B N 1
ATOM 2794 C CA . ALA B 1 44 ? -30.484 9.758 4.246 1 73.31 44 ALA B CA 1
ATOM 2795 C C . ALA B 1 44 ? -31.938 9.656 3.814 1 73.31 44 ALA B C 1
ATOM 2797 O O . ALA B 1 44 ? -32.25 9.172 2.721 1 73.31 44 ALA B O 1
ATOM 2798 N N . ASP B 1 45 ? -32.844 9.867 4.719 1 64.88 45 ASP B N 1
ATOM 2799 C CA . ASP B 1 45 ? -34.281 9.633 4.508 1 64.88 45 ASP B CA 1
ATOM 2800 C C . ASP B 1 45 ? -34.875 10.68 3.572 1 64.88 45 ASP B C 1
ATOM 2802 O O . ASP B 1 45 ? -36.062 10.672 3.312 1 64.88 45 ASP B O 1
ATOM 2806 N N . SER B 1 46 ? -34.031 11.484 3.176 1 56.06 46 SER B N 1
ATOM 2807 C CA . SER B 1 46 ? -34.688 12.508 2.357 1 56.06 46 SER B CA 1
ATOM 2808 C C . SER B 1 46 ? -35.094 11.945 1.004 1 56.06 46 SER B C 1
ATOM 2810 O O . SER B 1 46 ? -34.25 11.523 0.209 1 56.06 46 SER B O 1
ATOM 2812 N N . GLU B 1 47 ? -36.281 11.422 0.88 1 53.59 47 GLU B N 1
ATOM 2813 C CA . GLU B 1 47 ? -37 10.969 -0.319 1 53.59 47 GLU B CA 1
ATOM 2814 C C . GLU B 1 47 ? -36.812 11.961 -1.465 1 53.59 47 GLU B C 1
ATOM 2816 O O . GLU B 1 47 ? -36.938 13.172 -1.268 1 53.59 47 GLU B O 1
ATOM 2821 N N . GLY B 1 48 ? -36.281 11.422 -2.662 1 55.91 48 GLY B N 1
ATOM 2822 C CA . GLY B 1 48 ? -36.25 12.18 -3.9 1 55.91 48 GLY B CA 1
ATOM 2823 C C . GLY B 1 48 ? -3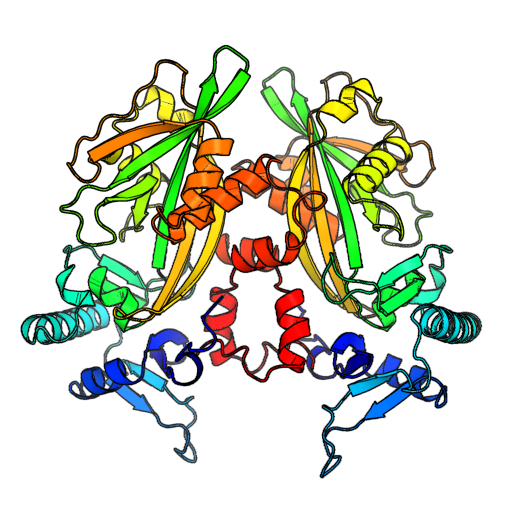4.938 12.891 -4.156 1 55.91 48 GLY B C 1
ATOM 2824 O O . GLY B 1 48 ? -34.781 13.562 -5.176 1 55.91 48 GLY B O 1
ATOM 2825 N N . ASN B 1 49 ? -34.094 12.938 -3.141 1 60.56 49 ASN B N 1
ATOM 2826 C CA . ASN B 1 49 ? -32.906 13.789 -3.324 1 60.56 49 ASN B CA 1
ATOM 2827 C C . ASN B 1 49 ? -31.844 13.102 -4.164 1 60.56 49 ASN B C 1
ATOM 2829 O O . ASN B 1 49 ? -31.578 11.914 -3.975 1 60.56 49 ASN B O 1
ATOM 2833 N N . GLU B 1 50 ? -31.484 13.773 -5.117 1 70.94 50 GLU B N 1
ATOM 2834 C CA . GLU B 1 50 ? -30.469 13.383 -6.094 1 70.94 50 GLU B CA 1
ATOM 2835 C C . GLU B 1 50 ? -29.078 13.328 -5.453 1 70.94 50 GLU B C 1
ATOM 2837 O O . GLU B 1 50 ? -28.188 12.656 -5.969 1 70.94 50 GLU B O 1
ATOM 2842 N N . LYS B 1 51 ? -29.016 13.953 -4.168 1 79.56 51 LYS B N 1
ATOM 2843 C CA . LYS B 1 51 ? -27.703 14 -3.547 1 79.56 51 LYS B CA 1
ATOM 2844 C C . LYS B 1 51 ? -27.547 12.922 -2.48 1 79.56 51 LYS B C 1
ATOM 2846 O O . LYS B 1 51 ? -28.484 12.672 -1.712 1 79.56 51 LYS B O 1
ATOM 2851 N N . PRO B 1 52 ? -26.438 12.32 -2.404 1 82.5 52 PRO B N 1
ATOM 2852 C CA . PRO B 1 52 ? -26.172 11.422 -1.275 1 82.5 52 PRO B CA 1
ATOM 2853 C C . PRO B 1 52 ? -26.219 12.141 0.071 1 82.5 52 PRO B C 1
ATOM 2855 O O . PRO B 1 52 ? -25.969 13.344 0.141 1 82.5 52 PRO B O 1
ATOM 2858 N N . PRO B 1 53 ? -26.688 11.453 1.088 1 86.94 53 PRO B N 1
ATOM 2859 C CA . PRO B 1 53 ? -26.625 12.062 2.42 1 86.94 53 PRO B CA 1
ATOM 2860 C C . PRO B 1 53 ? -25.234 12.562 2.789 1 86.94 53 PRO B C 1
ATOM 2862 O O . PRO B 1 53 ? -24.234 11.922 2.465 1 86.94 53 PRO B O 1
ATOM 2865 N N . GLY B 1 54 ? -25.172 13.727 3.359 1 93 54 GLY B N 1
ATOM 2866 C CA . GLY B 1 54 ? -23.891 14.305 3.699 1 93 54 GLY B CA 1
ATOM 2867 C C . GLY B 1 54 ? -23.969 15.781 4.016 1 93 54 GLY B C 1
ATOM 2868 O O . GLY B 1 54 ? -25.047 16.344 4.141 1 93 54 GLY B O 1
ATOM 2869 N N . VAL B 1 55 ? -22.859 16.359 4.305 1 95.19 55 VAL B N 1
ATOM 2870 C CA . VAL B 1 55 ? -22.703 17.797 4.527 1 95.19 55 VAL B CA 1
ATOM 2871 C C . VAL B 1 55 ? -22.172 18.469 3.262 1 95.19 55 VAL B C 1
ATOM 2873 O O . VAL B 1 55 ? -21.125 18.062 2.732 1 95.19 55 VAL B O 1
ATOM 2876 N N . TYR B 1 56 ? -22.922 19.469 2.805 1 95.88 56 TYR B N 1
ATOM 2877 C CA . TYR B 1 56 ? -22.547 20.125 1.558 1 95.88 56 TYR B CA 1
ATOM 2878 C C . TYR B 1 56 ? -22.172 21.578 1.806 1 95.88 56 TYR B C 1
ATOM 2880 O O . TYR B 1 56 ? -22.859 22.297 2.543 1 95.88 56 TYR B O 1
ATOM 2888 N N . LEU B 1 57 ? -21.047 21.984 1.23 1 97.19 57 LEU B N 1
ATOM 2889 C CA . LEU B 1 57 ? -20.797 23.422 1.172 1 97.19 57 LEU B CA 1
ATOM 2890 C C . LEU B 1 57 ? -21.844 24.109 0.286 1 97.19 57 LEU B C 1
ATOM 2892 O O . LEU B 1 57 ? -22.266 23.547 -0.726 1 97.19 57 LEU B O 1
ATOM 2896 N N . SER B 1 58 ? -22.125 25.281 0.618 1 96.38 58 SER B N 1
ATOM 2897 C CA . SER B 1 58 ? -23.141 26.047 -0.09 1 96.38 58 SER B CA 1
ATOM 2898 C C . SER B 1 58 ? -22.828 26.141 -1.578 1 96.38 58 SER B C 1
ATOM 2900 O O . SER B 1 58 ? -21.672 26.359 -1.961 1 96.38 58 SER B O 1
ATOM 2902 N N . GLN B 1 59 ? -23.859 26.047 -2.383 1 92.88 59 GLN B N 1
ATOM 2903 C CA . GLN B 1 59 ? -23.734 26.156 -3.832 1 92.88 59 GLN B CA 1
ATOM 2904 C C . GLN B 1 59 ? -23.359 27.578 -4.254 1 92.88 59 GLN B C 1
ATOM 2906 O O . GLN B 1 59 ? -22.969 27.812 -5.398 1 92.88 59 GLN B O 1
ATOM 2911 N N . TYR B 1 60 ? -23.5 28.469 -3.332 1 94.69 60 TYR B N 1
ATOM 2912 C CA . TYR B 1 60 ? -23.219 29.859 -3.643 1 94.69 60 TYR B CA 1
ATOM 2913 C C . TYR B 1 60 ? -21.734 30.172 -3.479 1 94.69 60 TYR B C 1
ATOM 2915 O O . TYR B 1 60 ? -21.266 31.219 -3.908 1 94.69 60 TYR B O 1
ATOM 2923 N N . LEU B 1 61 ? -21.062 29.281 -2.859 1 96.25 61 LEU B N 1
ATOM 2924 C CA . LEU B 1 61 ? -19.625 29.406 -2.758 1 96.25 61 LEU B CA 1
ATOM 2925 C C . LEU B 1 61 ? -18.922 28.781 -3.959 1 96.25 61 LEU B C 1
ATOM 2927 O O . LEU B 1 61 ? -18.438 27.656 -3.873 1 96.25 61 LEU B O 1
ATOM 2931 N N . LEU B 1 62 ? -18.75 29.516 -4.992 1 92.94 62 LEU B N 1
ATOM 2932 C CA . LEU B 1 62 ? -18.359 28.984 -6.293 1 92.94 62 LEU B CA 1
ATOM 2933 C C . LEU B 1 62 ? -16.844 28.891 -6.398 1 92.94 62 LEU B C 1
ATOM 2935 O O . LEU B 1 62 ? -16.328 27.875 -6.887 1 92.94 62 LEU B O 1
ATOM 2939 N N . LEU B 1 63 ? -16.156 29.906 -5.883 1 95.88 63 LEU B N 1
ATOM 2940 C CA . LEU B 1 63 ? -14.711 29.953 -6.043 1 95.88 63 LEU B CA 1
ATOM 2941 C C . LEU B 1 63 ? -14.008 29.375 -4.824 1 95.88 63 LEU B C 1
ATOM 2943 O O . LEU B 1 63 ? -14.492 29.5 -3.699 1 95.88 63 LEU B O 1
ATOM 2947 N N . PRO B 1 64 ? -12.859 28.734 -5.047 1 96.81 64 PRO B N 1
ATOM 2948 C CA . PRO B 1 64 ? -12.078 28.203 -3.93 1 96.81 64 PRO B CA 1
ATOM 2949 C C . PRO B 1 64 ? -11.766 29.266 -2.875 1 96.81 64 PRO B C 1
ATOM 2951 O O . PRO B 1 64 ? -11.766 28.969 -1.677 1 96.81 64 PRO B O 1
ATOM 2954 N N . GLU B 1 65 ? -11.531 30.453 -3.342 1 97.25 65 GLU B N 1
ATOM 2955 C CA . GLU B 1 65 ? -11.211 31.531 -2.414 1 97.25 65 GLU B CA 1
ATOM 2956 C C . GLU B 1 65 ? -12.398 31.844 -1.506 1 97.25 65 GLU B C 1
ATOM 2958 O O . GLU B 1 65 ? -12.219 32.125 -0.318 1 97.25 65 GLU B O 1
ATOM 2963 N N . ASP B 1 66 ? -13.531 31.828 -2.094 1 97.69 66 ASP B N 1
ATOM 2964 C CA . ASP B 1 66 ? -14.734 32.094 -1.315 1 97.69 66 ASP B CA 1
ATOM 2965 C C . ASP B 1 66 ? -14.969 30.984 -0.285 1 97.69 66 ASP B C 1
ATOM 2967 O O . ASP B 1 66 ? -15.297 31.25 0.868 1 97.69 66 ASP B O 1
ATOM 2971 N N . ARG B 1 67 ? -14.758 29.797 -0.708 1 98.19 67 ARG B N 1
ATOM 2972 C CA . ARG B 1 67 ? -14.898 28.672 0.204 1 98.19 67 ARG B CA 1
ATOM 2973 C C . ARG B 1 67 ? -13.867 28.75 1.327 1 98.19 67 ARG B C 1
ATOM 2975 O O . ARG B 1 67 ? -14.188 28.484 2.49 1 98.19 67 ARG B O 1
ATOM 2982 N N . THR B 1 68 ? -12.656 29.109 0.934 1 98.38 68 THR B N 1
ATOM 2983 C CA . THR B 1 68 ? -11.578 29.234 1.906 1 98.38 68 THR B CA 1
ATOM 2984 C C . THR B 1 68 ? -11.922 30.266 2.967 1 98.38 68 THR B C 1
ATOM 2986 O O . THR B 1 68 ? -11.789 30.016 4.164 1 98.38 68 THR B O 1
ATOM 2989 N N . LYS B 1 69 ? -12.406 31.391 2.537 1 98.19 69 LYS B N 1
ATOM 2990 C CA . LYS B 1 69 ? -12.781 32.469 3.451 1 98.19 69 LYS B CA 1
ATOM 2991 C C . LYS B 1 69 ? -13.93 32.031 4.359 1 98.19 69 LYS B C 1
ATOM 2993 O O . LYS B 1 69 ? -13.914 32.312 5.559 1 98.19 69 LYS B O 1
ATOM 2998 N N . ALA B 1 70 ? -14.883 31.438 3.779 1 98.31 70 ALA B N 1
ATOM 2999 C CA . ALA B 1 70 ? -16.047 30.984 4.539 1 98.31 70 ALA B CA 1
ATOM 3000 C C . ALA B 1 70 ? -15.648 30 5.625 1 98.31 70 ALA B C 1
ATOM 3002 O O . ALA B 1 70 ? -16.047 30.141 6.781 1 98.31 70 ALA B O 1
ATOM 3003 N N . LEU B 1 71 ? -14.859 29.047 5.27 1 98.12 71 LEU B N 1
ATOM 3004 C CA . LEU B 1 71 ? -14.414 28.031 6.227 1 98.12 71 LEU B CA 1
ATOM 3005 C C . LEU B 1 71 ? -13.523 28.656 7.301 1 98.12 71 LEU B C 1
ATOM 3007 O O . LEU B 1 71 ? -13.602 28.281 8.469 1 98.12 71 LEU B O 1
ATOM 3011 N N . ASP B 1 72 ? -12.703 29.531 6.852 1 98.25 72 ASP B N 1
ATOM 3012 C CA . ASP B 1 72 ? -11.859 30.234 7.82 1 98.25 72 ASP B CA 1
ATOM 3013 C C . ASP B 1 72 ? -12.711 30.953 8.859 1 98.25 72 ASP B C 1
ATOM 3015 O O . ASP B 1 72 ? -12.414 30.906 10.055 1 98.25 72 ASP B O 1
ATOM 3019 N N . HIS B 1 73 ? -13.719 31.625 8.375 1 97.94 73 HIS B N 1
ATOM 3020 C CA . HIS B 1 73 ? -14.641 32.312 9.266 1 97.94 73 HIS B CA 1
ATOM 3021 C C . HIS B 1 73 ? -15.281 31.344 10.258 1 97.94 73 HIS B C 1
ATOM 3023 O O . HIS B 1 73 ? -15.273 31.609 11.469 1 97.94 73 HIS B O 1
ATOM 3029 N N . VAL B 1 74 ? -15.766 30.266 9.766 1 98.25 74 VAL B N 1
ATOM 3030 C CA . VAL B 1 74 ? -16.438 29.266 10.594 1 98.25 74 VAL B CA 1
ATOM 3031 C C . VAL B 1 74 ? -15.461 28.75 11.648 1 98.25 74 VAL B C 1
ATOM 3033 O O . VAL B 1 74 ? -15.797 28.688 12.836 1 98.25 74 VAL B O 1
ATOM 3036 N N . MET B 1 75 ? -14.258 28.438 11.258 1 98.31 75 MET B N 1
ATOM 3037 C CA . MET B 1 75 ? -13.297 27.812 12.164 1 98.31 75 MET B CA 1
ATOM 3038 C C . MET B 1 75 ? -12.828 28.797 13.219 1 98.31 75 MET B C 1
ATOM 3040 O O . MET B 1 75 ? -12.562 28.422 14.359 1 98.31 75 MET B O 1
ATOM 3044 N N . ARG B 1 76 ? -12.727 30.016 12.859 1 98 76 ARG B N 1
ATOM 3045 C CA . ARG B 1 76 ? -12.352 31.031 13.844 1 98 76 ARG B CA 1
ATOM 3046 C C . ARG B 1 76 ? -13.445 31.203 14.891 1 98 76 ARG B C 1
ATOM 3048 O O . ARG B 1 76 ? -13.148 31.359 16.078 1 98 76 ARG B O 1
ATOM 3055 N N . VAL B 1 77 ? -14.672 31.234 14.453 1 98.12 77 VAL B N 1
ATOM 3056 C CA . VAL B 1 77 ? -15.789 31.344 15.391 1 98.12 77 VAL B CA 1
ATOM 3057 C C . VAL B 1 77 ? -15.797 30.141 16.328 1 98.12 77 VAL B C 1
ATOM 3059 O O . VAL B 1 77 ? -15.906 30.312 17.547 1 98.12 77 VAL B O 1
ATOM 3062 N N . LEU B 1 78 ? -15.625 29 15.727 1 97.94 78 LEU B N 1
ATOM 3063 C CA . LEU B 1 78 ? -15.633 27.781 16.531 1 97.94 78 LEU B CA 1
ATOM 3064 C C . LEU B 1 78 ? -14.438 27.75 17.484 1 97.94 78 LEU B C 1
ATOM 3066 O O . LEU B 1 78 ? -14.539 27.234 18.609 1 97.94 78 LEU B O 1
ATOM 3070 N N . ARG B 1 79 ? -13.312 28.203 17.031 1 97.81 79 ARG B N 1
ATOM 3071 C CA . ARG B 1 79 ? -12.125 28.297 17.891 1 97.81 79 ARG B CA 1
ATOM 3072 C C . ARG B 1 79 ? -12.391 29.188 19.109 1 97.81 79 ARG B C 1
ATOM 3074 O O . ARG B 1 79 ? -11.984 28.844 20.219 1 97.81 79 ARG B O 1
ATOM 3081 N N . GLN B 1 80 ? -13.039 30.266 18.922 1 97.44 80 GLN B N 1
ATOM 3082 C CA . GLN B 1 80 ? -13.367 31.203 20 1 97.44 80 GLN B CA 1
ATOM 3083 C C . GLN B 1 80 ? -14.297 30.562 21.031 1 97.44 80 GLN B C 1
ATOM 3085 O O . GLN B 1 80 ? -14.203 30.859 22.219 1 97.44 80 GLN B O 1
ATOM 3090 N N . GLN B 1 81 ? -15.141 29.703 20.547 1 96.5 81 GLN B N 1
ATOM 3091 C CA . GLN B 1 81 ? -16.047 28.984 21.453 1 96.5 81 GLN B CA 1
ATOM 3092 C C . GLN B 1 81 ? -15.281 28 22.328 1 96.5 81 GLN B C 1
ATOM 3094 O O . GLN B 1 81 ? -15.773 27.609 23.391 1 96.5 81 GLN B O 1
ATOM 3099 N N . ASP B 1 82 ? -14.141 27.578 21.906 1 96.19 82 ASP B N 1
ATOM 3100 C CA . ASP B 1 82 ? -13.188 26.766 22.641 1 96.19 82 ASP B CA 1
ATOM 3101 C C . ASP B 1 82 ? -13.812 25.438 23.062 1 96.19 82 ASP B C 1
ATOM 3103 O O . ASP B 1 82 ? -13.594 24.969 24.188 1 96.19 82 ASP B O 1
ATOM 3107 N N . GLU B 1 83 ? -14.625 24.844 22.172 1 95.38 83 GLU B N 1
ATOM 3108 C CA . GLU B 1 83 ? -15.25 23.547 22.453 1 95.38 83 GLU B CA 1
ATOM 3109 C C . GLU B 1 83 ? -14.555 22.422 21.719 1 95.38 83 GLU B C 1
ATOM 3111 O O . GLU B 1 83 ? -14.672 21.25 22.094 1 95.38 83 GLU B O 1
ATOM 3116 N N . LEU B 1 84 ? -13.898 22.781 20.656 1 96.25 84 LEU B N 1
ATOM 3117 C CA . LEU B 1 84 ? -13.219 21.797 19.828 1 96.25 84 LEU B CA 1
ATOM 3118 C C . LEU B 1 84 ? -11.719 21.812 20.078 1 96.25 84 LEU B C 1
ATOM 3120 O O . LEU B 1 84 ? -11.031 22.766 19.703 1 96.25 84 LEU B O 1
ATOM 3124 N N . VAL B 1 85 ? -11.242 20.781 20.656 1 94.88 85 VAL B N 1
ATOM 3125 C CA . VAL B 1 85 ? -9.859 20.703 21.109 1 94.88 85 VAL B CA 1
ATOM 3126 C C . VAL B 1 85 ? -8.914 20.828 19.906 1 94.88 85 VAL B C 1
ATOM 3128 O O . VAL B 1 85 ? -7.824 21.391 20.031 1 94.88 85 VAL B O 1
ATOM 3131 N N . ALA B 1 86 ? -9.344 20.359 18.734 1 95.38 86 ALA B N 1
ATOM 3132 C CA . ALA B 1 86 ? -8.516 20.406 17.531 1 95.38 86 ALA B CA 1
ATOM 3133 C C . ALA B 1 86 ? -8.086 21.844 17.219 1 95.38 86 ALA B C 1
ATOM 3135 O O . ALA B 1 86 ? -6.957 22.062 16.781 1 95.38 86 ALA B O 1
ATOM 3136 N N . LEU B 1 87 ? -8.867 22.781 17.484 1 97 87 LEU B N 1
ATOM 3137 C CA . LEU B 1 87 ? -8.641 24.156 17.078 1 97 87 LEU B CA 1
ATOM 3138 C C . LEU B 1 87 ? -7.711 24.875 18.047 1 97 87 LEU B C 1
ATOM 3140 O O . LEU B 1 87 ? -7.246 25.984 17.766 1 97 87 LEU B O 1
ATOM 3144 N N . ARG B 1 88 ? -7.406 24.25 19.156 1 93.81 88 ARG B N 1
ATOM 3145 C CA . ARG B 1 88 ? -6.441 24.828 20.094 1 93.81 88 ARG B CA 1
ATOM 3146 C C . ARG B 1 88 ? -5.027 24.781 19.516 1 93.81 88 ARG B C 1
ATOM 3148 O O . ARG B 1 88 ? -4.148 25.516 19.953 1 93.81 88 ARG B O 1
ATOM 3155 N N . GLY B 1 89 ? -4.836 23.922 18.562 1 91.88 89 GLY B N 1
ATOM 3156 C CA . GLY B 1 89 ? -3.531 23.781 17.938 1 91.88 89 GLY B CA 1
ATOM 3157 C C . GLY B 1 89 ? -3.379 24.641 16.688 1 91.88 89 GLY B C 1
ATOM 3158 O O . GLY B 1 89 ? -2.717 24.234 15.727 1 91.88 89 GLY B O 1
ATOM 3159 N N . TRP B 1 90 ? -4.008 25.781 16.734 1 93.56 90 TRP B N 1
ATOM 3160 C CA . TRP B 1 90 ? -3.967 26.703 15.586 1 93.56 90 TRP B CA 1
ATOM 3161 C C . TRP B 1 90 ? -2.529 27.078 15.242 1 93.56 90 TRP B C 1
ATOM 3163 O O . TRP B 1 90 ? -1.725 27.359 16.141 1 93.56 90 TRP B O 1
ATOM 3173 N N . ARG B 1 91 ? -2.074 27.047 13.953 1 88.5 91 ARG B N 1
ATOM 3174 C CA . ARG B 1 91 ? -0.692 27.266 13.539 1 88.5 91 ARG B CA 1
ATOM 3175 C C . ARG B 1 91 ? -0.601 28.391 12.516 1 88.5 91 ARG B C 1
ATOM 3177 O O . ARG B 1 91 ? 0.497 28.812 12.141 1 88.5 91 ARG B O 1
ATOM 3184 N N . ASP B 1 92 ? -1.719 28.859 12.062 1 91.69 92 ASP B N 1
ATOM 3185 C CA . ASP B 1 92 ? -1.759 29.781 10.938 1 91.69 92 ASP B CA 1
ATOM 3186 C C . ASP B 1 92 ? -1.088 29.172 9.703 1 91.69 92 ASP B C 1
ATOM 3188 O O . ASP B 1 92 ? -0.244 29.812 9.078 1 91.69 92 ASP B O 1
ATOM 3192 N N . GLU B 1 93 ? -1.279 27.938 9.453 1 92.25 93 GLU B N 1
ATOM 3193 C CA . GLU B 1 93 ? -0.816 27.156 8.305 1 92.25 93 GLU B CA 1
ATOM 3194 C C . GLU B 1 93 ? -1.986 26.531 7.551 1 92.25 93 GLU B C 1
ATOM 3196 O O . GLU B 1 93 ? -2.789 25.812 8.141 1 92.25 93 GLU B O 1
ATOM 3201 N N . MET B 1 94 ? -1.987 26.844 6.246 1 96.38 94 MET B N 1
ATOM 3202 C CA . MET B 1 94 ? -3.117 26.375 5.449 1 96.38 94 MET B CA 1
ATOM 3203 C C . MET B 1 94 ? -2.75 25.125 4.664 1 96.38 94 MET B C 1
ATOM 3205 O O . MET B 1 94 ? -1.632 25.016 4.156 1 96.38 94 MET B O 1
ATOM 3209 N N . TYR B 1 95 ? -3.707 24.219 4.613 1 96.94 95 TYR B N 1
ATOM 3210 C CA . TYR B 1 95 ? -3.6 23.016 3.779 1 96.94 95 TYR B CA 1
ATOM 3211 C C . TYR B 1 95 ? -4.523 23.109 2.57 1 96.94 95 TYR B C 1
ATOM 3213 O O . TYR B 1 95 ? -5.652 23.594 2.682 1 96.94 95 TYR B O 1
ATOM 3221 N N . ASN B 1 96 ? -4.012 22.672 1.423 1 96.69 96 ASN B N 1
ATOM 3222 C CA . ASN B 1 96 ? -4.879 22.484 0.265 1 96.69 96 ASN B CA 1
ATOM 3223 C C . ASN B 1 96 ? -5.801 21.281 0.439 1 96.69 96 ASN B C 1
ATOM 3225 O O . ASN B 1 96 ? -5.367 20.219 0.882 1 96.69 96 ASN B O 1
ATOM 3229 N N . VAL B 1 97 ? -7.055 21.5 0.163 1 96.75 97 VAL B N 1
ATOM 3230 C CA . VAL B 1 97 ? -8.008 20.391 0.133 1 96.75 97 VAL B CA 1
ATOM 3231 C C . VAL B 1 97 ? -8.297 20 -1.313 1 96.75 97 VAL B C 1
ATOM 3233 O O . VAL B 1 97 ? -8.891 20.766 -2.066 1 96.75 97 VAL B O 1
ATOM 3236 N N . MET B 1 98 ? -7.871 18.844 -1.617 1 92.75 98 MET B N 1
ATOM 3237 C CA . MET B 1 98 ? -7.98 18.344 -2.984 1 92.75 98 MET B CA 1
ATOM 3238 C C . MET B 1 98 ? -8.586 16.938 -3.002 1 92.75 98 MET B C 1
ATOM 3240 O O . MET B 1 98 ? -8.469 16.188 -2.029 1 92.75 98 MET B O 1
ATOM 3244 N N . ARG B 1 99 ? -9.211 16.672 -4.098 1 86.81 99 ARG B N 1
ATOM 3245 C CA . ARG B 1 99 ? -9.703 15.305 -4.277 1 86.81 99 ARG B CA 1
ATOM 3246 C C . ARG B 1 99 ? -8.562 14.344 -4.574 1 86.81 99 ARG B C 1
ATOM 3248 O O . ARG B 1 99 ? -8.539 13.219 -4.062 1 86.81 99 ARG B O 1
ATOM 3255 N N . THR B 1 100 ? -7.766 14.734 -5.418 1 87.56 100 THR B N 1
ATOM 3256 C CA . THR B 1 100 ? -6.531 14.031 -5.742 1 87.56 100 THR B CA 1
ATOM 3257 C C . THR B 1 100 ? -5.324 14.938 -5.547 1 87.56 100 THR B C 1
ATOM 3259 O O . THR B 1 100 ? -5.43 16.156 -5.695 1 87.56 100 THR B O 1
ATOM 3262 N N . PHE B 1 101 ? -4.223 14.406 -5.211 1 87.19 101 PHE B N 1
ATOM 3263 C CA . PHE B 1 101 ? -3.053 15.195 -4.844 1 87.19 101 PHE B CA 1
ATOM 3264 C C . PHE B 1 101 ? -2.693 16.188 -5.945 1 87.19 101 PHE B C 1
ATOM 3266 O O . PHE B 1 101 ? -2.262 17.297 -5.668 1 87.19 101 PHE B O 1
ATOM 3273 N N . SER B 1 102 ? -2.863 15.82 -7.207 1 82.44 102 SER B N 1
ATOM 3274 C CA . SER B 1 102 ? -2.457 16.719 -8.289 1 82.44 102 SER B CA 1
ATOM 3275 C C . SER B 1 102 ? -3.633 17.547 -8.781 1 82.44 102 SER B C 1
ATOM 3277 O O . SER B 1 102 ? -3.49 18.344 -9.719 1 82.44 102 SER B O 1
ATOM 3279 N N . GLY B 1 103 ? -4.703 17.438 -8.156 1 85.75 103 GLY B N 1
ATOM 3280 C CA . GLY B 1 103 ? -5.863 18.203 -8.594 1 85.75 103 GLY B CA 1
ATOM 3281 C C . GLY B 1 103 ? -5.875 19.625 -8.078 1 85.75 103 GLY B C 1
ATOM 3282 O O . GLY B 1 103 ? -5.062 19.984 -7.23 1 85.75 103 GLY B O 1
ATOM 3283 N N . ARG B 1 104 ? -6.754 20.422 -8.672 1 90.75 104 ARG B N 1
ATOM 3284 C CA . ARG B 1 104 ? -6.949 21.781 -8.18 1 90.75 104 ARG B CA 1
ATOM 3285 C C . ARG B 1 104 ? -7.625 21.781 -6.812 1 90.75 104 ARG B C 1
ATOM 3287 O O . ARG B 1 104 ? -8.578 21.031 -6.586 1 90.75 104 ARG B O 1
ATOM 3294 N N . PRO B 1 105 ? -7.066 22.625 -5.922 1 95.62 105 PRO B N 1
ATOM 3295 C CA . PRO B 1 105 ? -7.691 22.672 -4.598 1 95.62 105 PRO B CA 1
ATOM 3296 C C . PRO B 1 105 ? -9.117 23.219 -4.641 1 95.62 105 PRO B C 1
ATOM 3298 O O . PRO B 1 105 ? -9.406 24.156 -5.395 1 95.62 105 PRO B O 1
ATOM 3301 N N . TYR B 1 106 ? -9.977 22.641 -3.865 1 96.5 106 TYR B N 1
ATOM 3302 C CA . TYR B 1 106 ? -11.344 23.109 -3.711 1 96.5 106 TYR B CA 1
ATOM 3303 C C . TYR B 1 106 ? -11.414 24.281 -2.73 1 96.5 106 TYR B C 1
ATOM 3305 O O . TYR B 1 106 ? -12.266 25.156 -2.857 1 96.5 106 TYR B O 1
ATOM 3313 N N . PHE B 1 107 ? -10.562 24.234 -1.804 1 97.75 107 PHE B N 1
ATOM 3314 C CA . PHE B 1 107 ? -10.367 25.297 -0.82 1 97.75 107 PHE B CA 1
ATOM 3315 C C . PHE B 1 107 ? -9.148 25 0.049 1 97.75 107 PHE B C 1
ATOM 3317 O O . PHE B 1 107 ? -8.477 23.984 -0.134 1 97.75 107 PHE B O 1
ATOM 3324 N N . GLN B 1 108 ? -8.828 25.938 0.883 1 97.88 108 GLN B N 1
ATOM 3325 C CA . GLN B 1 108 ? -7.797 25.766 1.899 1 97.88 108 GLN B CA 1
ATOM 3326 C C . GLN B 1 108 ? -8.391 25.812 3.303 1 97.88 108 GLN B C 1
ATOM 3328 O O . GLN B 1 108 ? -9.453 26.406 3.512 1 97.88 108 GLN B O 1
ATOM 3333 N N . VAL B 1 109 ? -7.746 25.141 4.152 1 97.88 109 VAL B N 1
ATOM 3334 C CA . VAL B 1 109 ? -8.219 25.141 5.535 1 97.88 109 VAL B CA 1
ATOM 3335 C C . VAL B 1 109 ? -7.027 25.141 6.488 1 97.88 109 VAL B C 1
ATOM 3337 O O . VAL B 1 109 ? -5.957 24.625 6.156 1 97.88 109 VAL B O 1
ATOM 3340 N N . GLU B 1 110 ? -7.293 25.812 7.621 1 97.44 110 GLU B N 1
ATOM 3341 C CA . GLU B 1 110 ? -6.281 25.781 8.672 1 97.44 110 GLU B CA 1
ATOM 3342 C C . GLU B 1 110 ? -5.941 24.344 9.062 1 97.44 110 GLU B C 1
ATOM 3344 O O . GLU B 1 110 ? -6.836 23.516 9.266 1 97.44 110 GLU B O 1
ATOM 3349 N N . ARG B 1 111 ? -4.684 24.062 9.219 1 95.31 111 ARG B N 1
ATOM 3350 C CA . ARG B 1 111 ? -4.176 22.734 9.531 1 95.31 111 ARG B CA 1
ATOM 3351 C C . ARG B 1 111 ? -4.898 22.141 10.734 1 95.31 111 ARG B C 1
ATOM 3353 O O . ARG B 1 111 ? -5.277 20.969 10.719 1 95.31 111 ARG B O 1
ATOM 3360 N N . ALA B 1 112 ? -5.102 22.891 11.742 1 95.31 112 ALA B N 1
ATOM 3361 C CA . ALA B 1 112 ? -5.715 22.422 12.984 1 95.31 112 ALA B CA 1
ATOM 3362 C C . ALA B 1 112 ? -7.176 22.047 12.766 1 95.31 112 ALA B C 1
ATOM 3364 O O . ALA B 1 112 ? -7.77 21.328 13.57 1 95.31 112 ALA B O 1
ATOM 3365 N N . ALA B 1 113 ? -7.781 22.516 11.703 1 97.75 113 ALA B N 1
ATOM 3366 C CA . ALA B 1 113 ? -9.195 22.281 11.43 1 97.75 113 ALA B CA 1
ATOM 3367 C C . ALA B 1 113 ? -9.383 21.109 10.469 1 97.75 113 ALA B C 1
ATOM 3369 O O . ALA B 1 113 ? -10.508 20.641 10.266 1 97.75 113 ALA B O 1
ATOM 3370 N N . SER B 1 114 ? -8.312 20.594 9.883 1 97.5 114 SER B N 1
ATOM 3371 C CA . SER B 1 114 ? -8.391 19.578 8.836 1 97.5 114 SER B CA 1
ATOM 3372 C C . SER B 1 114 ? -9.07 18.312 9.344 1 97.5 114 SER B C 1
ATOM 3374 O O . SER B 1 114 ? -9.875 17.703 8.633 1 97.5 114 SER B O 1
ATOM 3376 N N . SER B 1 115 ? -8.797 17.938 10.578 1 96.12 115 SER B N 1
ATOM 3377 C CA . SER B 1 115 ? -9.336 16.703 11.141 1 96.12 115 SER B CA 1
ATOM 3378 C C . SER B 1 115 ? -10.82 16.844 11.453 1 96.12 115 SER B C 1
ATOM 3380 O O . SER B 1 115 ? -11.555 15.844 11.469 1 96.12 115 SER B O 1
ATOM 3382 N N . LEU B 1 116 ? -11.289 18.062 11.727 1 97.25 116 LEU B N 1
ATOM 3383 C CA . LEU B 1 116 ? -12.695 18.297 12.047 1 97.25 116 LEU B CA 1
ATOM 3384 C C . LEU B 1 116 ? -13.578 17.984 10.844 1 97.25 116 LEU B C 1
ATOM 3386 O O . LEU B 1 116 ? -14.688 17.484 11 1 97.25 116 LEU B O 1
ATOM 3390 N N . ILE B 1 117 ? -13.008 18.297 9.688 1 97.06 117 ILE B N 1
ATOM 3391 C CA . ILE B 1 117 ? -13.805 18.062 8.492 1 97.06 117 ILE B CA 1
ATOM 3392 C C . ILE B 1 117 ? -13.227 16.875 7.707 1 97.06 117 ILE B C 1
ATOM 3394 O O . ILE B 1 117 ? -13.602 16.656 6.555 1 97.06 117 ILE B O 1
ATOM 3398 N N . GLY B 1 118 ? -12.305 16.188 8.25 1 96.12 118 GLY B N 1
ATOM 3399 C CA . GLY B 1 118 ? -11.812 14.898 7.785 1 96.12 118 GLY B CA 1
ATOM 3400 C C . GLY B 1 118 ? -11.32 14.93 6.352 1 96.12 118 GLY B C 1
ATOM 3401 O O . GLY B 1 118 ? -11.609 14.016 5.574 1 96.12 118 GLY B O 1
ATOM 3402 N N . VAL B 1 119 ? -10.617 15.969 5.957 1 96.31 119 VAL B N 1
ATOM 3403 C CA . VAL B 1 119 ? -10.07 16.078 4.609 1 96.31 119 VAL B CA 1
ATOM 3404 C C . VAL B 1 119 ? -8.734 15.344 4.535 1 96.31 119 VAL B C 1
ATOM 3406 O O . VAL B 1 119 ? -8.039 15.195 5.547 1 96.31 119 VAL B O 1
ATOM 3409 N N . MET B 1 120 ? -8.414 14.914 3.357 1 95.38 120 MET B N 1
ATOM 3410 C CA . MET B 1 120 ? -7.109 14.281 3.176 1 95.38 120 MET B CA 1
ATOM 3411 C C . MET B 1 120 ? -5.98 15.289 3.359 1 95.38 120 MET B C 1
ATOM 3413 O O . MET B 1 120 ? -6.027 16.391 2.805 1 95.38 120 MET B O 1
ATOM 3417 N N . THR B 1 121 ? -5.109 14.914 4.156 1 96.62 121 THR B N 1
ATOM 3418 C CA . THR B 1 121 ? -3.934 15.75 4.363 1 96.62 121 THR B CA 1
ATOM 3419 C C . THR B 1 121 ? -2.676 15.055 3.85 1 96.62 121 THR B C 1
ATOM 3421 O O . THR B 1 121 ? -2.674 13.836 3.643 1 96.62 121 THR B O 1
ATOM 3424 N N . TYR B 1 122 ? -1.654 15.859 3.629 1 97 122 TYR B N 1
ATOM 3425 C CA . TYR B 1 122 ? -0.391 15.383 3.076 1 97 122 TYR B CA 1
ATOM 3426 C C . TYR B 1 122 ? 0.787 15.867 3.912 1 97 122 TYR B C 1
ATOM 3428 O O . TYR B 1 122 ? 0.785 17 4.402 1 97 122 TYR B O 1
ATOM 3436 N N . GLY B 1 123 ? 1.721 15.016 4.09 1 97.38 123 GLY B N 1
ATOM 3437 C CA . GLY B 1 123 ? 2.934 15.359 4.816 1 97.38 123 GLY B CA 1
ATOM 3438 C C . GLY B 1 123 ? 4.156 14.617 4.316 1 97.38 123 GLY B C 1
ATOM 3439 O O . GLY B 1 123 ? 4.043 13.695 3.502 1 97.38 123 GLY B O 1
ATOM 3440 N N . VAL B 1 124 ? 5.316 15.078 4.742 1 98.56 124 VAL B N 1
ATOM 3441 C CA . VAL B 1 124 ? 6.582 14.438 4.402 1 98.56 124 VAL B CA 1
ATOM 3442 C C . VAL B 1 124 ? 7.238 13.883 5.664 1 98.56 124 VAL B C 1
ATOM 3444 O O . VAL B 1 124 ? 7.172 14.5 6.727 1 98.56 124 VAL B O 1
ATOM 3447 N N . HIS B 1 125 ? 7.77 12.734 5.57 1 98.81 125 HIS B N 1
ATOM 3448 C CA . HIS B 1 125 ? 8.516 12.086 6.645 1 98.81 125 HIS B CA 1
ATOM 3449 C C . HIS B 1 125 ? 9.875 11.594 6.16 1 98.81 125 HIS B C 1
ATOM 3451 O O . HIS B 1 125 ? 9.961 10.898 5.145 1 98.81 125 HIS B O 1
ATOM 3457 N N . ILE B 1 126 ? 10.945 11.922 6.859 1 98.81 126 ILE B N 1
ATOM 3458 C CA . ILE B 1 126 ? 12.305 11.625 6.422 1 98.81 126 ILE B CA 1
ATOM 3459 C C . ILE B 1 126 ? 12.977 10.695 7.43 1 98.81 126 ILE B C 1
ATOM 3461 O O . ILE B 1 126 ? 13.164 11.062 8.594 1 98.81 126 ILE B O 1
ATOM 3465 N N . ASN B 1 127 ? 13.297 9.539 6.973 1 98.81 127 ASN B N 1
ATOM 3466 C CA . ASN B 1 127 ? 14.164 8.641 7.738 1 98.81 127 ASN B CA 1
ATOM 3467 C C . ASN B 1 127 ? 15.641 8.969 7.523 1 98.81 127 ASN B C 1
ATOM 3469 O O . ASN B 1 127 ? 16.188 8.727 6.445 1 98.81 127 ASN B O 1
ATOM 3473 N N . GLY B 1 128 ? 16.25 9.539 8.531 1 98.62 128 GLY B N 1
ATOM 3474 C CA . GLY B 1 128 ? 17.703 9.656 8.516 1 98.62 128 GLY B CA 1
ATOM 3475 C C . GLY B 1 128 ? 18.406 8.43 9.055 1 98.62 128 GLY B C 1
ATOM 3476 O O . GLY B 1 128 ? 18.047 7.918 10.117 1 98.62 128 GLY B O 1
ATOM 3477 N N . TYR B 1 129 ? 19.359 7.895 8.305 1 98.62 129 TYR B N 1
ATOM 3478 C CA . TYR B 1 129 ? 20.047 6.695 8.773 1 98.62 129 TYR B CA 1
ATOM 3479 C C . TYR B 1 129 ? 21.516 6.723 8.391 1 98.62 129 TYR B C 1
ATOM 3481 O O . TYR B 1 129 ? 21.938 7.559 7.586 1 98.62 129 TYR B O 1
ATOM 3489 N N . THR B 1 130 ? 22.281 5.938 9.008 1 98 130 THR B N 1
ATOM 3490 C CA . THR B 1 130 ? 23.703 5.762 8.742 1 98 130 THR B CA 1
ATOM 3491 C C . THR B 1 130 ? 24.156 4.359 9.141 1 98 130 THR B C 1
ATOM 3493 O O . THR B 1 130 ? 23.344 3.518 9.516 1 98 130 THR B O 1
ATOM 3496 N N . TYR B 1 131 ? 25.391 4.074 8.906 1 97 131 TYR B N 1
ATOM 3497 C CA . TYR B 1 131 ? 25.969 2.801 9.312 1 97 131 TYR B CA 1
ATOM 3498 C C . TYR B 1 131 ? 27.047 3.008 10.375 1 97 131 TYR B C 1
ATOM 3500 O O . TYR B 1 131 ? 27.859 3.93 10.281 1 97 131 TYR B O 1
ATOM 3508 N N . SER B 1 132 ? 26.984 2.176 11.391 1 95.38 132 SER B N 1
ATOM 3509 C CA . SER B 1 132 ? 28.062 2.178 12.375 1 95.38 132 SER B CA 1
ATOM 3510 C C . SER B 1 132 ? 29.375 1.671 11.766 1 95.38 132 SER B C 1
ATOM 3512 O O . SER B 1 132 ? 29.375 1.105 10.672 1 95.38 132 SER B O 1
ATOM 3514 N N . PRO B 1 133 ? 30.422 1.906 12.516 1 93.25 133 PRO B N 1
ATOM 3515 C CA . PRO B 1 133 ? 31.703 1.434 12 1 93.25 133 PRO B CA 1
ATOM 3516 C C . PRO B 1 133 ? 31.719 -0.071 11.75 1 93.25 133 PRO B C 1
ATOM 3518 O O . PRO B 1 133 ? 32.406 -0.539 10.836 1 93.25 133 PRO B O 1
ATOM 3521 N N . ASP B 1 134 ? 30.922 -0.796 12.438 1 93.56 134 ASP B N 1
ATOM 3522 C CA . ASP B 1 134 ? 30.875 -2.246 12.266 1 93.56 134 ASP B CA 1
ATOM 3523 C C . ASP B 1 134 ? 29.844 -2.646 11.219 1 93.56 134 ASP B C 1
ATOM 3525 O O . ASP B 1 134 ? 29.562 -3.832 11.047 1 93.56 134 ASP B O 1
ATOM 3529 N N . GLY B 1 135 ? 29.234 -1.729 10.648 1 92.94 135 GLY B N 1
ATOM 3530 C CA . GLY B 1 135 ? 28.375 -1.998 9.508 1 92.94 135 GLY B CA 1
ATOM 3531 C C . GLY B 1 135 ? 26.922 -2.168 9.875 1 92.94 135 GLY B C 1
ATOM 3532 O O . GLY B 1 135 ? 26.109 -2.625 9.062 1 92.94 135 GLY B O 1
ATOM 3533 N N . LYS B 1 136 ? 26.609 -1.785 11.023 1 94.94 136 LYS B N 1
ATOM 3534 C CA . LYS B 1 136 ? 25.234 -1.923 11.469 1 94.94 136 LYS B CA 1
ATOM 3535 C C . LYS B 1 136 ? 24.391 -0.707 11.062 1 94.94 136 LYS B C 1
ATOM 3537 O O . LYS B 1 136 ? 24.844 0.432 11.195 1 94.94 136 LYS B O 1
ATOM 3542 N N . LEU B 1 137 ? 23.219 -0.996 10.516 1 97.19 137 LEU B N 1
ATOM 3543 C CA . LEU B 1 137 ? 22.297 0.064 10.133 1 97.19 137 LEU B CA 1
ATOM 3544 C C . LEU B 1 137 ? 21.734 0.769 11.367 1 97.19 137 LEU B C 1
ATOM 3546 O O . LEU B 1 137 ? 21.219 0.12 12.273 1 97.19 137 LEU B O 1
ATOM 3550 N N . MET B 1 138 ? 21.953 2.139 11.406 1 98.25 138 MET B N 1
ATOM 3551 C CA . MET B 1 138 ? 21.5 2.99 12.5 1 98.25 138 MET B CA 1
ATOM 3552 C C . MET B 1 138 ? 20.5 4.031 12 1 98.25 138 MET B C 1
ATOM 3554 O O . MET B 1 138 ? 20.578 4.48 10.859 1 98.25 138 MET B O 1
ATOM 3558 N N . MET B 1 139 ? 19.578 4.422 12.828 1 98.5 139 MET B N 1
ATOM 3559 C CA . MET B 1 139 ? 18.562 5.379 12.43 1 98.5 139 MET B CA 1
ATOM 3560 C C . MET B 1 139 ? 18.5 6.551 13.406 1 98.5 139 MET B C 1
ATOM 3562 O O . MET B 1 139 ? 18.609 6.363 14.617 1 98.5 139 MET B O 1
ATOM 3566 N N . TRP B 1 140 ? 18.375 7.727 12.898 1 98.5 140 TRP B N 1
ATOM 3567 C CA . TRP B 1 140 ? 18.172 8.922 13.703 1 98.5 140 TRP B CA 1
ATOM 3568 C C . TRP B 1 140 ? 16.703 9.07 14.086 1 98.5 140 TRP B C 1
ATOM 3570 O O . TRP B 1 140 ? 15.828 9.102 13.219 1 98.5 140 TRP B O 1
ATOM 3580 N N . ILE B 1 141 ? 16.469 9.164 15.406 1 98 141 ILE B N 1
ATOM 3581 C CA . ILE B 1 141 ? 15.133 9.336 15.953 1 98 141 ILE B CA 1
ATOM 3582 C C . ILE B 1 141 ? 15.039 10.68 16.672 1 98 141 ILE B C 1
ATOM 3584 O O . ILE B 1 141 ? 15.891 11.008 17.5 1 98 141 ILE B O 1
ATOM 3588 N N . GLY B 1 142 ? 14.062 11.445 16.234 1 96.62 142 GLY B N 1
ATOM 3589 C CA . GLY B 1 142 ? 13.82 12.688 16.953 1 96.62 142 GLY B CA 1
ATOM 3590 C C . GLY B 1 142 ? 12.953 12.508 18.188 1 96.62 142 GLY B C 1
ATOM 3591 O O . GLY B 1 142 ? 12.109 11.609 18.234 1 96.62 142 GLY B O 1
ATOM 3592 N N . HIS B 1 143 ? 13.211 13.297 19.156 1 95.81 143 HIS B N 1
ATOM 3593 C CA . HIS B 1 143 ? 12.352 13.43 20.328 1 95.81 143 HIS B CA 1
ATOM 3594 C C . HIS B 1 143 ? 11.641 14.773 20.344 1 95.81 143 HIS B C 1
ATOM 3596 O O . HIS B 1 143 ? 12.281 15.828 20.375 1 95.81 143 HIS B O 1
ATOM 3602 N N . ARG B 1 144 ? 10.352 14.727 20.281 1 94.5 144 ARG B N 1
ATOM 3603 C CA . ARG B 1 144 ? 9.539 15.938 20.156 1 94.5 144 ARG B CA 1
ATOM 3604 C C . ARG B 1 144 ? 9.586 16.766 21.438 1 94.5 144 ARG B C 1
ATOM 3606 O O . ARG B 1 144 ? 9.539 16.203 22.531 1 94.5 144 ARG B O 1
ATOM 3613 N N . SER B 1 145 ? 9.594 18.062 21.266 1 92.06 145 SER B N 1
ATOM 3614 C CA . SER B 1 145 ? 9.586 18.969 22.391 1 92.06 145 SER B CA 1
ATOM 3615 C C . SER B 1 145 ? 8.289 18.844 23.188 1 92.06 145 SER B C 1
ATOM 3617 O O . SER B 1 145 ? 7.242 18.516 22.641 1 92.06 145 SER B O 1
ATOM 3619 N N . LYS B 1 146 ? 8.359 19.219 24.5 1 91.06 146 LYS B N 1
ATOM 3620 C CA . LYS B 1 146 ? 7.184 19.203 25.375 1 91.06 146 LYS B CA 1
ATOM 3621 C C . LYS B 1 146 ? 6.207 20.312 25 1 91.06 146 LYS B C 1
ATOM 3623 O O . LYS B 1 146 ? 5.031 20.25 25.359 1 91.06 146 LYS B O 1
ATOM 3628 N N . SER B 1 147 ? 6.688 21.219 24.25 1 86.5 147 SER B N 1
ATOM 3629 C CA . SER B 1 147 ? 5.879 22.391 23.922 1 86.5 147 SER B CA 1
ATOM 3630 C C . SER B 1 147 ? 5.098 22.188 22.641 1 86.5 147 SER B C 1
ATOM 3632 O O . SER B 1 147 ? 4.246 23 22.281 1 86.5 147 SER B O 1
ATOM 3634 N N . LYS B 1 148 ? 5.391 21.062 21.906 1 85.62 148 LYS B N 1
ATOM 3635 C CA . LYS B 1 148 ? 4.648 20.828 20.672 1 85.62 148 LYS B CA 1
ATOM 3636 C C . LYS B 1 148 ? 3.158 20.672 20.938 1 85.62 148 LYS B C 1
ATOM 3638 O O . LYS B 1 148 ? 2.764 19.984 21.891 1 85.62 148 LYS B O 1
ATOM 3643 N N . PRO B 1 149 ? 2.367 21.219 20.125 1 80.31 149 PRO B N 1
ATOM 3644 C CA . PRO B 1 149 ? 0.92 21.141 20.328 1 80.31 149 PRO B CA 1
ATOM 3645 C C . PRO B 1 149 ? 0.381 19.719 20.156 1 80.31 149 PRO B C 1
ATOM 3647 O O . PRO B 1 149 ? -0.62 19.359 20.781 1 80.31 149 PRO B O 1
ATOM 3650 N N . THR B 1 150 ? 1.047 19 19.266 1 81.69 150 THR B N 1
ATOM 3651 C CA . THR B 1 150 ? 0.566 17.656 18.984 1 81.69 150 THR B CA 1
ATOM 3652 C C . THR B 1 150 ? 1.635 16.625 19.328 1 81.69 150 THR B C 1
ATOM 3654 O O . THR B 1 150 ? 2.779 16.734 18.891 1 81.69 150 THR B O 1
ATOM 3657 N N . TYR B 1 151 ? 1.247 15.648 20.203 1 88.31 151 TYR B N 1
ATOM 3658 C CA . TYR B 1 151 ? 2.084 14.523 20.625 1 88.31 151 TYR B CA 1
ATOM 3659 C C . TYR B 1 151 ? 3.381 15.016 21.25 1 88.31 151 TYR B C 1
ATOM 3661 O O . TYR B 1 151 ? 4.473 14.625 20.828 1 88.31 151 TYR B O 1
ATOM 3669 N N . PRO B 1 152 ? 3.281 15.789 22.266 1 90.44 152 PRO B N 1
ATOM 3670 C CA . PRO B 1 152 ? 4.492 16.234 22.953 1 90.44 152 PRO B CA 1
ATOM 3671 C C . PRO B 1 152 ? 5.258 15.102 23.625 1 90.44 152 PRO B C 1
ATOM 3673 O O . PRO B 1 152 ? 4.645 14.141 24.109 1 90.44 152 PRO B O 1
ATOM 3676 N N . ASP B 1 153 ? 6.539 15.117 23.578 1 92.94 153 ASP B N 1
ATOM 3677 C CA . ASP B 1 153 ? 7.422 14.227 24.328 1 92.94 153 ASP B CA 1
ATOM 3678 C C . ASP B 1 153 ? 7.469 12.844 23.688 1 92.94 153 ASP B C 1
ATOM 3680 O O . ASP B 1 153 ? 7.93 11.883 24.312 1 92.94 153 ASP B O 1
ATOM 3684 N N . MET B 1 154 ? 6.953 12.711 22.484 1 95.19 154 MET B N 1
ATOM 3685 C CA . MET B 1 154 ? 6.98 11.43 21.797 1 95.19 154 MET B CA 1
ATOM 3686 C C . MET B 1 154 ? 8.141 11.375 20.797 1 95.19 154 MET B C 1
ATOM 3688 O O . MET B 1 154 ? 8.727 12.406 20.469 1 95.19 154 MET B O 1
ATOM 3692 N N . TYR B 1 155 ? 8.453 10.18 20.422 1 96.5 155 TYR B N 1
ATOM 3693 C CA . TYR B 1 155 ? 9.477 10.008 19.391 1 96.5 155 TYR B CA 1
ATOM 3694 C C . TYR B 1 155 ? 8.922 10.281 18 1 96.5 155 TYR B C 1
ATOM 3696 O O . TYR B 1 155 ? 7.723 10.109 17.766 1 96.5 155 TYR B O 1
ATOM 3704 N N . ASP B 1 156 ? 9.805 10.734 17.141 1 96.94 156 ASP B N 1
ATOM 3705 C CA . ASP B 1 156 ? 9.492 11.148 15.773 1 96.94 156 ASP B CA 1
ATOM 3706 C C . ASP B 1 156 ? 10.547 10.648 14.797 1 96.94 156 ASP B C 1
ATOM 3708 O O . ASP B 1 156 ? 11.586 10.117 15.211 1 96.94 156 ASP B O 1
ATOM 3712 N N . ASN B 1 157 ? 10.203 10.703 13.508 1 98 157 ASN B N 1
ATOM 3713 C CA . ASN B 1 157 ? 11.273 10.57 12.516 1 98 157 ASN B CA 1
ATOM 3714 C C . ASN B 1 157 ? 12.312 11.68 12.656 1 98 157 ASN B C 1
ATOM 3716 O O . ASN B 1 157 ? 12.141 12.602 13.461 1 98 157 ASN B O 1
ATOM 3720 N N . MET B 1 158 ? 13.398 11.539 11.93 1 97.88 158 MET B N 1
ATOM 3721 C CA . MET B 1 158 ? 14.406 12.586 12.023 1 97.88 158 MET B CA 1
ATOM 3722 C C . MET B 1 158 ? 13.812 13.953 11.695 1 97.88 158 MET B C 1
ATOM 3724 O O . MET B 1 158 ? 14.07 14.938 12.391 1 97.88 158 MET B O 1
ATOM 3728 N N . SER B 1 159 ? 13.078 13.945 10.641 1 97.12 159 SER B N 1
ATOM 3729 C CA . SER B 1 159 ? 12.328 15.133 10.242 1 97.12 159 SER B CA 1
ATOM 3730 C C . SER B 1 159 ? 10.977 14.766 9.641 1 97.12 159 SER B C 1
ATOM 3732 O O . SER B 1 159 ? 10.844 13.719 9 1 97.12 159 SER B O 1
ATOM 3734 N N . ALA B 1 160 ? 10.031 15.617 9.898 1 97 160 ALA B N 1
ATOM 3735 C CA . ALA B 1 160 ? 8.695 15.43 9.336 1 97 160 ALA B CA 1
ATOM 3736 C C . ALA B 1 160 ? 7.895 16.734 9.383 1 97 160 ALA B C 1
ATOM 3738 O O . ALA B 1 160 ? 8.188 17.625 10.18 1 97 160 ALA B O 1
ATOM 3739 N N . GLY B 1 161 ? 6.859 16.781 8.539 1 94.88 161 GLY B N 1
ATOM 3740 C CA . GLY B 1 161 ? 5.988 17.953 8.562 1 94.88 161 GLY B CA 1
ATOM 3741 C C . GLY B 1 161 ? 4.832 17.859 7.586 1 94.88 161 GLY B C 1
ATOM 3742 O O . GLY B 1 161 ? 4.922 17.141 6.582 1 94.88 161 GLY B O 1
ATOM 3743 N N . GLY B 1 162 ? 3.83 18.547 7.91 1 94.81 162 GLY B N 1
ATOM 3744 C CA . GLY B 1 162 ? 2.715 18.656 6.98 1 94.81 162 GLY B CA 1
ATOM 3745 C C . GLY 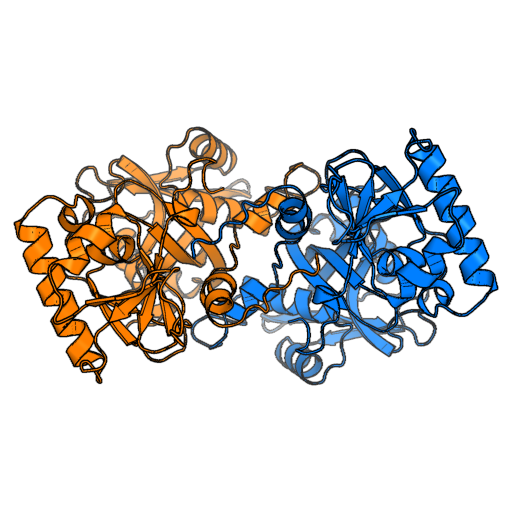B 1 162 ? 3.066 19.422 5.719 1 94.81 162 GLY B C 1
ATOM 3746 O O . GLY B 1 162 ? 3.934 20.297 5.734 1 94.81 162 GLY B O 1
ATOM 3747 N N . LEU B 1 163 ? 2.428 19.031 4.699 1 95.44 163 LEU B N 1
ATOM 3748 C CA . LEU B 1 163 ? 2.664 19.703 3.432 1 95.44 163 LEU B CA 1
ATOM 3749 C C . LEU B 1 163 ? 1.858 21 3.346 1 95.44 163 LEU B C 1
ATOM 3751 O O . LEU B 1 163 ? 0.671 20.969 3.012 1 95.44 163 LEU B O 1
ATOM 3755 N N . THR B 1 164 ? 2.502 22.062 3.539 1 90.19 164 THR B N 1
ATOM 3756 C CA . THR B 1 164 ? 1.887 23.391 3.488 1 90.19 164 THR B CA 1
ATOM 3757 C C . THR B 1 164 ? 1.498 23.75 2.057 1 90.19 164 THR B C 1
ATOM 3759 O O . THR B 1 164 ? 2.232 23.438 1.113 1 90.19 164 THR B O 1
ATOM 3762 N N . ALA B 1 165 ? 0.43 24.484 1.949 1 91 165 ALA B N 1
ATOM 3763 C CA . ALA B 1 165 ? -0.03 24.922 0.633 1 91 165 ALA B CA 1
ATOM 3764 C C . ALA B 1 165 ? 1.051 25.719 -0.086 1 91 165 ALA B C 1
ATOM 3766 O O . ALA B 1 165 ? 1.679 26.594 0.508 1 91 165 ALA B O 1
ATOM 3767 N N . GLY B 1 166 ? 1.302 25.328 -1.339 1 89.75 166 GLY B N 1
ATOM 3768 C CA . GLY B 1 166 ? 2.219 26.109 -2.16 1 89.75 166 GLY B CA 1
ATOM 3769 C C . GLY B 1 166 ? 3.586 25.469 -2.299 1 89.75 166 GLY B C 1
ATOM 3770 O O . GLY B 1 166 ? 4.367 25.828 -3.178 1 89.75 166 GLY B O 1
ATOM 3771 N N . LEU B 1 167 ? 3.91 24.531 -1.483 1 92.81 167 LEU B N 1
ATOM 3772 C CA . LEU B 1 167 ? 5.195 23.844 -1.564 1 92.81 167 LEU B CA 1
ATOM 3773 C C . LEU B 1 167 ? 5.062 22.531 -2.33 1 92.81 167 LEU B C 1
ATOM 3775 O O . LEU B 1 167 ? 4.059 21.828 -2.193 1 92.81 167 LEU B O 1
ATOM 3779 N N . SER B 1 168 ? 6.098 22.25 -3.111 1 95.69 168 SER B N 1
ATOM 3780 C CA . SER B 1 168 ? 6.195 20.891 -3.633 1 95.69 168 SER B CA 1
ATOM 3781 C C . SER B 1 168 ? 6.594 19.906 -2.537 1 95.69 168 SER B C 1
ATOM 3783 O O . SER B 1 168 ? 7.035 20.312 -1.46 1 95.69 168 SER B O 1
ATOM 3785 N N . VAL B 1 169 ? 6.453 18.672 -2.828 1 97.69 169 VAL B N 1
ATOM 3786 C CA . VAL B 1 169 ? 6.766 17.641 -1.855 1 97.69 169 VAL B CA 1
ATOM 3787 C C . VAL B 1 169 ? 8.25 17.672 -1.514 1 97.69 169 VAL B C 1
ATOM 3789 O O . VAL B 1 169 ? 8.625 17.656 -0.339 1 97.69 169 VAL B O 1
ATOM 3792 N N . MET B 1 170 ? 9.094 17.797 -2.512 1 98.06 170 MET B N 1
ATOM 3793 C CA . MET B 1 170 ? 10.539 17.844 -2.303 1 98.06 170 MET B CA 1
ATOM 3794 C C . MET B 1 170 ? 10.938 19.109 -1.551 1 98.06 170 MET B C 1
ATOM 3796 O O . MET B 1 170 ? 11.742 19.062 -0.62 1 98.06 170 MET B O 1
ATOM 3800 N N . GLU B 1 171 ? 10.359 20.219 -1.928 1 97.19 171 GLU B N 1
ATOM 3801 C CA . GLU B 1 171 ? 10.641 21.469 -1.23 1 97.19 171 GLU B CA 1
ATOM 3802 C C . GLU B 1 171 ? 10.289 21.359 0.251 1 97.19 171 GLU B C 1
ATOM 3804 O O . GLU B 1 171 ? 11.047 21.828 1.107 1 97.19 171 GLU B O 1
ATOM 3809 N N . CYS B 1 172 ? 9.156 20.781 0.47 1 97.19 172 CYS B N 1
ATOM 3810 C CA . CYS B 1 172 ? 8.727 20.594 1.852 1 97.19 172 CYS B CA 1
ATOM 3811 C C . CYS B 1 172 ? 9.703 19.703 2.615 1 97.19 172 CYS B C 1
ATOM 3813 O O . CYS B 1 172 ? 10.086 20.031 3.746 1 97.19 172 CYS B O 1
ATOM 3815 N N . ALA B 1 173 ? 10.156 18.625 2.01 1 98.31 173 ALA B N 1
ATOM 3816 C CA . ALA B 1 173 ? 11.086 17.703 2.646 1 98.31 173 ALA B CA 1
ATOM 3817 C C . ALA B 1 173 ? 12.414 18.391 2.953 1 98.31 173 ALA B C 1
ATOM 3819 O O . ALA B 1 173 ? 12.953 18.25 4.055 1 98.31 173 ALA B O 1
ATOM 3820 N N . LEU B 1 174 ? 12.906 19.156 2.023 1 97.81 174 LEU B N 1
ATOM 3821 C CA . LEU B 1 174 ? 14.164 19.875 2.207 1 97.81 174 LEU B CA 1
ATOM 3822 C C . LEU B 1 174 ? 14.039 20.906 3.328 1 97.81 174 LEU B C 1
ATOM 3824 O O . LEU B 1 174 ? 14.938 21.016 4.168 1 97.81 174 LEU B O 1
ATOM 3828 N N . LYS B 1 175 ? 12.93 21.562 3.301 1 95.38 175 LYS B N 1
ATOM 3829 C CA . LYS B 1 175 ? 12.664 22.562 4.324 1 95.38 175 LYS B CA 1
ATOM 3830 C C . LYS B 1 175 ? 12.656 21.938 5.719 1 95.38 175 LYS B C 1
ATOM 3832 O O . LYS B 1 175 ? 13.305 22.453 6.633 1 95.38 175 LYS B O 1
ATOM 3837 N N . GLU B 1 176 ? 11.93 20.828 5.898 1 96.38 176 GLU B N 1
ATOM 3838 C CA . GLU B 1 176 ? 11.82 20.172 7.199 1 96.38 176 GLU B CA 1
ATOM 3839 C C . GLU B 1 176 ? 13.172 19.656 7.676 1 96.38 176 GLU B C 1
ATOM 3841 O O . GLU B 1 176 ? 13.492 19.75 8.859 1 96.38 176 GLU B O 1
ATOM 3846 N N . CYS B 1 177 ? 13.992 19.141 6.781 1 96.75 177 CYS B N 1
ATOM 3847 C CA . CYS B 1 177 ? 15.32 18.656 7.137 1 96.75 177 CYS B CA 1
ATOM 3848 C C . CYS B 1 177 ? 16.203 19.797 7.629 1 96.75 177 CYS B C 1
ATOM 3850 O O . CYS B 1 177 ? 16.953 19.641 8.594 1 96.75 177 CYS B O 1
ATOM 3852 N N . SER B 1 178 ? 16.094 20.891 7 1 94.56 178 SER B N 1
ATOM 3853 C CA . SER B 1 178 ? 16.906 22.047 7.359 1 94.56 178 SER B CA 1
ATOM 3854 C C . SER B 1 178 ? 16.453 22.656 8.68 1 94.56 178 SER B C 1
ATOM 3856 O O . SER B 1 178 ? 17.266 22.969 9.547 1 94.56 178 SER B O 1
ATOM 3858 N N . GLU B 1 179 ? 15.125 22.766 8.898 1 92.56 179 GLU B N 1
ATOM 3859 C CA . GLU B 1 179 ? 14.57 23.422 10.078 1 92.56 179 GLU B CA 1
ATOM 3860 C C . GLU B 1 179 ? 14.656 22.531 11.305 1 92.56 179 GLU B C 1
ATOM 3862 O O . GLU B 1 179 ? 15.062 22.969 12.383 1 92.56 179 GLU B O 1
ATOM 3867 N N . GLU B 1 180 ? 14.344 21.219 11.133 1 93.12 180 GLU B N 1
ATOM 3868 C CA . GLU B 1 180 ? 14.18 20.359 12.297 1 93.12 180 GLU B CA 1
ATOM 3869 C C . GLU B 1 180 ? 15.492 19.656 12.648 1 93.12 180 GLU B C 1
ATOM 3871 O O . GLU B 1 180 ? 15.727 19.297 13.805 1 93.12 180 GLU B O 1
A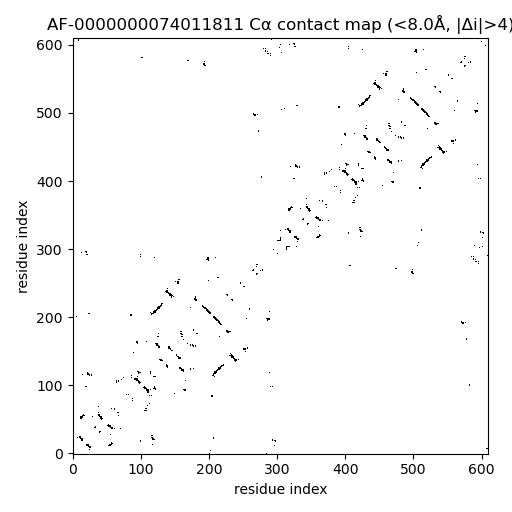TOM 3876 N N . ALA B 1 181 ? 16.422 19.516 11.648 1 95.44 181 ALA B N 1
ATOM 3877 C CA . ALA B 1 181 ? 17.594 18.688 11.922 1 95.44 181 ALA B CA 1
ATOM 3878 C C . ALA B 1 181 ? 18.875 19.359 11.438 1 95.44 181 ALA B C 1
ATOM 3880 O O . ALA B 1 181 ? 19.953 18.781 11.531 1 95.44 181 ALA B O 1
ATOM 3881 N N . ALA B 1 182 ? 18.797 20.547 10.922 1 95.56 182 ALA B N 1
ATOM 3882 C CA . ALA B 1 182 ? 19.938 21.328 10.445 1 95.56 182 ALA B CA 1
ATOM 3883 C C . ALA B 1 182 ? 20.812 20.5 9.5 1 95.56 182 ALA B C 1
ATOM 3885 O O . ALA B 1 182 ? 22.047 20.5 9.633 1 95.56 182 ALA B O 1
ATOM 3886 N N . VAL B 1 183 ? 20.203 19.75 8.609 1 96.31 183 VAL B N 1
ATOM 3887 C CA . VAL B 1 183 ? 20.969 18.969 7.637 1 96.31 183 VAL B CA 1
ATOM 3888 C C . VAL B 1 183 ? 21.594 19.906 6.605 1 96.31 183 VAL B C 1
ATOM 3890 O O . VAL B 1 183 ? 20.906 20.719 5.977 1 96.31 183 VAL B O 1
ATOM 3893 N N . PRO B 1 184 ? 22.875 19.828 6.418 1 95.44 184 PRO B N 1
ATOM 3894 C CA . PRO B 1 184 ? 23.531 20.688 5.438 1 95.44 184 PRO B CA 1
ATOM 3895 C C . PRO B 1 184 ? 23.141 20.375 4 1 95.44 184 PRO B C 1
ATOM 3897 O O . PRO B 1 184 ? 22.828 19.219 3.686 1 95.44 184 PRO B O 1
ATOM 3900 N N . ASP B 1 185 ? 23.281 21.344 3.152 1 94.75 185 ASP B N 1
ATOM 3901 C CA . ASP B 1 185 ? 22.906 21.219 1.747 1 94.75 185 ASP B CA 1
ATOM 3902 C C . ASP B 1 185 ? 23.688 20.094 1.062 1 94.75 185 ASP B C 1
ATOM 3904 O O . ASP B 1 185 ? 23.156 19.406 0.198 1 94.75 185 ASP B O 1
ATOM 3908 N N . GLU B 1 186 ? 24.891 19.922 1.461 1 95.06 186 GLU B N 1
ATOM 3909 C CA . GLU B 1 186 ? 25.75 18.938 0.826 1 95.06 186 GLU B CA 1
ATOM 3910 C C . GLU B 1 186 ? 25.203 17.516 1.034 1 95.06 186 GLU B C 1
ATOM 3912 O O . GLU B 1 186 ? 25.406 16.641 0.195 1 95.06 186 GLU B O 1
ATOM 3917 N N . HIS B 1 187 ? 24.516 17.297 2.178 1 96.12 187 HIS B N 1
ATOM 3918 C CA . HIS B 1 187 ? 23.969 15.984 2.465 1 96.12 187 HIS B CA 1
ATOM 3919 C C . HIS B 1 187 ? 22.562 15.828 1.885 1 96.12 187 HIS B C 1
ATOM 3921 O O . HIS B 1 187 ? 22.125 14.711 1.61 1 96.12 187 HIS B O 1
ATOM 3927 N N . LEU B 1 188 ? 21.891 16.922 1.658 1 96.56 188 LEU B N 1
ATOM 3928 C CA . LEU B 1 188 ? 20.5 16.906 1.202 1 96.56 188 LEU B CA 1
ATOM 3929 C C . LEU B 1 188 ? 20.406 16.406 -0.239 1 96.56 188 LEU B C 1
ATOM 3931 O O . LEU B 1 188 ? 19.328 16.031 -0.708 1 96.56 188 LEU B O 1
ATOM 3935 N N . LYS B 1 189 ? 21.531 16.344 -0.988 1 93.56 189 LYS B N 1
ATOM 3936 C CA . LYS B 1 189 ? 21.562 15.836 -2.359 1 93.56 189 LYS B CA 1
ATOM 3937 C C . LYS B 1 189 ? 21.234 14.352 -2.406 1 93.56 189 LYS B C 1
ATOM 3939 O O . LYS B 1 189 ? 20.828 13.828 -3.453 1 93.56 189 LYS B O 1
ATOM 3944 N N . HIS B 1 190 ? 21.312 13.688 -1.228 1 94.44 190 HIS B N 1
ATOM 3945 C CA . HIS B 1 190 ? 21.078 12.25 -1.164 1 94.44 190 HIS B CA 1
ATOM 3946 C C . HIS B 1 190 ? 19.656 11.945 -0.707 1 94.44 190 HIS B C 1
ATOM 3948 O O . HIS B 1 190 ? 19.281 10.773 -0.564 1 94.44 190 HIS B O 1
ATOM 3954 N N . LEU B 1 191 ? 18.906 13.039 -0.457 1 98.12 191 LEU B N 1
ATOM 3955 C CA . LEU B 1 191 ? 17.516 12.852 -0.051 1 98.12 191 LEU B CA 1
ATOM 3956 C C . LEU B 1 191 ? 16.703 12.211 -1.172 1 98.12 191 LEU B C 1
ATOM 3958 O O . LEU B 1 191 ? 16.703 12.703 -2.301 1 98.12 191 LEU B O 1
ATOM 3962 N N . LYS B 1 192 ? 16.047 11.055 -0.891 1 97.81 192 LYS B N 1
ATOM 3963 C CA . LYS B 1 192 ? 15.32 10.312 -1.916 1 97.81 192 LYS B CA 1
ATOM 3964 C C . LYS B 1 192 ? 13.906 9.984 -1.456 1 97.81 192 LYS B C 1
ATOM 3966 O O . LYS B 1 192 ? 13.711 9.453 -0.362 1 97.81 192 LYS B O 1
ATOM 3971 N N . GLN B 1 193 ? 12.93 10.406 -2.248 1 98.69 193 GLN B N 1
ATOM 3972 C CA . GLN B 1 193 ? 11.586 9.914 -1.981 1 98.69 193 GLN B CA 1
ATOM 3973 C C . GLN B 1 193 ? 11.477 8.422 -2.291 1 98.69 193 GLN B C 1
ATOM 3975 O O . GLN B 1 193 ? 11.859 7.98 -3.377 1 98.69 193 GLN B O 1
ATOM 3980 N N . VAL B 1 194 ? 10.867 7.648 -1.389 1 98.75 194 VAL B N 1
ATOM 3981 C CA . VAL B 1 194 ? 10.969 6.203 -1.54 1 98.75 194 VAL B CA 1
ATOM 3982 C C . VAL B 1 194 ? 9.578 5.578 -1.479 1 98.75 194 VAL B C 1
ATOM 3984 O O . VAL B 1 194 ? 9.43 4.359 -1.613 1 98.75 194 VAL B O 1
ATOM 3987 N N . GLY B 1 195 ? 8.578 6.414 -1.24 1 98.44 195 GLY B N 1
ATOM 3988 C CA . GLY B 1 195 ? 7.254 5.812 -1.217 1 98.44 195 GLY B CA 1
ATOM 3989 C C . GLY B 1 195 ? 6.207 6.703 -0.572 1 98.44 195 GLY B C 1
ATOM 3990 O O . GLY B 1 195 ? 6.402 7.914 -0.455 1 98.44 195 GLY B O 1
ATOM 3991 N N . LEU B 1 196 ? 5.129 6.09 -0.259 1 98.69 196 LEU B N 1
ATOM 3992 C CA . LEU B 1 196 ? 3.951 6.715 0.338 1 98.69 196 LEU B CA 1
ATOM 3993 C C . LEU B 1 196 ? 3.295 5.781 1.349 1 98.69 196 LEU B C 1
ATOM 3995 O O . LEU B 1 196 ? 3.072 4.602 1.06 1 98.69 196 LEU B O 1
ATOM 3999 N N . VAL B 1 197 ? 3.121 6.27 2.514 1 98.5 197 VAL B N 1
ATOM 4000 C CA . VAL B 1 197 ? 2.301 5.609 3.525 1 98.5 197 VAL B CA 1
ATOM 4001 C C . VAL B 1 197 ? 0.976 6.355 3.682 1 98.5 197 VAL B C 1
ATOM 4003 O O . VAL B 1 197 ? 0.947 7.586 3.697 1 98.5 197 VAL B O 1
ATOM 4006 N N . SER B 1 198 ? -0.104 5.66 3.66 1 97.5 198 SER B N 1
ATOM 4007 C CA . SER B 1 198 ? -1.423 6.258 3.844 1 97.5 198 SER B CA 1
ATOM 4008 C C . SER B 1 198 ? -2.191 5.562 4.961 1 97.5 198 SER B C 1
ATOM 4010 O O . SER B 1 198 ? -2.201 4.332 5.047 1 97.5 198 SER B O 1
ATOM 4012 N N . CYS B 1 199 ? -2.775 6.352 5.789 1 95 199 CYS B N 1
ATOM 4013 C CA . CYS B 1 199 ? -3.514 5.824 6.93 1 95 199 CYS B CA 1
ATOM 4014 C C . CYS B 1 199 ? -4.703 6.711 7.27 1 95 199 CYS B C 1
ATOM 4016 O O . CYS B 1 199 ? -4.82 7.824 6.75 1 95 199 CYS B O 1
ATOM 4018 N N . CYS B 1 200 ? -5.602 6.168 8 1 92.31 200 CYS B N 1
ATOM 4019 C CA . CYS B 1 200 ? -6.77 6.891 8.484 1 92.31 200 CYS B CA 1
ATOM 4020 C C . CYS B 1 200 ? -7.105 6.484 9.922 1 92.31 200 CYS B C 1
ATOM 4022 O O . CYS B 1 200 ? -7.25 5.297 10.219 1 92.31 200 CYS B O 1
ATOM 4024 N N . TYR B 1 201 ? -7.137 7.441 10.75 1 88.88 201 TYR B N 1
ATOM 4025 C CA . TYR B 1 201 ? -7.512 7.172 12.133 1 88.88 201 TYR B CA 1
ATOM 4026 C C . TYR B 1 201 ? -8.398 8.281 12.688 1 88.88 201 TYR B C 1
ATOM 4028 O O . TYR B 1 201 ? -8.664 9.273 12 1 88.88 201 TYR B O 1
ATOM 4036 N N . GLU B 1 202 ? -8.945 8.016 13.844 1 89.5 202 GLU B N 1
ATOM 4037 C CA . GLU B 1 202 ? -9.828 8.977 14.5 1 89.5 202 GLU B CA 1
ATOM 4038 C C . GLU B 1 202 ? -9.469 9.148 15.969 1 89.5 202 GLU B C 1
ATOM 4040 O O . GLU B 1 202 ? -8.992 8.211 16.609 1 89.5 202 GLU B O 1
ATOM 4045 N N . ASN B 1 203 ? -9.562 10.336 16.422 1 88.12 203 ASN B N 1
ATOM 4046 C CA . ASN B 1 203 ? -9.453 10.625 17.859 1 88.12 203 ASN B CA 1
ATOM 4047 C C . ASN B 1 203 ? -10.336 11.805 18.25 1 88.12 203 ASN B C 1
ATOM 4049 O O . ASN B 1 203 ? -11.281 12.148 17.547 1 88.12 203 ASN B O 1
ATOM 4053 N N . GLU B 1 204 ? -10.086 12.367 19.375 1 89.06 204 GLU B N 1
ATOM 4054 C CA . GLU B 1 204 ? -10.938 13.438 19.906 1 89.06 204 GLU B CA 1
ATOM 4055 C C . GLU B 1 204 ? -10.898 14.664 18.984 1 89.06 204 GLU B C 1
ATOM 4057 O O . GLU B 1 204 ? -11.797 15.508 19.047 1 89.06 204 GLU B O 1
ATOM 4062 N N . LYS B 1 205 ? -9.906 14.742 18.141 1 92.19 205 LYS B N 1
ATOM 4063 C CA . LYS B 1 205 ? -9.742 15.898 17.266 1 92.19 205 LYS B CA 1
ATOM 4064 C C . LYS B 1 205 ? -10.445 15.68 15.93 1 92.19 205 LYS B C 1
ATOM 4066 O O . LYS B 1 205 ? -10.508 16.594 15.102 1 92.19 205 LYS B O 1
ATO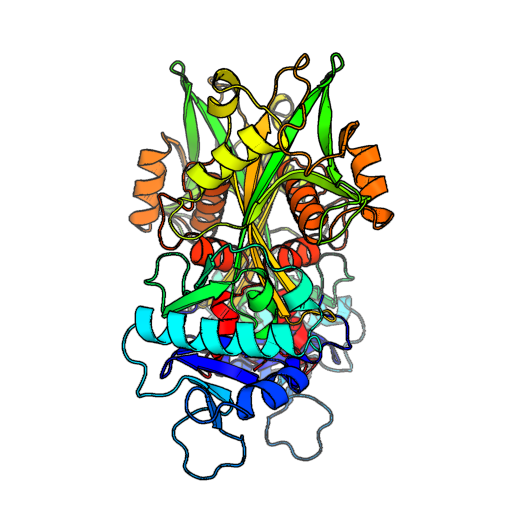M 4071 N N . GLY B 1 206 ? -10.922 14.492 15.695 1 92.56 206 GLY B N 1
ATOM 4072 C CA . GLY B 1 206 ? -11.648 14.227 14.461 1 92.56 206 GLY B CA 1
ATOM 4073 C C . GLY B 1 206 ? -11.086 13.055 13.68 1 92.56 206 GLY B C 1
ATOM 4074 O O . GLY B 1 206 ? -10.633 12.07 14.266 1 92.56 206 GLY B O 1
ATOM 4075 N N . VAL B 1 207 ? -11.258 13.148 12.375 1 93.56 207 VAL B N 1
ATOM 4076 C CA . VAL B 1 207 ? -10.812 12.094 11.477 1 93.56 207 VAL B CA 1
ATOM 4077 C C . VAL B 1 207 ? -9.562 12.547 10.719 1 93.56 207 VAL B C 1
ATOM 4079 O O . VAL B 1 207 ? -9.492 13.688 10.258 1 93.56 207 VAL B O 1
ATOM 4082 N N . PHE B 1 208 ? -8.594 11.586 10.617 1 93.94 208 PHE B N 1
ATOM 4083 C CA . PHE B 1 208 ? -7.301 11.945 10.039 1 93.94 208 PHE B CA 1
ATOM 4084 C C . PHE B 1 208 ? -6.98 11.055 8.844 1 93.94 208 PHE B C 1
ATOM 4086 O O . PHE B 1 208 ? -6.219 10.094 8.969 1 93.94 208 PHE B O 1
ATOM 4093 N N . PRO B 1 209 ? -7.535 11.305 7.676 1 95 209 PRO B N 1
ATOM 4094 C CA . PRO B 1 209 ? -7 10.672 6.469 1 95 209 PRO B CA 1
ATOM 4095 C C . PRO B 1 209 ? -5.672 11.281 6.023 1 95 209 PRO B C 1
ATOM 4097 O O . PRO B 1 209 ? -5.641 12.391 5.496 1 95 209 PRO B O 1
ATOM 4100 N N . GLU B 1 210 ? -4.609 10.523 6.172 1 96.62 210 GLU B N 1
ATOM 4101 C CA . GLU B 1 210 ? -3.289 11.117 5.973 1 96.62 210 GLU B CA 1
ATOM 4102 C C . GLU B 1 210 ? -2.51 10.375 4.891 1 96.62 210 GLU B C 1
ATOM 4104 O O . GLU B 1 210 ? -2.551 9.141 4.824 1 96.62 210 GLU B O 1
ATOM 4109 N N . ASN B 1 211 ? -1.95 11.102 4 1 97.56 211 ASN B N 1
ATOM 4110 C CA . ASN B 1 211 ? -0.947 10.641 3.049 1 97.56 211 ASN B CA 1
ATOM 4111 C C . ASN B 1 211 ? 0.451 11.125 3.426 1 97.56 211 ASN B C 1
ATOM 4113 O O . ASN B 1 211 ? 0.705 12.328 3.473 1 97.56 211 ASN B O 1
ATOM 4117 N N . LEU B 1 212 ? 1.352 10.211 3.682 1 98.62 212 LEU B N 1
ATOM 4118 C CA . LEU B 1 212 ? 2.693 10.539 4.156 1 98.62 212 LEU B CA 1
ATOM 4119 C C . LEU B 1 212 ? 3.742 10.188 3.107 1 98.62 212 LEU B C 1
ATOM 4121 O O . LEU B 1 212 ? 4.055 9.008 2.906 1 98.62 212 LEU B O 1
ATOM 4125 N N . PHE B 1 213 ? 4.262 11.188 2.475 1 98.81 213 PHE B N 1
ATOM 4126 C CA . PHE B 1 213 ? 5.359 10.945 1.545 1 98.81 213 PHE B CA 1
ATOM 4127 C C . PHE B 1 213 ? 6.637 10.586 2.297 1 98.81 213 PHE B C 1
ATOM 4129 O O . PHE B 1 213 ? 7.082 11.328 3.174 1 98.81 213 PHE B O 1
ATOM 4136 N N . VAL B 1 214 ? 7.234 9.477 1.932 1 98.94 214 VAL B N 1
ATOM 4137 C CA . VAL B 1 214 ? 8.344 8.914 2.691 1 98.94 214 VAL B CA 1
ATOM 4138 C C . VAL B 1 214 ? 9.664 9.203 1.977 1 98.94 214 VAL B C 1
ATOM 4140 O O . VAL B 1 214 ? 9.773 9 0.765 1 98.94 214 VAL B O 1
ATOM 4143 N N . PHE B 1 215 ? 10.609 9.672 2.721 1 98.94 215 PHE B N 1
ATOM 4144 C CA . PHE B 1 215 ? 11.961 9.93 2.223 1 98.94 215 PHE B CA 1
ATOM 4145 C C . PHE B 1 215 ? 12.992 9.195 3.062 1 98.94 215 PHE B C 1
ATOM 4147 O O . PHE B 1 215 ? 12.797 8.984 4.262 1 98.94 215 PHE B O 1
ATOM 4154 N N . ASP B 1 216 ? 14 8.773 2.414 1 98.81 216 ASP B N 1
ATOM 4155 C CA . ASP B 1 216 ? 15.195 8.273 3.09 1 98.81 216 ASP B CA 1
ATOM 4156 C C . ASP B 1 216 ? 16.391 9.172 2.828 1 98.81 216 ASP B C 1
ATOM 4158 O O . ASP B 1 216 ? 16.562 9.688 1.719 1 98.81 216 ASP B O 1
ATOM 4162 N N . LEU B 1 217 ? 17.156 9.367 3.83 1 98.69 217 LEU B N 1
ATOM 4163 C CA . LEU B 1 217 ? 18.391 10.148 3.725 1 98.69 217 LEU B CA 1
ATOM 4164 C C . LEU B 1 217 ? 19.547 9.438 4.414 1 98.69 217 LEU B C 1
ATOM 4166 O O . LEU B 1 217 ? 19.562 9.328 5.645 1 98.69 217 LEU B O 1
ATOM 4170 N N . GLU B 1 218 ? 20.453 8.914 3.654 1 97.81 218 GLU B N 1
ATOM 4171 C CA . GLU B 1 218 ? 21.688 8.375 4.227 1 97.81 218 GLU B CA 1
ATOM 4172 C C . GLU B 1 218 ? 22.656 9.492 4.625 1 97.81 218 GLU B C 1
ATOM 4174 O O . GLU B 1 218 ? 22.984 10.344 3.805 1 97.81 218 GLU B O 1
ATOM 4179 N N . LEU B 1 219 ? 23.016 9.5 5.82 1 98.06 219 LEU B N 1
ATOM 4180 C CA . LEU B 1 219 ? 23.875 10.547 6.359 1 98.06 219 LEU B CA 1
ATOM 4181 C C . LEU B 1 219 ? 25.25 9.992 6.73 1 98.06 219 LEU B C 1
ATOM 4183 O O . LEU B 1 219 ? 25.375 8.805 7.031 1 98.06 219 LEU B O 1
ATOM 4187 N N . PRO B 1 220 ? 26.281 10.844 6.656 1 96 220 PRO B N 1
ATOM 4188 C CA . PRO B 1 220 ? 27.594 10.375 7.09 1 96 220 PRO B CA 1
ATOM 4189 C C . PRO B 1 220 ? 27.625 10.016 8.578 1 96 220 PRO B C 1
ATOM 4191 O O . PRO B 1 220 ? 26.828 10.531 9.359 1 96 220 PRO B O 1
ATOM 4194 N N . ALA B 1 221 ? 28.578 9.219 8.914 1 93.69 221 ALA B N 1
ATOM 4195 C CA . ALA B 1 221 ? 28.688 8.695 10.273 1 93.69 221 ALA B CA 1
ATOM 4196 C C . ALA B 1 221 ? 28.969 9.82 11.273 1 93.69 221 ALA B C 1
ATOM 4198 O O . ALA B 1 221 ? 28.609 9.719 12.445 1 93.69 221 ALA B O 1
ATOM 4199 N N . ASP B 1 222 ? 29.516 10.875 10.867 1 93.5 222 ASP B N 1
ATOM 4200 C CA . ASP B 1 222 ? 29.922 11.945 11.781 1 93.5 222 ASP B CA 1
ATOM 4201 C C . ASP B 1 222 ? 28.859 13.047 11.844 1 93.5 222 ASP B C 1
ATOM 4203 O O . ASP B 1 222 ? 29.016 14.016 12.594 1 93.5 222 ASP B O 1
ATOM 4207 N N . PHE B 1 223 ? 27.781 12.844 11.109 1 96.06 223 PHE B N 1
ATOM 4208 C CA . PHE B 1 223 ? 26.703 13.812 11.156 1 96.06 223 PHE B CA 1
ATOM 4209 C C . PHE B 1 223 ? 25.906 13.688 12.461 1 96.06 223 PHE B C 1
ATOM 4211 O O . PHE B 1 223 ? 25.672 12.578 12.938 1 96.06 223 PHE B O 1
ATOM 4218 N N . LYS B 1 224 ? 25.578 14.891 12.992 1 95.5 224 LYS B N 1
ATOM 4219 C CA . LYS B 1 224 ? 24.688 14.961 14.141 1 95.5 224 LYS B CA 1
ATOM 4220 C C . LYS B 1 224 ? 23.609 16.016 13.938 1 95.5 224 LYS B C 1
ATOM 4222 O O . LYS B 1 224 ? 23.906 17.203 13.828 1 95.5 224 LYS B O 1
ATOM 4227 N N . PRO B 1 225 ? 22.406 15.547 13.914 1 96.25 225 PRO B N 1
ATOM 4228 C CA . PRO B 1 225 ? 21.328 16.531 13.742 1 96.25 225 PRO B CA 1
ATOM 4229 C C . PRO B 1 225 ? 21.234 17.5 14.914 1 96.25 225 PRO B C 1
ATOM 4231 O O . PRO B 1 225 ? 21.5 17.125 16.062 1 96.25 225 PRO B O 1
ATOM 4234 N N . VAL B 1 226 ? 20.875 18.719 14.625 1 93.12 226 VAL B N 1
ATOM 4235 C CA . VAL B 1 226 ? 20.672 19.781 15.609 1 93.12 226 VAL B CA 1
ATOM 4236 C C . VAL B 1 226 ? 19.328 20.469 15.367 1 93.12 226 VAL B C 1
ATOM 4238 O O . VAL B 1 226 ? 19 20.797 14.227 1 93.12 226 VAL B O 1
ATOM 4241 N N . ASN B 1 227 ? 18.672 20.562 16.406 1 89.62 227 ASN B N 1
ATOM 4242 C CA . ASN B 1 227 ? 17.391 21.266 16.297 1 89.62 227 ASN B CA 1
ATOM 4243 C C . ASN B 1 227 ? 17.594 22.781 16.125 1 89.62 227 ASN B C 1
ATOM 4245 O O . ASN B 1 227 ? 18.344 23.391 16.891 1 89.62 227 ASN B O 1
ATOM 4249 N N . ARG B 1 228 ? 16.859 23.391 15.219 1 85.94 228 ARG B N 1
ATOM 4250 C CA . ARG B 1 228 ? 17.031 24.828 14.969 1 85.94 228 ARG B CA 1
ATOM 4251 C C . ARG B 1 228 ? 15.773 25.609 15.336 1 85.94 228 ARG B C 1
ATOM 4253 O O . ARG B 1 228 ? 15.844 26.812 15.594 1 85.94 228 ARG B O 1
ATOM 4260 N N . ASP B 1 229 ? 14.641 24.953 15.414 1 84.94 229 ASP B N 1
ATOM 4261 C CA . ASP B 1 229 ? 13.406 25.719 15.555 1 84.94 229 ASP B CA 1
ATOM 4262 C C . ASP B 1 229 ? 12.695 25.391 16.859 1 84.94 229 ASP B C 1
ATOM 4264 O O . ASP B 1 229 ? 11.609 25.906 17.125 1 84.94 229 ASP B O 1
ATOM 4268 N N . GLY B 1 230 ? 13.273 24.578 17.625 1 84.56 230 GLY B N 1
ATOM 4269 C CA . GLY B 1 230 ? 12.734 24.266 18.938 1 84.56 230 GLY B CA 1
ATOM 4270 C C . GLY B 1 230 ? 11.648 23.203 18.906 1 84.56 230 GLY B C 1
ATOM 4271 O O . GLY B 1 230 ? 11.102 22.844 19.938 1 84.56 230 GLY B O 1
ATOM 4272 N N . GLU B 1 231 ? 11.359 22.625 17.766 1 85.25 231 GLU B N 1
ATOM 4273 C CA . GLU B 1 231 ? 10.289 21.641 17.641 1 85.25 231 GLU B CA 1
ATOM 4274 C C . GLU B 1 231 ? 10.75 20.266 18.125 1 85.25 231 GLU B C 1
ATOM 4276 O O . GLU B 1 231 ? 9.953 19.484 18.641 1 85.25 231 GLU B O 1
ATOM 4281 N N . MET B 1 232 ? 12.062 20.109 17.984 1 89.44 232 MET B N 1
ATOM 4282 C CA . MET B 1 232 ? 12.664 18.891 18.5 1 89.44 232 MET B CA 1
ATOM 4283 C C . MET B 1 232 ? 13.5 19.172 19.75 1 89.44 232 MET B C 1
ATOM 4285 O O . MET B 1 232 ? 14.156 20.219 19.828 1 89.44 232 MET B O 1
ATOM 4289 N N . ASP B 1 233 ? 13.422 18.297 20.688 1 91.25 233 ASP B N 1
ATOM 4290 C CA . ASP B 1 233 ? 14.234 18.438 21.891 1 91.25 233 ASP B CA 1
ATOM 4291 C C . ASP B 1 233 ? 15.602 17.797 21.719 1 91.25 233 ASP B C 1
ATOM 4293 O O . ASP B 1 233 ? 16.625 18.406 22 1 91.25 233 ASP B O 1
ATOM 4297 N N . THR B 1 234 ? 15.57 16.547 21.359 1 93.94 234 THR B N 1
ATOM 4298 C CA . THR B 1 234 ? 16.812 15.805 21.203 1 93.94 234 THR B CA 1
ATOM 4299 C C . THR B 1 234 ? 16.703 14.781 20.078 1 93.94 234 THR B C 1
ATOM 4301 O O . THR B 1 234 ? 15.602 14.5 19.594 1 93.94 234 THR B O 1
ATOM 4304 N N . PHE B 1 235 ? 17.906 14.359 19.656 1 97.06 235 PHE B N 1
ATOM 4305 C CA . PHE B 1 235 ? 17.984 13.297 18.672 1 97.06 235 PHE B CA 1
ATOM 4306 C C . PHE B 1 235 ? 18.781 12.109 19.219 1 97.06 235 PHE B C 1
ATOM 4308 O O . PHE B 1 235 ? 19.75 12.289 19.969 1 97.06 235 PHE B O 1
ATOM 4315 N N . TYR B 1 236 ? 18.375 10.93 18.844 1 96.94 236 TYR B N 1
ATOM 4316 C CA . TYR B 1 236 ? 19.062 9.695 19.188 1 96.94 236 TYR B CA 1
ATOM 4317 C C . TYR B 1 236 ? 19.484 8.93 17.953 1 96.94 236 TYR B C 1
ATOM 4319 O O . TYR B 1 236 ? 18.719 8.836 16.984 1 96.94 236 TYR B O 1
ATOM 4327 N N . LEU B 1 237 ? 20.656 8.516 17.953 1 98 237 LEU B N 1
ATOM 4328 C CA . LEU B 1 237 ? 21.078 7.531 16.969 1 98 237 LEU B CA 1
ATOM 4329 C C . LEU B 1 237 ? 20.969 6.117 17.531 1 98 237 LEU B C 1
ATOM 4331 O O . LEU B 1 237 ? 21.719 5.75 18.438 1 98 237 LEU B O 1
ATOM 4335 N N . LEU B 1 238 ? 20.062 5.316 16.953 1 97.88 238 LEU B N 1
ATOM 4336 C CA . LEU B 1 238 ? 19.75 4.035 17.578 1 97.88 238 LEU B CA 1
ATOM 4337 C C . LEU B 1 238 ? 19.875 2.898 16.562 1 97.88 238 LEU B C 1
ATOM 4339 O O . LEU B 1 238 ? 19.547 3.066 15.391 1 97.88 238 LEU B O 1
ATOM 4343 N N . PRO B 1 239 ? 20.391 1.72 17.094 1 97.69 239 PRO B N 1
ATOM 4344 C CA . PRO B 1 239 ? 20.234 0.535 16.234 1 97.69 239 PRO B CA 1
ATOM 4345 C C . PRO B 1 239 ? 18.781 0.144 16.016 1 97.69 239 PRO B C 1
ATOM 4347 O O . PRO B 1 239 ? 17.922 0.471 16.828 1 97.69 239 PRO B O 1
ATOM 4350 N N . LEU B 1 240 ? 18.5 -0.552 14.969 1 97.12 240 LEU B N 1
ATOM 4351 C CA . LEU B 1 240 ? 17.125 -0.797 14.539 1 97.12 240 LEU B CA 1
ATOM 4352 C C . LEU B 1 240 ? 16.391 -1.663 15.555 1 97.12 240 LEU B C 1
ATOM 4354 O O . LEU B 1 240 ? 15.172 -1.542 15.711 1 97.12 240 LEU B O 1
ATOM 4358 N N . ASP B 1 241 ? 17.109 -2.539 16.266 1 95.56 241 ASP B N 1
ATOM 4359 C CA . ASP B 1 241 ? 16.469 -3.354 17.281 1 95.56 241 ASP B CA 1
ATOM 4360 C C . ASP B 1 241 ? 15.883 -2.48 18.391 1 95.56 241 ASP B C 1
ATOM 4362 O O . ASP B 1 241 ? 14.797 -2.76 18.906 1 95.56 241 ASP B O 1
ATOM 4366 N N . LYS B 1 242 ? 16.609 -1.477 18.766 1 96.31 242 LYS B N 1
ATOM 4367 C CA . LYS B 1 242 ? 16.125 -0.551 19.781 1 96.31 242 LYS B CA 1
ATOM 4368 C C . LYS B 1 242 ? 14.945 0.269 19.25 1 96.31 242 LYS B C 1
ATOM 4370 O O . LYS B 1 242 ? 14.008 0.563 20 1 96.31 242 LYS B O 1
ATOM 4375 N N . VAL B 1 243 ? 15.023 0.659 17.984 1 97.38 243 VAL B N 1
ATOM 4376 C CA . VAL B 1 243 ? 13.922 1.394 17.375 1 97.38 243 VAL B CA 1
ATOM 4377 C C . VAL B 1 243 ? 12.656 0.542 17.406 1 97.38 243 VAL B C 1
ATOM 4379 O O . VAL B 1 243 ? 11.578 1.038 17.734 1 97.38 243 VAL B O 1
ATOM 4382 N N . LYS B 1 244 ? 12.805 -0.708 17.078 1 94.62 244 LYS B N 1
ATOM 4383 C CA . LYS B 1 244 ? 11.68 -1.64 17.109 1 94.62 244 LYS B CA 1
ATOM 4384 C C . LYS B 1 244 ? 11.062 -1.703 18.5 1 94.62 244 LYS B C 1
ATOM 4386 O O . LYS B 1 244 ? 9.836 -1.72 18.641 1 94.62 244 LYS B O 1
ATOM 4391 N N . GLU B 1 245 ? 11.883 -1.703 19.5 1 94.44 245 GLU B N 1
ATOM 4392 C CA . GLU B 1 245 ? 11.414 -1.731 20.891 1 94.44 245 GLU B CA 1
ATOM 4393 C C . GLU B 1 245 ? 10.609 -0.483 21.219 1 94.44 245 GLU B C 1
ATOM 4395 O O . GLU B 1 245 ? 9.586 -0.563 21.906 1 94.44 245 GLU B O 1
ATOM 4400 N N . LEU B 1 246 ? 11.07 0.603 20.766 1 94.38 246 LEU B N 1
ATOM 4401 C CA . LEU B 1 246 ? 10.383 1.863 21.031 1 94.38 246 LEU B CA 1
ATOM 4402 C C . LEU B 1 246 ? 9.016 1.891 20.359 1 94.38 246 LEU B C 1
ATOM 4404 O O . LEU B 1 246 ? 8.062 2.451 20.891 1 94.38 246 LEU B O 1
ATOM 4408 N N . ILE B 1 247 ? 8.93 1.325 19.172 1 93.31 247 ILE B N 1
ATOM 4409 C CA . ILE B 1 247 ? 7.66 1.262 18.453 1 93.31 247 ILE B CA 1
ATOM 4410 C C . ILE B 1 247 ? 6.672 0.407 19.234 1 93.31 247 ILE B C 1
ATOM 4412 O O . ILE B 1 247 ? 5.512 0.789 19.406 1 93.31 247 ILE B O 1
ATOM 4416 N N . ILE B 1 248 ? 7.113 -0.707 19.734 1 87.62 248 ILE B N 1
ATOM 4417 C CA . ILE B 1 248 ? 6.277 -1.642 20.484 1 87.62 248 ILE B CA 1
ATOM 4418 C C . ILE B 1 248 ? 5.805 -0.986 21.781 1 87.62 248 ILE B C 1
ATOM 4420 O O . ILE B 1 248 ? 4.676 -1.219 22.234 1 87.62 248 ILE B O 1
ATOM 4424 N N . GLY B 1 249 ? 6.609 -0.135 22.344 1 87.81 249 GLY B N 1
ATOM 4425 C CA . GLY B 1 249 ? 6.293 0.529 23.594 1 87.81 249 GLY B CA 1
ATOM 4426 C C . GLY B 1 249 ? 5.402 1.743 23.422 1 87.81 249 GLY B C 1
ATOM 4427 O O . GLY B 1 249 ? 5.191 2.508 24.359 1 87.81 249 GLY B O 1
ATOM 4428 N N . ASP B 1 250 ? 4.895 2.021 22.25 1 84.06 250 ASP B N 1
ATOM 4429 C CA . ASP B 1 250 ? 3.979 3.107 21.906 1 84.06 250 ASP B CA 1
ATOM 4430 C C . ASP B 1 250 ? 4.602 4.465 22.219 1 84.06 250 ASP B C 1
ATOM 4432 O O . ASP B 1 250 ? 3.91 5.375 22.688 1 84.06 250 ASP B O 1
ATOM 4436 N N . GLY B 1 251 ? 5.832 4.57 22 1 88.62 251 GLY B N 1
ATOM 4437 C CA . GLY B 1 251 ? 6.535 5.812 22.281 1 88.62 251 GLY B CA 1
ATOM 4438 C C . GLY B 1 251 ? 6.492 6.785 21.109 1 88.62 251 GLY B C 1
ATOM 4439 O O . GLY B 1 251 ? 6.703 7.988 21.297 1 88.62 251 GLY B O 1
ATOM 4440 N N . PHE B 1 252 ? 6.211 6.324 19.984 1 93.81 252 PHE B N 1
ATOM 4441 C CA . PHE B 1 252 ? 6.258 7.141 18.781 1 93.81 252 PHE B CA 1
ATOM 4442 C C . PHE B 1 252 ? 4.91 7.809 18.516 1 93.81 252 PHE B C 1
ATOM 4444 O O . PHE B 1 252 ? 3.861 7.242 18.844 1 93.81 252 PHE B O 1
ATOM 4451 N N . LYS B 1 253 ? 5.02 9.047 18 1 92.62 253 LYS B N 1
ATOM 4452 C CA . LYS B 1 253 ? 3.846 9.523 17.266 1 92.62 253 LYS B CA 1
ATOM 4453 C C . LYS B 1 253 ? 3.363 8.477 16.266 1 92.62 253 LYS B C 1
ATOM 4455 O O . LYS B 1 253 ? 4.152 7.949 15.484 1 92.62 253 LYS B O 1
ATOM 4460 N N . PRO B 1 254 ? 2.121 8.211 16.234 1 89.62 254 PRO B N 1
ATOM 4461 C CA . PRO B 1 254 ? 1.621 7.031 15.531 1 89.62 254 PRO B CA 1
ATOM 4462 C C . PRO B 1 254 ? 2.014 7.02 14.055 1 89.62 254 PRO B C 1
ATOM 4464 O O . PRO B 1 254 ? 2.43 5.98 13.531 1 89.62 254 PRO B O 1
ATOM 4467 N N . ASN B 1 255 ? 1.869 8.086 13.359 1 94.06 255 ASN B N 1
ATOM 4468 C CA . ASN B 1 255 ? 2.162 8.047 11.93 1 94.06 255 ASN B CA 1
ATOM 4469 C C . ASN B 1 255 ? 3.66 7.906 11.672 1 94.06 255 ASN B C 1
ATOM 4471 O O . ASN B 1 255 ? 4.066 7.402 10.625 1 94.06 255 ASN B O 1
ATOM 4475 N N . CYS B 1 256 ? 4.48 8.305 12.648 1 96.88 256 CYS B N 1
ATOM 4476 C CA . CYS B 1 256 ? 5.918 8.109 12.516 1 96.88 256 CYS B CA 1
ATOM 4477 C C . CYS B 1 256 ? 6.281 6.633 12.625 1 96.88 256 CYS B C 1
ATOM 4479 O O . CYS B 1 256 ? 7.172 6.156 11.914 1 96.88 256 CYS B O 1
ATOM 4481 N N . ALA B 1 257 ? 5.598 5.988 13.539 1 96.69 257 ALA B N 1
ATOM 4482 C CA . ALA B 1 257 ? 5.82 4.551 13.68 1 96.69 257 ALA B CA 1
ATOM 4483 C C . ALA B 1 257 ? 5.516 3.816 12.375 1 96.69 257 ALA B C 1
ATOM 4485 O O . ALA B 1 257 ? 6.242 2.9 11.984 1 96.69 257 ALA B O 1
ATOM 4486 N N . LEU B 1 258 ? 4.488 4.203 11.695 1 97.31 258 LEU B N 1
ATOM 4487 C CA . LEU B 1 258 ? 4.113 3.578 10.438 1 97.31 258 LEU B CA 1
ATOM 4488 C C . LEU B 1 258 ? 5.203 3.773 9.383 1 97.31 258 LEU B C 1
ATOM 4490 O O . LEU B 1 258 ? 5.52 2.848 8.633 1 97.31 258 LEU B O 1
ATOM 4494 N N . VAL B 1 259 ? 5.746 4.934 9.352 1 98.44 259 VAL B N 1
ATOM 4495 C CA . VAL B 1 259 ? 6.793 5.254 8.383 1 98.44 259 VAL B CA 1
ATOM 4496 C C . VAL B 1 259 ? 8.031 4.41 8.672 1 98.44 259 VAL B C 1
ATOM 4498 O O . VAL B 1 259 ? 8.695 3.932 7.742 1 98.44 259 VAL B O 1
ATOM 4501 N N . ILE B 1 260 ? 8.336 4.211 9.945 1 98.31 260 ILE B N 1
ATOM 4502 C CA . ILE B 1 260 ? 9.492 3.398 10.32 1 98.31 260 ILE B CA 1
ATOM 4503 C C . ILE B 1 260 ? 9.234 1.939 9.945 1 98.31 260 ILE B C 1
ATOM 4505 O O . ILE B 1 260 ? 10.141 1.248 9.469 1 98.31 260 ILE B O 1
ATOM 4509 N N . LEU B 1 261 ? 8.039 1.499 10.172 1 97.38 261 LEU B N 1
ATOM 4510 C CA . LEU B 1 261 ? 7.699 0.138 9.773 1 97.38 261 LEU B CA 1
ATOM 4511 C C . LEU B 1 261 ? 7.879 -0.05 8.273 1 97.38 261 LEU B C 1
ATOM 4513 O O . LEU B 1 261 ? 8.391 -1.079 7.828 1 97.38 261 LEU B O 1
ATOM 4517 N N . ASP B 1 262 ? 7.406 0.893 7.555 1 98.5 262 ASP B N 1
ATOM 4518 C CA . ASP B 1 262 ? 7.645 0.886 6.113 1 98.5 262 ASP B CA 1
ATOM 4519 C C . ASP B 1 262 ? 9.133 0.771 5.805 1 98.5 262 ASP B C 1
ATOM 4521 O O . ASP B 1 262 ? 9.531 0.033 4.898 1 98.5 262 ASP B O 1
ATOM 4525 N N . PHE B 1 263 ? 9.977 1.512 6.508 1 98.81 263 PHE B N 1
ATOM 4526 C CA . PHE B 1 263 ? 11.422 1.45 6.352 1 98.81 263 PHE B CA 1
ATOM 4527 C C . PHE B 1 263 ? 11.938 0.043 6.629 1 98.81 263 PHE B C 1
ATOM 4529 O O . PHE B 1 263 ? 12.766 -0.483 5.879 1 98.81 263 PHE B O 1
ATOM 4536 N N . PHE B 1 264 ? 11.445 -0.592 7.734 1 98.25 264 PHE B N 1
ATOM 4537 C CA . PHE B 1 264 ? 11.859 -1.938 8.109 1 98.25 264 PHE B CA 1
ATOM 4538 C C . PHE B 1 264 ? 11.531 -2.934 7.004 1 98.25 264 PHE B C 1
ATOM 4540 O O . PHE B 1 264 ? 12.32 -3.83 6.707 1 98.25 264 PHE B O 1
ATOM 4547 N N . ILE B 1 265 ? 10.422 -2.74 6.375 1 98.06 265 ILE B N 1
ATOM 4548 C CA . ILE B 1 265 ? 9.992 -3.633 5.305 1 98.06 265 ILE B CA 1
ATOM 4549 C C . ILE B 1 265 ? 10.883 -3.432 4.078 1 98.06 265 ILE B C 1
ATOM 4551 O O . ILE B 1 265 ? 11.422 -4.395 3.531 1 98.06 265 ILE B O 1
ATOM 4555 N N . ARG B 1 266 ? 11.117 -2.205 3.719 1 98.31 266 ARG B N 1
ATOM 4556 C CA . ARG B 1 266 ? 11.875 -1.892 2.506 1 98.31 266 ARG B CA 1
ATOM 4557 C C . ARG B 1 266 ? 13.328 -2.334 2.635 1 98.31 266 ARG B C 1
ATOM 4559 O O . ARG B 1 266 ? 13.984 -2.627 1.633 1 98.31 266 ARG B O 1
ATOM 4566 N N . HIS B 1 267 ? 13.789 -2.461 3.867 1 97.06 267 HIS B N 1
ATOM 4567 C CA . HIS B 1 267 ? 15.195 -2.789 4.086 1 97.06 267 HIS B CA 1
ATOM 4568 C C . HIS B 1 267 ? 15.359 -4.242 4.516 1 97.06 267 HIS B C 1
ATOM 4570 O O . HIS B 1 267 ? 16.438 -4.652 4.938 1 97.06 267 HIS B O 1
ATOM 4576 N N . GLY B 1 268 ? 14.289 -5.008 4.438 1 96.56 268 GLY B N 1
ATOM 4577 C CA . GLY B 1 268 ? 14.359 -6.441 4.672 1 96.56 268 GLY B CA 1
ATOM 4578 C C . GLY B 1 268 ? 14.523 -6.801 6.137 1 96.56 268 GLY B C 1
ATOM 4579 O O . GLY B 1 268 ? 15 -7.891 6.461 1 96.56 268 GLY B O 1
ATOM 4580 N N . ILE B 1 269 ? 14.227 -5.832 6.996 1 96.44 269 ILE B N 1
ATOM 4581 C CA . ILE B 1 269 ? 14.281 -6.098 8.43 1 96.44 269 ILE B CA 1
ATOM 4582 C C . ILE B 1 269 ? 13.039 -6.875 8.859 1 96.44 269 ILE B C 1
ATOM 4584 O O . ILE B 1 269 ? 13.125 -7.797 9.672 1 96.44 269 ILE B O 1
ATOM 4588 N N . ILE B 1 270 ? 11.914 -6.473 8.414 1 96.19 270 ILE B N 1
ATOM 4589 C CA . ILE B 1 270 ? 10.672 -7.23 8.523 1 96.19 270 ILE B CA 1
ATOM 4590 C C . ILE B 1 270 ? 10.375 -7.93 7.195 1 96.19 270 ILE B C 1
ATOM 4592 O O . ILE B 1 270 ? 10.305 -7.281 6.148 1 96.19 270 ILE B O 1
ATOM 4596 N N . THR B 1 271 ? 10.242 -9.266 7.23 1 97.44 271 THR B N 1
ATOM 4597 C CA . THR B 1 271 ? 9.984 -10.047 6.023 1 97.44 271 THR B CA 1
ATOM 4598 C C . THR B 1 271 ? 8.75 -10.922 6.203 1 97.44 271 THR B C 1
ATOM 4600 O O . THR B 1 271 ? 8.25 -11.086 7.32 1 97.44 271 THR B O 1
ATOM 4603 N N . ALA B 1 272 ? 8.289 -11.43 5.078 1 96.94 272 ALA B N 1
ATOM 4604 C CA . ALA B 1 272 ? 7.105 -12.289 5.117 1 96.94 272 ALA B CA 1
ATOM 4605 C C . ALA B 1 272 ? 7.395 -13.586 5.871 1 96.94 272 ALA B C 1
ATOM 4607 O O . ALA B 1 272 ? 6.484 -14.211 6.414 1 96.94 272 ALA B O 1
ATOM 4608 N N . ASP B 1 273 ? 8.641 -14.023 5.914 1 96.38 273 ASP B N 1
ATOM 4609 C CA . ASP B 1 273 ? 9.008 -15.25 6.602 1 96.38 273 ASP B CA 1
ATOM 4610 C C . ASP B 1 273 ? 9.109 -15.031 8.109 1 96.38 273 ASP B C 1
ATOM 4612 O O . ASP B 1 273 ? 8.922 -15.961 8.898 1 96.38 273 ASP B O 1
ATOM 4616 N N . SER B 1 274 ? 9.367 -13.781 8.539 1 93.5 274 SER B N 1
ATOM 4617 C CA . SER B 1 274 ? 9.586 -13.516 9.953 1 93.5 274 SER B CA 1
ATOM 4618 C C . SER B 1 274 ? 8.359 -12.875 10.594 1 93.5 274 SER B C 1
ATOM 4620 O O . SER B 1 274 ? 8.219 -12.867 11.82 1 93.5 274 SER B O 1
ATOM 4622 N N . GLU B 1 275 ? 7.484 -12.266 9.836 1 94.69 275 GLU B N 1
ATOM 4623 C CA . GLU B 1 275 ? 6.289 -11.57 10.312 1 94.69 275 GLU B CA 1
ATOM 4624 C C . GLU B 1 275 ? 5.023 -12.227 9.773 1 94.69 275 GLU B C 1
ATOM 4626 O O . GLU B 1 275 ? 4.652 -12 8.617 1 94.69 275 GLU B O 1
ATOM 4631 N N . PRO B 1 276 ? 4.273 -12.883 10.625 1 92.44 276 PRO B N 1
ATOM 4632 C CA . PRO B 1 276 ? 3.08 -13.602 10.164 1 92.44 276 PRO B CA 1
ATOM 4633 C C . PRO B 1 276 ? 2.025 -12.672 9.57 1 92.44 276 PRO B C 1
ATOM 4635 O O . PRO B 1 276 ? 1.271 -13.07 8.688 1 92.44 276 PRO B O 1
ATOM 4638 N N . ASN B 1 277 ? 1.979 -11.469 10.055 1 93.56 277 ASN B N 1
ATOM 4639 C CA . ASN B 1 277 ? 0.976 -10.516 9.586 1 93.56 277 ASN B CA 1
ATOM 4640 C C . ASN B 1 277 ? 1.55 -9.562 8.547 1 93.56 277 ASN B C 1
ATOM 4642 O O . ASN B 1 277 ? 1.095 -8.422 8.422 1 93.56 277 ASN B O 1
ATOM 4646 N N . TYR B 1 278 ? 2.539 -10.055 7.852 1 96.56 278 TYR B N 1
ATOM 4647 C CA . TYR B 1 278 ? 3.268 -9.219 6.906 1 96.56 278 TYR B CA 1
ATOM 4648 C C . TYR B 1 278 ? 2.316 -8.578 5.902 1 96.56 278 TYR B C 1
ATOM 4650 O O . TYR B 1 278 ? 2.348 -7.359 5.695 1 96.56 278 TYR B O 1
ATOM 4658 N N . CYS B 1 279 ? 1.425 -9.344 5.277 1 96.25 279 CYS B N 1
ATOM 4659 C CA . CYS B 1 279 ? 0.527 -8.836 4.246 1 96.25 279 CYS B CA 1
ATOM 4660 C C . CYS B 1 279 ? -0.449 -7.816 4.828 1 96.25 279 CYS B C 1
ATOM 4662 O O . CYS B 1 279 ? -0.691 -6.77 4.23 1 96.25 279 CYS B O 1
ATOM 4664 N N . LEU B 1 280 ? -0.969 -8.141 5.938 1 93.81 280 LEU B N 1
ATOM 4665 C CA . LEU B 1 280 ? -1.894 -7.219 6.594 1 93.81 280 LEU B CA 1
ATOM 4666 C C . LEU B 1 280 ? -1.189 -5.926 6.98 1 93.81 280 LEU B C 1
ATOM 4668 O O . LEU B 1 280 ? -1.764 -4.84 6.855 1 93.81 280 LEU B O 1
ATOM 4672 N N . LEU B 1 281 ? 0.025 -6.066 7.457 1 95.25 281 LEU B N 1
ATOM 4673 C CA . LEU B 1 281 ? 0.821 -4.902 7.824 1 95.25 281 LEU B CA 1
ATOM 4674 C C . LEU B 1 281 ? 0.995 -3.967 6.629 1 95.25 281 LEU B C 1
ATOM 4676 O O . LEU B 1 281 ? 0.797 -2.756 6.75 1 95.25 281 LEU B O 1
ATOM 4680 N N . VAL B 1 282 ? 1.312 -4.531 5.477 1 97.69 282 VAL B N 1
ATOM 4681 C CA . VAL B 1 282 ? 1.505 -3.725 4.273 1 97.69 282 VAL B CA 1
ATOM 4682 C C . VAL B 1 282 ? 0.184 -3.076 3.869 1 97.69 282 VAL B C 1
ATOM 4684 O O . VAL B 1 282 ? 0.156 -1.911 3.463 1 97.69 282 VAL B O 1
ATOM 4687 N N . GLU B 1 283 ? -0.909 -3.791 4.004 1 94.25 283 GLU B N 1
ATOM 4688 C CA . GLU B 1 283 ? -2.219 -3.219 3.709 1 94.25 283 GLU B CA 1
ATOM 4689 C C . GLU B 1 283 ? -2.514 -2.023 4.613 1 94.25 283 GLU B C 1
ATOM 4691 O O . GLU B 1 283 ? -3.027 -1.002 4.152 1 94.25 283 GLU B O 1
ATOM 4696 N N . GLN B 1 284 ? -2.152 -2.168 5.84 1 93.5 284 GLN B N 1
ATOM 4697 C CA . GLN B 1 284 ? -2.441 -1.123 6.816 1 93.5 284 GLN B CA 1
ATOM 4698 C C . GLN B 1 284 ? -1.561 0.102 6.59 1 93.5 284 GLN B C 1
ATOM 4700 O O . GLN B 1 284 ? -1.909 1.21 7.004 1 93.5 284 GLN B O 1
ATOM 4705 N N . LEU B 1 285 ? -0.449 -0.122 5.93 1 97.62 285 LEU B N 1
ATOM 4706 C CA . LEU B 1 285 ? 0.442 0.985 5.602 1 97.62 285 LEU B CA 1
ATOM 4707 C C . LEU B 1 285 ? -0.034 1.712 4.348 1 97.62 285 LEU B C 1
ATOM 4709 O O . LEU B 1 285 ? 0.51 2.758 3.986 1 97.62 285 LEU B O 1
ATOM 4713 N N . HIS B 1 286 ? -1.073 1.123 3.697 1 97.56 286 HIS B N 1
ATOM 4714 C CA . HIS B 1 286 ? -1.514 1.688 2.428 1 97.56 286 HIS B CA 1
ATOM 4715 C C . HIS B 1 286 ? -3.035 1.705 2.33 1 97.56 286 HIS B C 1
ATOM 4717 O O . HIS B 1 286 ? -3.605 1.158 1.383 1 97.56 286 HIS B O 1
ATOM 4723 N N . VAL B 1 287 ? -3.639 2.396 3.262 1 94.25 287 VAL B N 1
ATOM 4724 C CA . VAL B 1 287 ? -5.086 2.582 3.199 1 94.25 287 VAL B CA 1
ATOM 4725 C C . VAL B 1 287 ? -5.453 3.336 1.923 1 94.25 287 VAL B C 1
ATOM 4727 O O . VAL B 1 287 ? -4.867 4.375 1.615 1 94.25 287 VAL B O 1
ATOM 4730 N N . PRO B 1 288 ? -6.332 2.752 1.17 1 93.12 288 PRO B N 1
ATOM 4731 C CA . PRO B 1 288 ? -6.645 3.375 -0.119 1 93.12 288 PRO B CA 1
ATOM 4732 C C . PRO B 1 288 ? -7.59 4.566 0.015 1 93.12 288 PRO B C 1
ATOM 4734 O O . PRO B 1 288 ? -8.75 4.492 -0.404 1 93.12 288 PRO B O 1
ATOM 4737 N N . LEU B 1 289 ? -7.105 5.664 0.391 1 92.25 289 LEU B N 1
ATOM 4738 C CA . LEU B 1 289 ? -7.887 6.84 0.75 1 92.25 289 LEU B CA 1
ATOM 4739 C C . LEU B 1 289 ? -8.586 7.422 -0.473 1 92.25 289 LEU B C 1
ATOM 4741 O O . LEU B 1 289 ? -9.758 7.797 -0.403 1 92.25 289 LEU B O 1
ATOM 4745 N N . GLN B 1 290 ? -7.891 7.535 -1.584 1 89.75 290 GLN B N 1
ATOM 4746 C CA . GLN B 1 290 ? -8.516 8.102 -2.775 1 89.75 290 GLN B CA 1
ATOM 4747 C C . GLN B 1 290 ? -9.695 7.254 -3.234 1 89.75 290 GLN B C 1
ATOM 4749 O O . GLN B 1 290 ? -10.727 7.785 -3.645 1 89.75 290 GLN B O 1
ATOM 4754 N N . THR B 1 291 ? -9.484 5.988 -3.094 1 85 291 THR B N 1
ATOM 4755 C CA . THR B 1 291 ? -10.555 5.066 -3.449 1 85 291 THR B CA 1
ATOM 4756 C C . THR B 1 291 ? -11.734 5.215 -2.492 1 85 291 THR B C 1
ATOM 4758 O O . THR B 1 291 ? -12.891 5.246 -2.922 1 85 291 THR B O 1
ATOM 4761 N N . ILE B 1 292 ? -11.469 5.344 -1.266 1 84.31 292 ILE B N 1
ATOM 4762 C CA . ILE B 1 292 ? -12.5 5.461 -0.241 1 84.31 292 ILE B CA 1
ATOM 4763 C C . ILE B 1 292 ? -13.289 6.75 -0.449 1 84.31 292 ILE B C 1
ATOM 4765 O O . ILE B 1 292 ? -14.523 6.758 -0.348 1 84.31 292 ILE B O 1
ATOM 4769 N N . PHE B 1 293 ? -12.625 7.785 -0.789 1 85.62 293 PHE B N 1
ATOM 4770 C CA . PHE B 1 293 ? -13.281 9.078 -0.952 1 85.62 293 PHE B CA 1
ATOM 4771 C C . PHE B 1 293 ? -14 9.156 -2.293 1 85.62 293 PHE B C 1
ATOM 4773 O O . PHE B 1 293 ? -14.875 10.008 -2.488 1 85.62 293 PHE B O 1
ATOM 4780 N N . SER B 1 294 ? -13.625 8.242 -3.201 1 77.38 294 SER B N 1
ATOM 4781 C CA . SER B 1 294 ? -14.281 8.242 -4.504 1 77.38 294 SER B CA 1
ATOM 4782 C C . SER B 1 294 ? -15.562 7.422 -4.477 1 77.38 294 SER B C 1
ATOM 4784 O O . SER B 1 294 ? -16.422 7.562 -5.352 1 77.38 294 SER B O 1
ATOM 4786 N N . LYS B 1 295 ? -15.656 6.262 -3.715 1 62.25 295 LYS B N 1
ATOM 4787 C CA . LYS B 1 295 ? -16.797 5.352 -3.689 1 62.25 295 LYS B CA 1
ATOM 4788 C C . LYS B 1 295 ? -18.078 6.094 -3.326 1 62.25 295 LYS B C 1
ATOM 4790 O O . LYS B 1 295 ? -19.172 5.707 -3.758 1 62.25 295 LYS B O 1
ATOM 4795 N N . PHE B 1 296 ? -17.969 7.094 -2.418 1 45.47 296 PHE B N 1
ATOM 4796 C CA . PHE B 1 296 ? -19.25 7.742 -2.219 1 45.47 296 PHE B CA 1
ATOM 4797 C C . PHE B 1 296 ? -19.828 8.234 -3.543 1 45.47 296 PHE B C 1
ATOM 4799 O O . PHE B 1 296 ? -21.047 8.383 -3.686 1 45.47 296 PHE B O 1
ATOM 4806 N N . ASP B 1 297 ? -18.938 8.695 -4.352 1 39 297 ASP B N 1
ATOM 4807 C CA . ASP B 1 297 ? -19.531 9.078 -5.633 1 39 297 ASP B CA 1
ATOM 4808 C C . ASP B 1 297 ? -20.047 7.855 -6.391 1 39 297 ASP B C 1
ATOM 4810 O O . ASP B 1 297 ? -21.078 7.922 -7.066 1 39 297 ASP B O 1
ATOM 4814 N N . LYS B 1 298 ? -19.219 6.871 -6.781 1 35.16 298 LYS B N 1
ATOM 4815 C CA . LYS B 1 298 ? -19.688 5.672 -7.477 1 35.16 298 LYS B CA 1
ATOM 4816 C C . LYS B 1 298 ? -20.016 4.555 -6.492 1 35.16 298 LYS B C 1
ATOM 4818 O O . LYS B 1 298 ? -19.328 4.395 -5.477 1 35.16 298 LYS B O 1
ATOM 4823 N N . HIS B 1 299 ? -21.297 3.904 -6.168 1 30.08 299 HIS B N 1
ATOM 4824 C CA . HIS B 1 299 ? -21.672 2.506 -5.977 1 30.08 299 HIS B CA 1
ATOM 4825 C C . HIS B 1 299 ? -20.5 1.578 -6.316 1 30.08 299 HIS B C 1
ATOM 4827 O O . HIS B 1 299 ? -20.656 0.354 -6.273 1 30.08 299 HIS B O 1
ATOM 4833 N N . GLN B 1 300 ? -19.547 1.963 -7.031 1 27.28 300 GLN B N 1
ATOM 4834 C CA . GLN B 1 300 ? -18.859 0.946 -7.824 1 27.28 300 GLN B CA 1
ATOM 4835 C C . GLN B 1 300 ? -17.672 0.356 -7.062 1 27.28 300 GLN B C 1
ATOM 4837 O O . GLN B 1 300 ? -16.641 0.053 -7.652 1 27.28 300 GLN B O 1
ATOM 4842 N N . PHE B 1 301 ? -17.406 0.766 -5.82 1 28.61 301 PHE B N 1
ATOM 4843 C CA . PHE B 1 301 ? -16.266 -0.011 -5.328 1 28.61 301 PHE B CA 1
ATOM 4844 C C . PHE B 1 301 ? -16.625 -1.491 -5.25 1 28.61 301 PHE B C 1
ATOM 4846 O O . PHE B 1 301 ? -17.047 -1.979 -4.203 1 28.61 301 PHE B O 1
ATOM 4853 N N . CYS B 1 302 ? -17.719 -1.963 -5.867 1 24.97 302 CYS B N 1
ATOM 4854 C CA . CYS B 1 302 ? -18 -3.379 -5.688 1 24.97 302 CYS B CA 1
ATOM 4855 C C . CYS B 1 302 ? -16.719 -4.203 -5.648 1 24.97 302 CYS B C 1
ATOM 4857 O O . CYS B 1 302 ? -15.984 -4.254 -6.629 1 24.97 302 CYS B O 1
ATOM 4859 N N . ILE B 1 303 ? -16.094 -4.211 -4.527 1 23.78 303 ILE B N 1
ATOM 4860 C CA . ILE B 1 303 ? -15.477 -5.535 -4.457 1 23.78 303 ILE B CA 1
ATOM 4861 C C . ILE B 1 303 ? -16.516 -6.602 -4.77 1 23.78 303 ILE B C 1
ATOM 4863 O O . ILE B 1 303 ? -17.641 -6.559 -4.246 1 23.78 303 ILE B O 1
ATOM 4867 N N . PRO B 1 304 ? -16.562 -7.277 -5.855 1 20.89 304 PRO B N 1
ATOM 4868 C CA . PRO B 1 304 ? -17.688 -8.203 -5.93 1 20.89 304 PRO B CA 1
ATOM 4869 C C . PRO B 1 304 ? -17.953 -8.922 -4.609 1 20.89 304 PRO B C 1
ATOM 4871 O O . PRO B 1 304 ? -17.016 -9.344 -3.932 1 20.89 304 PRO B O 1
ATOM 4874 N N . THR B 1 305 ? -19.062 -8.562 -3.689 1 16.67 305 THR B N 1
ATOM 4875 C CA . THR B 1 305 ? -19.609 -9.758 -3.062 1 16.67 305 THR B CA 1
ATOM 4876 C C . THR B 1 305 ? -19.75 -10.883 -4.078 1 16.67 305 THR B C 1
ATOM 4878 O O . THR B 1 305 ? -20.219 -10.672 -5.195 1 16.67 305 THR B O 1
#